Protein AF-A0A820KMF8-F1 (afdb_monomer)

Radius of gyration: 32.97 Å; Cα contacts (8 Å, |Δi|>4): 539; chains: 1; bounding box: 82×59×90 Å

Solvent-accessible surface area (backbone atoms only — not comparable to full-atom values): 25419 Å² total; per-residue (Å²): 134,85,64,78,81,75,77,73,74,92,82,59,69,64,67,55,50,49,51,51,57,51,48,36,58,77,43,44,93,42,79,65,18,54,49,48,45,52,51,51,56,62,44,45,76,38,77,89,40,32,63,61,52,51,52,50,36,50,53,41,48,53,47,58,52,44,90,45,71,59,65,92,82,68,56,74,63,102,80,65,96,71,77,86,68,77,54,82,44,76,66,66,51,59,45,37,44,56,63,46,55,68,43,35,56,80,40,54,71,52,50,59,59,50,45,59,48,54,48,60,36,55,74,74,59,53,58,64,62,65,74,67,76,74,60,68,83,87,42,71,49,58,54,51,40,53,68,63,56,58,82,77,29,61,69,55,50,44,48,52,48,34,64,44,30,68,87,39,85,51,53,68,72,56,42,54,39,52,50,53,40,35,79,74,75,46,87,62,69,73,64,49,61,47,41,53,63,53,43,53,54,69,58,52,58,73,43,40,56,66,50,56,72,48,57,70,72,57,37,51,50,50,48,45,57,41,60,53,66,73,90,86,54,98,66,91,72,72,56,48,48,52,71,34,55,50,55,46,49,57,58,66,57,51,72,91,71,38,58,65,68,52,45,50,53,51,53,48,57,54,64,67,39,56,89,74,52,36,73,69,42,46,50,55,28,49,56,59,40,68,74,36,86,79,60,44,68,64,57,61,54,47,64,55,48,65,48,100,87,57,84,73,64,69,88,33,56,43,80,44,81,41,65,30,91,53,89,48,84,62,45,77,41,57,7,46,70,39,90,48,54,78,93,47,92,88,53,79,55,62,44,68,71,39,74,44,80,44,62,75,56,80,90,54,98,62,88,76,87,76,54,73,72,55,50,59,43,47,22,40,12,25,65,28,40,77,36,74,56,80,91,76,72,52,80,78,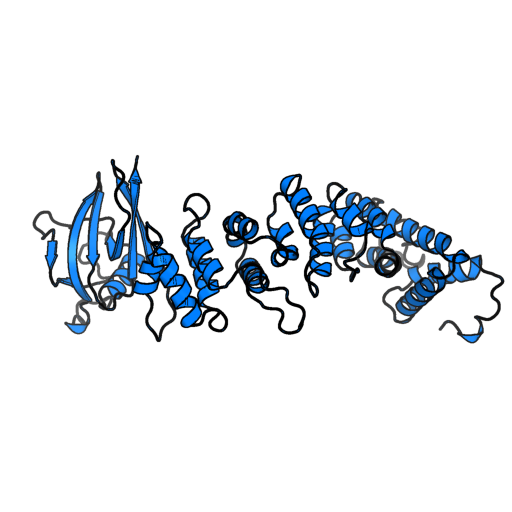38,40,7,43,27,42,39,36,36,55,45,77,51,76,95,47,37,30,27,40,40,28,61,26,92,79,16,56,17,31,22,36,41,42,48,43,62,121

Secondary structure (DSSP, 8-state):
---GGGTT-TT-HHHHHHHHHHHHHH-TTSHHHHHHHHHHHHHHTSHHHHHHHHHHHHHHHHHTTSSS--HHHH---TT--S----S--HHHHHHHSHHHHHHTTT-TTHHHHHHHHHHHS-HHHHHHHHT-----TT-HHHHHHHHTPPTT-HHHHHHHHHHHTSSSPPPHHHHHHHHHHHHHH---GGGGGGGGGGS-HHHHHHHHHHHTTS-HHHHHHHHHHHH---TT-SS----SS-HHHHHHHHHHS-TTTS-HHHHHHHHHHHHH-TTTS-HHHHHHHHHHHHTSSSPPHHHHHHHHH--TTS---GGGEEEEEEEESS----EEESEEEES---SSTTS-SEEEEEEE-EE-S-SSSSPP---HHHHHHHHHHHT--EES-STT--GGG-EEEEEEEEEEETTEEEEEEE--TT---EEEEEEEE-

pLDDT: mean 72.9, std 13.9, range [30.72, 93.62]

Structure (mmCIF, N/CA/C/O backbone):
data_AF-A0A820KMF8-F1
#
_entry.id   AF-A0A820KMF8-F1
#
loop_
_atom_site.group_PDB
_atom_site.id
_atom_site.type_symbol
_atom_site.label_atom_id
_atom_site.label_alt_id
_atom_site.label_comp_id
_atom_site.label_asym_id
_atom_site.label_entity_id
_atom_site.label_seq_id
_atom_site.pdbx_PDB_ins_code
_atom_site.Cartn_x
_atom_site.Cartn_y
_atom_site.Cartn_z
_atom_site.occupancy
_atom_site.B_iso_or_equiv
_atom_site.auth_seq_id
_atom_site.auth_comp_id
_atom_site.auth_asym_id
_atom_site.auth_atom_id
_atom_site.pdbx_PDB_model_num
ATOM 1 N N . MET A 1 1 ? 45.404 -4.366 -26.808 1.00 30.72 1 MET A N 1
ATOM 2 C CA . MET A 1 1 ? 45.746 -2.939 -26.628 1.00 30.72 1 MET A CA 1
ATOM 3 C C . MET A 1 1 ? 45.713 -2.272 -27.989 1.00 30.72 1 MET A C 1
ATOM 5 O O . MET A 1 1 ? 46.606 -2.509 -28.791 1.00 30.72 1 MET A O 1
ATOM 9 N N . LEU A 1 2 ? 44.648 -1.530 -28.285 1.00 33.38 2 LEU A N 1
ATOM 10 C CA . LEU A 1 2 ? 44.585 -0.707 -29.492 1.00 33.38 2 LEU A CA 1
ATOM 11 C C . LEU A 1 2 ? 45.449 0.538 -29.263 1.00 33.38 2 LEU A C 1
ATOM 13 O O . LEU A 1 2 ? 45.279 1.245 -28.273 1.00 33.38 2 LEU A O 1
ATOM 17 N N . ASP A 1 3 ? 46.427 0.730 -30.141 1.00 32.50 3 ASP A N 1
ATOM 18 C CA . ASP A 1 3 ? 47.464 1.753 -30.032 1.00 32.50 3 ASP A CA 1
ATOM 19 C C . ASP A 1 3 ? 46.884 3.140 -30.387 1.00 32.50 3 ASP A C 1
ATOM 21 O O . ASP A 1 3 ? 46.467 3.347 -31.534 1.00 32.50 3 ASP A O 1
ATOM 25 N N . PRO A 1 4 ? 46.836 4.103 -29.446 1.00 38.44 4 PRO A N 1
ATOM 26 C CA . PRO A 1 4 ? 46.210 5.411 -29.659 1.00 38.44 4 PRO A CA 1
ATOM 27 C C . PRO A 1 4 ? 46.895 6.253 -30.747 1.00 38.44 4 PRO A C 1
ATOM 29 O O . PRO A 1 4 ? 46.313 7.217 -31.239 1.00 38.44 4 PRO A O 1
ATOM 32 N N . ASN A 1 5 ? 48.103 5.876 -31.175 1.00 37.88 5 ASN A N 1
ATOM 33 C CA . ASN A 1 5 ? 48.856 6.588 -32.207 1.00 37.88 5 ASN A CA 1
ATOM 34 C C . ASN A 1 5 ? 48.591 6.110 -33.642 1.00 37.88 5 ASN A C 1
ATOM 36 O O . ASN A 1 5 ? 49.024 6.778 -34.578 1.00 37.88 5 ASN A O 1
ATOM 40 N N . LYS A 1 6 ? 47.841 5.017 -33.844 1.00 40.75 6 LYS A N 1
ATOM 41 C CA . LYS A 1 6 ? 47.338 4.633 -35.179 1.00 40.75 6 LYS A CA 1
ATOM 42 C C . LYS A 1 6 ? 46.056 5.381 -35.580 1.00 40.75 6 LYS A C 1
ATOM 44 O O . LYS A 1 6 ? 45.563 5.212 -36.689 1.00 40.75 6 LYS A O 1
ATOM 49 N N . ILE A 1 7 ? 45.553 6.255 -34.707 1.00 43.50 7 ILE A N 1
ATOM 50 C CA . ILE A 1 7 ? 44.339 7.066 -34.877 1.00 43.50 7 ILE A CA 1
ATOM 51 C C . ILE A 1 7 ? 44.691 8.422 -35.522 1.00 43.50 7 ILE A C 1
ATOM 53 O O . ILE A 1 7 ? 44.407 9.483 -34.967 1.00 43.50 7 ILE A O 1
ATOM 57 N N . LYS A 1 8 ? 45.404 8.418 -36.655 1.00 36.66 8 LYS A N 1
ATOM 58 C CA . LYS A 1 8 ? 45.759 9.667 -37.362 1.00 36.66 8 LYS A CA 1
ATOM 59 C C . LYS A 1 8 ? 45.411 9.704 -38.848 1.00 36.66 8 LYS A C 1
ATOM 61 O O . LYS A 1 8 ? 45.314 10.805 -39.377 1.00 36.66 8 LYS A O 1
ATOM 66 N N . ASP A 1 9 ? 45.086 8.575 -39.476 1.00 36.94 9 ASP A N 1
ATOM 67 C CA . ASP A 1 9 ? 44.682 8.549 -40.887 1.00 36.94 9 ASP A CA 1
ATOM 68 C C . ASP A 1 9 ? 43.180 8.273 -41.036 1.00 36.94 9 ASP A C 1
ATOM 70 O O . ASP A 1 9 ? 42.716 7.157 -41.266 1.00 36.94 9 ASP A O 1
ATOM 74 N N . PHE A 1 10 ? 42.409 9.347 -40.877 1.00 44.56 10 PHE A N 1
ATOM 75 C CA . PHE A 1 10 ? 40.948 9.404 -40.963 1.00 44.56 10 PHE A CA 1
ATOM 76 C C . PHE A 1 10 ? 40.436 9.497 -42.417 1.00 44.56 10 PHE A C 1
ATOM 78 O O . PHE A 1 10 ? 39.637 10.362 -42.749 1.00 44.56 10 PHE A O 1
ATOM 85 N N . THR A 1 11 ? 40.905 8.628 -43.315 1.00 35.25 11 THR A N 1
ATOM 86 C CA . THR A 1 11 ? 40.394 8.524 -44.705 1.00 35.25 11 THR A CA 1
ATOM 87 C C . THR A 1 11 ? 39.900 7.118 -45.074 1.00 35.25 11 THR A C 1
ATOM 89 O O . THR A 1 11 ? 39.395 6.907 -46.173 1.00 35.25 11 THR A O 1
ATOM 92 N N . LYS A 1 12 ? 39.962 6.161 -44.135 1.00 43.28 12 LYS A N 1
ATOM 93 C CA . LYS A 1 12 ? 39.389 4.801 -44.219 1.00 43.28 12 LYS A CA 1
ATOM 94 C C . LYS A 1 12 ? 38.253 4.635 -43.199 1.00 43.28 12 LYS A C 1
ATOM 96 O O . LYS A 1 12 ? 38.406 3.980 -42.167 1.00 43.28 12 LYS A O 1
ATOM 101 N N . TYR A 1 13 ? 37.134 5.303 -43.456 1.00 46.72 13 TYR A N 1
ATOM 102 C CA . TYR A 1 13 ? 36.051 5.446 -42.482 1.00 46.72 13 TYR A CA 1
ATOM 103 C C . TYR A 1 13 ? 35.182 4.188 -42.274 1.00 46.72 13 TYR A C 1
ATOM 105 O O . TYR A 1 13 ? 34.675 4.009 -41.170 1.00 46.72 13 TYR A O 1
ATOM 113 N N . ASP A 1 14 ? 35.083 3.278 -43.253 1.00 50.94 14 ASP A N 1
ATOM 114 C CA . ASP A 1 14 ? 34.297 2.036 -43.108 1.00 50.94 14 ASP A CA 1
ATOM 115 C C . ASP A 1 14 ? 35.045 0.939 -42.330 1.00 50.94 14 ASP A C 1
ATOM 117 O O . ASP A 1 14 ? 34.507 0.390 -41.373 1.00 50.94 14 ASP A O 1
ATOM 121 N N . ASP A 1 15 ? 36.308 0.650 -42.666 1.00 53.88 15 ASP A N 1
ATOM 122 C CA . ASP A 1 15 ? 37.053 -0.468 -42.054 1.00 53.88 15 ASP A CA 1
ATOM 123 C C . ASP A 1 15 ? 37.290 -0.278 -40.547 1.00 53.88 15 ASP A C 1
ATOM 125 O O . ASP A 1 15 ? 37.224 -1.229 -39.773 1.00 53.88 15 ASP A O 1
ATOM 129 N N . THR A 1 16 ? 37.572 0.951 -40.113 1.00 57.84 16 THR A N 1
ATOM 130 C CA . THR A 1 16 ? 37.892 1.250 -38.705 1.00 57.84 16 THR A CA 1
ATOM 131 C C . THR A 1 16 ? 36.650 1.301 -37.823 1.00 57.84 16 THR A C 1
ATOM 133 O O . THR A 1 16 ? 36.689 0.844 -36.679 1.00 57.84 16 THR A O 1
ATOM 136 N N . LEU A 1 17 ? 35.533 1.807 -38.354 1.00 62.22 17 LEU A N 1
ATOM 137 C CA . LEU A 1 17 ? 34.243 1.749 -37.680 1.00 62.22 17 LEU A CA 1
ATOM 138 C C . LEU A 1 17 ? 33.755 0.300 -37.584 1.00 62.22 17 LEU A C 1
ATOM 140 O O . LEU A 1 17 ? 33.335 -0.116 -36.509 1.00 62.22 17 LEU A O 1
ATOM 144 N N . CYS A 1 18 ? 33.872 -0.483 -38.661 1.00 60.28 18 CYS A N 1
ATOM 145 C CA . CYS A 1 18 ? 33.556 -1.910 -38.651 1.00 60.28 18 CYS A CA 1
ATOM 146 C C . CYS A 1 18 ? 34.392 -2.664 -37.613 1.00 60.28 18 CYS A C 1
ATOM 148 O O . CYS A 1 18 ? 33.814 -3.364 -36.794 1.00 60.28 18 CYS A O 1
ATOM 150 N N . GLN A 1 19 ? 35.707 -2.431 -37.544 1.00 62.62 19 GLN A N 1
ATOM 151 C CA . GLN A 1 19 ? 36.574 -3.039 -36.525 1.00 62.62 19 GLN A CA 1
ATOM 152 C C . GLN A 1 19 ? 36.188 -2.645 -35.094 1.00 62.62 19 GLN A C 1
ATOM 154 O O . GLN A 1 19 ? 36.233 -3.476 -34.191 1.00 62.62 19 GLN A O 1
ATOM 159 N N . LEU A 1 20 ? 35.798 -1.388 -34.862 1.00 66.94 20 LEU A N 1
ATOM 160 C CA . LEU A 1 20 ? 35.349 -0.933 -33.543 1.00 66.94 20 LEU A CA 1
ATOM 161 C C . LEU A 1 20 ? 34.007 -1.566 -33.150 1.00 66.94 20 LEU A C 1
ATOM 163 O O . LEU A 1 20 ? 33.816 -1.950 -31.998 1.00 66.94 20 LEU A O 1
ATOM 167 N N . LEU A 1 21 ? 33.090 -1.693 -34.107 1.00 64.44 21 LEU A N 1
ATOM 168 C CA . LEU A 1 21 ? 31.781 -2.310 -33.921 1.00 64.44 21 LEU A CA 1
ATOM 169 C C . LEU A 1 21 ? 31.861 -3.845 -33.790 1.00 64.44 21 LEU A C 1
ATOM 171 O O . LEU A 1 21 ? 31.085 -4.429 -33.040 1.00 64.44 21 LEU A O 1
ATOM 175 N N . GLU A 1 22 ? 32.815 -4.493 -34.460 1.00 64.25 22 GLU A N 1
ATOM 176 C CA . GLU A 1 22 ? 33.166 -5.910 -34.281 1.00 64.25 22 GLU A CA 1
ATOM 177 C C . GLU A 1 22 ? 33.815 -6.148 -32.912 1.00 64.25 22 GLU A C 1
ATOM 179 O O . GLU A 1 22 ? 33.444 -7.077 -32.201 1.00 64.25 22 GLU A O 1
ATOM 184 N N . TYR A 1 23 ? 34.706 -5.258 -32.468 1.00 64.88 23 TYR A N 1
ATOM 185 C CA . TYR A 1 23 ? 35.337 -5.353 -31.148 1.00 64.88 23 TYR A CA 1
ATOM 186 C C . TYR A 1 23 ? 34.331 -5.242 -29.988 1.00 64.88 23 TYR A C 1
ATOM 188 O O . TYR A 1 23 ? 34.486 -5.894 -28.954 1.00 64.88 23 TYR A O 1
ATOM 196 N N . LEU A 1 24 ? 33.263 -4.456 -30.167 1.00 63.22 24 LEU A N 1
ATOM 197 C CA . LEU A 1 24 ? 32.145 -4.384 -29.219 1.00 63.22 24 LEU A CA 1
ATOM 198 C C . LEU A 1 24 ? 31.390 -5.717 -29.073 1.00 63.22 24 LEU A C 1
ATOM 200 O O . LEU A 1 24 ? 30.795 -5.948 -28.022 1.00 63.22 24 LEU A O 1
ATOM 204 N N . GLN A 1 25 ? 31.426 -6.585 -30.090 1.00 60.78 25 GLN A N 1
ATOM 205 C CA . GLN A 1 25 ? 30.770 -7.897 -30.072 1.00 60.78 25 GLN A CA 1
ATOM 206 C C . GLN A 1 25 ? 31.599 -8.949 -29.331 1.00 60.78 25 GLN A C 1
ATOM 208 O O . GLN A 1 25 ? 31.024 -9.849 -28.733 1.00 60.78 25 GLN A O 1
ATOM 213 N N . GLU A 1 26 ? 32.931 -8.838 -29.332 1.00 59.78 26 GLU A N 1
ATOM 214 C CA . GLU A 1 26 ? 33.783 -9.845 -28.695 1.00 59.78 26 GLU A CA 1
ATOM 215 C C . GLU A 1 26 ? 33.785 -9.737 -27.160 1.00 59.78 26 GLU A C 1
ATOM 217 O O . GLU A 1 26 ? 33.755 -10.771 -26.494 1.00 59.78 26 GLU A O 1
ATOM 222 N N . LYS A 1 27 ? 33.854 -8.523 -26.569 1.00 57.81 27 LYS A N 1
ATOM 223 C CA . LYS A 1 27 ? 33.983 -8.333 -25.098 1.00 57.81 27 LYS A CA 1
ATOM 224 C C . LYS A 1 27 ? 33.429 -6.987 -24.569 1.00 57.81 27 LYS A C 1
ATOM 226 O O . LYS A 1 27 ? 34.218 -6.089 -24.261 1.00 57.81 27 LYS A O 1
ATOM 231 N N . PRO A 1 28 ? 32.109 -6.827 -24.364 1.00 54.19 28 PRO A N 1
ATOM 232 C CA . PRO A 1 28 ? 31.517 -5.578 -23.869 1.00 54.19 28 PRO A CA 1
ATOM 233 C C . PRO A 1 28 ? 31.796 -5.311 -22.381 1.00 54.19 28 PRO A C 1
ATOM 235 O O . PRO A 1 28 ? 31.970 -4.158 -21.999 1.00 54.19 28 PRO A O 1
ATOM 238 N N . ASP A 1 29 ? 31.915 -6.357 -21.554 1.00 54.22 29 ASP A N 1
ATOM 239 C CA . ASP A 1 29 ? 32.055 -6.239 -20.089 1.00 54.22 29 ASP A CA 1
ATOM 240 C C . ASP A 1 29 ? 33.494 -5.936 -19.621 1.00 54.22 29 ASP A C 1
ATOM 242 O O . ASP A 1 29 ? 33.765 -5.771 -18.429 1.00 54.22 29 ASP A O 1
ATOM 246 N N . GLN A 1 30 ? 34.454 -5.862 -20.548 1.00 60.47 30 GLN A N 1
ATOM 247 C CA . GLN A 1 30 ? 35.838 -5.512 -20.236 1.00 60.47 30 GLN A CA 1
ATOM 248 C C . GLN A 1 30 ? 36.063 -3.999 -20.314 1.00 60.47 30 GLN A C 1
ATOM 250 O O . GLN A 1 30 ? 35.374 -3.267 -21.022 1.00 60.47 30 GLN A O 1
ATOM 255 N N . ARG A 1 31 ? 37.091 -3.515 -19.605 1.00 53.19 31 ARG A N 1
ATOM 256 C CA . ARG A 1 31 ? 37.497 -2.097 -19.577 1.00 53.19 31 ARG A CA 1
ATOM 257 C C . ARG A 1 31 ? 37.640 -1.489 -20.982 1.00 53.19 31 ARG A C 1
ATOM 259 O O . ARG A 1 31 ? 37.345 -0.312 -21.173 1.00 53.19 31 ARG A O 1
ATOM 266 N N . ASP A 1 32 ? 38.046 -2.303 -21.950 1.00 57.00 32 ASP A N 1
ATOM 267 C CA . ASP A 1 32 ? 38.210 -1.912 -23.348 1.00 57.00 32 ASP A CA 1
ATOM 268 C C . ASP A 1 32 ? 36.875 -1.841 -24.120 1.00 57.00 32 ASP A C 1
ATOM 270 O O . ASP A 1 32 ? 36.726 -0.962 -24.968 1.00 57.00 32 ASP A O 1
ATOM 274 N N . GLY A 1 33 ? 35.873 -2.658 -23.773 1.00 59.41 33 GLY A N 1
ATOM 275 C CA . GLY A 1 33 ? 34.508 -2.585 -24.314 1.00 59.41 33 GLY A CA 1
ATOM 276 C C . GLY A 1 33 ? 33.789 -1.300 -23.895 1.00 59.41 33 GLY A C 1
ATOM 277 O O . GLY A 1 33 ? 33.274 -0.568 -24.737 1.00 59.41 33 GLY A O 1
ATOM 278 N N . ASN A 1 34 ? 33.884 -0.922 -22.617 1.00 64.19 34 ASN A N 1
ATOM 279 C CA . ASN A 1 34 ? 33.371 0.367 -22.130 1.00 64.19 34 ASN A CA 1
ATOM 280 C C . ASN A 1 34 ? 34.072 1.574 -22.785 1.00 64.19 34 ASN A C 1
ATOM 282 O O . ASN A 1 34 ? 33.440 2.596 -23.068 1.00 64.19 34 ASN A O 1
ATOM 286 N N . ASN A 1 35 ? 35.375 1.464 -23.071 1.00 63.12 35 ASN A N 1
ATOM 287 C CA . ASN A 1 35 ? 36.102 2.484 -23.828 1.00 63.12 35 ASN A CA 1
ATOM 288 C C . ASN A 1 35 ? 35.626 2.560 -25.286 1.00 63.12 35 ASN A C 1
ATOM 290 O O . ASN A 1 35 ? 35.471 3.666 -25.802 1.00 63.12 35 ASN A O 1
ATOM 294 N N . ALA A 1 36 ? 35.361 1.422 -25.931 1.00 65.56 36 ALA A N 1
ATOM 295 C CA . ALA A 1 36 ? 34.820 1.368 -27.286 1.00 65.56 36 ALA A CA 1
ATOM 296 C C . ALA A 1 36 ? 33.401 1.957 -27.364 1.00 65.56 36 ALA A C 1
ATOM 298 O O . ALA A 1 36 ? 33.124 2.728 -28.280 1.00 65.56 36 ALA A O 1
ATOM 299 N N . ILE A 1 37 ? 32.544 1.712 -26.364 1.00 70.19 37 ILE A N 1
ATOM 300 C CA . ILE A 1 37 ? 31.216 2.343 -26.249 1.00 70.19 37 ILE A CA 1
ATOM 301 C C . ILE A 1 37 ? 31.357 3.865 -26.132 1.00 70.19 37 ILE A C 1
ATOM 303 O O . ILE A 1 37 ? 30.673 4.613 -26.829 1.00 70.19 37 ILE A O 1
ATOM 307 N N . ARG A 1 38 ? 32.290 4.348 -25.302 1.00 68.94 38 ARG A N 1
ATOM 308 C CA . ARG A 1 38 ? 32.563 5.787 -25.169 1.00 68.94 38 ARG A CA 1
ATOM 309 C C . ARG A 1 38 ? 33.062 6.406 -26.478 1.00 68.94 38 ARG A C 1
ATOM 311 O O . ARG A 1 38 ? 32.658 7.511 -26.821 1.00 68.94 38 ARG A O 1
ATOM 318 N N . ILE A 1 39 ? 33.922 5.705 -27.217 1.00 70.31 39 ILE A N 1
ATOM 319 C CA . ILE A 1 39 ? 34.409 6.164 -28.525 1.00 70.31 39 ILE A CA 1
ATOM 320 C C . ILE A 1 39 ? 33.264 6.186 -29.546 1.00 70.31 39 ILE A C 1
ATOM 322 O O . ILE A 1 39 ? 33.120 7.179 -30.253 1.00 70.31 39 ILE A O 1
ATOM 326 N N . ALA A 1 40 ? 32.415 5.155 -29.582 1.00 72.25 40 ALA A N 1
ATOM 327 C CA . ALA A 1 40 ? 31.230 5.119 -30.438 1.00 72.25 40 ALA A CA 1
ATOM 328 C C . ALA A 1 40 ? 30.262 6.271 -30.120 1.00 72.25 40 ALA A C 1
ATOM 330 O O . ALA A 1 40 ? 29.761 6.920 -31.036 1.00 72.25 40 ALA A O 1
ATOM 331 N N . LYS A 1 41 ? 30.066 6.589 -28.834 1.00 73.19 41 LYS A N 1
ATOM 332 C CA . LYS A 1 41 ? 29.266 7.738 -28.392 1.00 73.19 41 LYS A CA 1
ATOM 333 C C . LYS A 1 41 ? 29.839 9.068 -28.892 1.00 73.19 41 LYS A C 1
ATOM 335 O O . LYS A 1 41 ? 29.097 9.868 -29.447 1.00 73.19 41 LYS A O 1
ATOM 340 N N . ASN A 1 42 ? 31.153 9.269 -28.777 1.00 73.56 42 ASN A N 1
ATOM 341 C CA . ASN A 1 42 ? 31.819 10.475 -29.284 1.00 73.56 42 ASN A CA 1
ATOM 342 C C . ASN A 1 42 ? 31.776 10.568 -30.822 1.00 73.56 42 ASN A C 1
ATOM 344 O O . ASN A 1 42 ? 31.707 11.657 -31.381 1.00 73.56 42 ASN A O 1
ATOM 348 N N . LEU A 1 43 ? 31.832 9.435 -31.531 1.00 75.19 43 LEU A N 1
ATOM 349 C CA . LEU A 1 43 ? 31.726 9.406 -32.993 1.00 75.19 43 LEU A CA 1
ATOM 350 C C . LEU A 1 43 ? 30.300 9.683 -33.478 1.00 75.19 43 LEU A C 1
ATOM 352 O O . LEU A 1 43 ? 30.139 10.279 -34.537 1.00 75.19 43 LEU A O 1
ATOM 356 N N . HIS A 1 44 ? 29.281 9.320 -32.699 1.00 75.38 44 HIS A N 1
ATOM 357 C CA . HIS A 1 44 ? 27.881 9.611 -33.010 1.00 75.38 44 HIS A CA 1
ATOM 358 C C . HIS A 1 44 ? 27.560 11.123 -33.010 1.00 75.38 44 HIS A C 1
ATOM 360 O O . HIS A 1 44 ? 26.587 11.548 -33.632 1.00 75.38 44 HIS A O 1
ATOM 366 N N . GLU A 1 45 ? 28.388 11.965 -32.380 1.00 73.44 45 GLU A N 1
ATOM 367 C CA . GLU A 1 45 ? 28.267 13.430 -32.476 1.00 73.44 45 GLU A CA 1
ATOM 368 C C . GLU A 1 45 ? 28.548 13.961 -33.893 1.00 73.44 45 GLU A C 1
ATOM 370 O O . GLU A 1 45 ? 28.131 15.066 -34.235 1.00 73.44 45 GLU A O 1
ATOM 375 N N . LYS A 1 46 ? 29.224 13.176 -34.740 1.00 76.75 46 LYS A N 1
ATOM 376 C CA . LYS A 1 46 ? 29.503 13.520 -36.137 1.00 76.75 46 LYS A CA 1
ATOM 377 C C . LYS A 1 46 ? 28.417 12.950 -37.053 1.00 76.75 46 LYS A C 1
ATOM 379 O O . LYS A 1 46 ? 28.155 11.747 -37.039 1.00 76.75 46 LYS A O 1
ATOM 384 N N . GLU A 1 47 ? 27.838 13.793 -37.910 1.00 68.88 47 GLU A N 1
ATOM 385 C CA . GLU A 1 47 ? 26.728 13.407 -38.802 1.00 68.88 47 GLU A CA 1
ATOM 386 C C . GLU A 1 47 ? 27.059 12.222 -39.725 1.00 68.88 47 GLU A C 1
ATOM 388 O O . GLU A 1 47 ? 26.200 11.376 -39.968 1.00 68.88 47 GLU A O 1
ATOM 393 N N . GLU A 1 48 ? 28.313 12.110 -40.170 1.00 72.81 48 GLU A N 1
ATOM 394 C CA . GLU A 1 48 ? 28.793 11.049 -41.069 1.00 72.81 48 GLU A CA 1
ATOM 395 C C . GLU A 1 48 ? 28.697 9.641 -40.454 1.00 72.81 48 GLU A C 1
ATOM 397 O O . GLU A 1 48 ? 28.472 8.659 -41.159 1.00 72.81 48 GLU A O 1
ATOM 402 N N . PHE A 1 49 ? 28.821 9.533 -39.130 1.00 69.38 49 PHE A N 1
ATOM 403 C CA . PHE A 1 49 ? 28.870 8.253 -38.417 1.00 69.38 49 PHE A CA 1
ATOM 404 C C . PHE A 1 49 ? 27.587 7.904 -37.672 1.00 69.38 49 PHE A C 1
ATOM 406 O O . PHE A 1 49 ? 27.407 6.761 -37.247 1.00 69.38 49 PHE A O 1
ATOM 413 N N . LYS A 1 50 ? 26.672 8.865 -37.555 1.00 71.44 50 LYS A N 1
ATOM 414 C CA . LYS A 1 50 ? 25.390 8.701 -36.877 1.00 71.44 50 LYS A CA 1
ATOM 415 C C . LYS A 1 50 ? 24.559 7.560 -37.476 1.00 71.44 50 LYS A C 1
ATOM 417 O O . LYS A 1 50 ? 24.202 6.615 -36.775 1.00 71.44 50 LYS A O 1
ATOM 422 N N . GLN A 1 51 ? 24.318 7.588 -38.792 1.00 75.19 51 GLN A N 1
ATOM 423 C CA . GLN A 1 51 ? 23.509 6.559 -39.463 1.00 75.19 51 GLN A CA 1
ATOM 424 C C . GLN A 1 51 ? 24.133 5.149 -39.414 1.00 75.19 51 GLN A C 1
ATOM 426 O O . GLN A 1 51 ? 23.400 4.199 -39.123 1.00 75.19 51 GLN A O 1
ATOM 431 N N . PRO A 1 52 ? 25.444 4.957 -39.675 1.00 72.25 52 PRO A N 1
ATOM 432 C CA . PRO A 1 52 ? 26.084 3.647 -39.546 1.00 72.25 52 PRO A CA 1
ATOM 433 C C . PRO A 1 52 ? 26.016 3.055 -38.132 1.00 72.25 52 PRO A C 1
ATOM 435 O O . PRO A 1 52 ? 25.686 1.876 -37.985 1.00 72.25 52 PRO A O 1
ATOM 438 N N . ILE A 1 53 ? 26.274 3.865 -37.097 1.00 73.75 53 ILE A N 1
ATOM 439 C CA . ILE A 1 53 ? 26.269 3.417 -35.696 1.00 73.75 53 ILE A CA 1
ATOM 440 C C . ILE A 1 53 ? 24.852 3.026 -35.262 1.00 73.75 53 ILE A C 1
ATOM 442 O O . ILE A 1 53 ? 24.658 1.938 -34.716 1.00 73.75 53 ILE A O 1
ATOM 446 N N . GLU A 1 54 ? 23.844 3.853 -35.564 1.00 76.88 54 GLU A N 1
ATOM 447 C CA . GLU A 1 54 ? 22.442 3.534 -35.268 1.00 76.88 54 GLU A CA 1
ATOM 448 C C . GLU A 1 54 ? 21.968 2.283 -36.012 1.00 76.88 54 GLU A C 1
ATOM 450 O O . GLU A 1 54 ? 21.331 1.410 -35.421 1.00 76.88 54 GLU A O 1
ATOM 455 N N . ARG A 1 55 ? 22.297 2.158 -37.307 1.00 76.38 55 ARG A N 1
ATOM 456 C CA . ARG A 1 55 ? 21.931 0.988 -38.118 1.00 76.38 55 ARG A CA 1
ATOM 457 C C . ARG A 1 55 ? 22.558 -0.285 -37.558 1.00 76.38 55 ARG A C 1
ATOM 459 O O . ARG A 1 55 ? 21.884 -1.314 -37.523 1.00 76.38 55 ARG A O 1
ATOM 466 N N . HIS A 1 56 ? 23.813 -0.223 -37.117 1.00 72.00 56 HIS A N 1
ATOM 467 C CA . HIS A 1 56 ? 24.480 -1.349 -36.479 1.00 72.00 56 HIS A CA 1
ATOM 468 C C . HIS A 1 56 ? 23.795 -1.711 -35.156 1.00 72.00 56 HIS A C 1
ATOM 470 O O . HIS A 1 56 ? 23.349 -2.843 -34.992 1.00 72.00 56 HIS A O 1
ATOM 476 N N . ALA A 1 57 ? 23.603 -0.747 -34.256 1.00 74.62 57 ALA A N 1
ATOM 477 C CA . ALA A 1 57 ? 22.975 -0.990 -32.961 1.00 74.62 57 ALA A CA 1
ATOM 478 C C . ALA A 1 57 ? 21.531 -1.532 -33.097 1.00 74.62 57 ALA A C 1
ATOM 480 O O . ALA A 1 57 ? 21.153 -2.488 -32.420 1.00 74.62 57 ALA A O 1
ATOM 481 N N . LEU A 1 58 ? 20.743 -1.005 -34.043 1.00 75.62 58 LEU A N 1
ATOM 482 C CA . LEU A 1 58 ? 19.403 -1.512 -34.364 1.00 75.62 58 LEU A CA 1
ATOM 483 C C . LEU A 1 58 ? 19.425 -2.913 -34.981 1.00 75.62 58 LEU A C 1
ATOM 485 O O . LEU A 1 58 ? 18.519 -3.702 -34.718 1.00 75.62 58 LEU A O 1
ATOM 489 N N . LYS A 1 59 ? 20.423 -3.239 -35.811 1.00 75.56 59 LYS A N 1
ATOM 490 C CA . LYS A 1 59 ? 20.580 -4.587 -36.376 1.00 75.56 59 LYS A CA 1
ATOM 491 C C . LYS A 1 59 ? 20.782 -5.610 -35.256 1.00 75.56 59 LYS A C 1
ATOM 493 O O . LYS A 1 59 ? 20.107 -6.634 -35.254 1.00 75.56 59 LYS A O 1
ATOM 498 N N . PHE A 1 60 ? 21.639 -5.300 -34.283 1.00 70.12 60 PHE A N 1
ATOM 499 C CA . PHE A 1 60 ? 21.891 -6.174 -33.135 1.00 70.12 60 PHE A CA 1
ATOM 500 C C . PHE A 1 60 ? 20.685 -6.309 -32.211 1.00 70.12 60 PHE A C 1
ATOM 502 O O . PHE A 1 60 ? 20.340 -7.426 -31.834 1.00 70.12 60 PHE A O 1
ATOM 509 N N . LEU A 1 61 ? 19.964 -5.220 -31.940 1.00 73.75 61 LEU A N 1
ATOM 510 C CA . LEU A 1 61 ? 18.702 -5.318 -31.207 1.00 73.75 61 LEU A CA 1
ATOM 511 C C . LEU A 1 61 ? 17.644 -6.150 -31.935 1.00 73.75 61 LEU A C 1
ATOM 513 O O . LEU A 1 61 ? 16.907 -6.893 -31.295 1.00 73.75 61 LEU A O 1
ATOM 517 N N . LYS A 1 62 ? 17.555 -6.057 -33.266 1.00 77.62 62 LYS A N 1
ATOM 518 C CA . LYS A 1 62 ? 16.614 -6.875 -34.041 1.00 77.62 62 LYS A CA 1
ATOM 519 C C . LYS A 1 62 ? 16.948 -8.360 -33.971 1.00 77.62 62 LYS A C 1
ATOM 521 O O . LYS A 1 62 ? 16.021 -9.163 -34.014 1.00 77.62 62 LYS A O 1
ATOM 526 N N . HIS A 1 63 ? 18.214 -8.745 -33.807 1.00 75.06 63 HIS A N 1
ATOM 527 C CA . HIS A 1 63 ? 18.551 -10.155 -33.604 1.00 75.06 63 HIS A CA 1
ATOM 528 C C . HIS A 1 63 ? 17.871 -10.729 -32.354 1.00 75.06 63 HIS A C 1
ATOM 530 O O . HIS A 1 63 ? 17.413 -11.859 -32.418 1.00 75.06 63 HIS A O 1
ATOM 536 N N . LEU A 1 64 ? 17.666 -9.938 -31.292 1.00 71.62 64 LEU A N 1
ATOM 537 C CA . LEU A 1 64 ? 16.954 -10.373 -30.077 1.00 71.62 64 LEU A CA 1
ATOM 538 C C . LEU A 1 64 ? 15.473 -10.727 -30.309 1.00 71.62 64 LEU A C 1
ATOM 540 O O . LEU A 1 64 ? 14.856 -11.353 -29.452 1.00 71.62 64 LEU A O 1
ATOM 544 N N . THR A 1 65 ? 14.890 -10.329 -31.448 1.00 72.31 65 THR A N 1
ATOM 545 C CA . THR A 1 65 ? 13.525 -10.731 -31.842 1.00 72.31 65 THR A CA 1
ATOM 546 C C . THR A 1 65 ? 13.476 -12.107 -32.511 1.00 72.31 65 THR A C 1
ATOM 548 O O . THR A 1 65 ? 12.396 -12.668 -32.684 1.00 72.31 65 THR A O 1
ATOM 551 N N . ALA A 1 66 ? 14.626 -12.664 -32.903 1.00 72.00 66 ALA A N 1
ATOM 552 C CA . ALA A 1 66 ? 14.702 -13.993 -33.491 1.0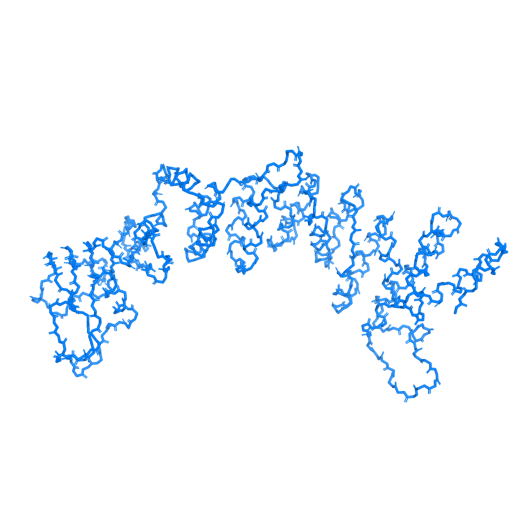0 72.00 66 ALA A CA 1
ATOM 553 C C . ALA A 1 66 ? 14.597 -15.079 -32.409 1.00 72.00 66 ALA A C 1
ATOM 555 O O . ALA A 1 66 ? 15.115 -14.933 -31.300 1.00 72.00 66 ALA A O 1
ATOM 556 N N . ALA A 1 67 ? 13.967 -16.206 -32.759 1.00 61.16 67 ALA A N 1
ATOM 557 C CA . ALA A 1 67 ? 13.811 -17.349 -31.856 1.00 61.16 67 ALA A CA 1
ATOM 558 C C . ALA A 1 67 ? 15.158 -17.929 -31.382 1.00 61.16 67 ALA A C 1
ATOM 560 O O . ALA A 1 67 ? 15.225 -18.488 -30.292 1.00 61.16 67 ALA A O 1
ATOM 561 N N . GLN A 1 68 ? 16.221 -17.758 -32.177 1.00 62.44 68 GLN A N 1
ATOM 562 C CA . GLN A 1 68 ? 17.570 -18.251 -31.905 1.00 62.44 68 GLN A CA 1
ATOM 563 C C . GLN A 1 68 ? 18.628 -17.195 -32.273 1.00 62.44 68 GLN A C 1
ATOM 565 O O . GLN A 1 68 ? 18.398 -16.406 -33.200 1.00 62.44 68 GLN A O 1
ATOM 570 N N . PRO A 1 69 ? 19.782 -17.166 -31.578 1.00 64.12 69 PRO A N 1
ATOM 571 C CA . PRO A 1 69 ? 20.878 -16.265 -31.911 1.00 64.12 69 PRO A CA 1
ATOM 572 C C . PRO A 1 69 ? 21.495 -16.633 -33.276 1.00 64.12 69 PRO A C 1
ATOM 574 O O . PRO A 1 69 ? 21.794 -17.801 -33.517 1.00 64.12 69 PRO A O 1
ATOM 577 N N . PRO A 1 70 ? 21.722 -15.666 -34.185 1.00 62.22 70 PRO A N 1
ATOM 578 C CA . PRO A 1 70 ? 22.390 -15.932 -35.457 1.00 62.22 70 PRO A CA 1
ATOM 579 C C . PRO A 1 70 ? 23.793 -16.537 -35.270 1.00 62.22 70 PRO A C 1
ATOM 581 O O . PRO A 1 70 ? 24.682 -15.892 -34.710 1.00 62.22 70 PRO A O 1
ATOM 584 N N . GLU A 1 71 ? 24.024 -17.734 -35.818 1.00 56.06 71 GLU A N 1
ATOM 585 C CA . GLU A 1 71 ? 25.302 -18.469 -35.714 1.00 56.06 71 GLU A CA 1
ATOM 586 C C . GLU A 1 71 ? 26.525 -17.650 -36.167 1.00 56.06 71 GLU A C 1
ATOM 588 O O . GLU A 1 71 ? 27.629 -17.841 -35.666 1.00 56.06 71 GLU A O 1
ATOM 593 N N . ALA A 1 72 ? 26.333 -16.698 -37.087 1.00 55.97 72 ALA A N 1
ATOM 594 C CA . ALA A 1 72 ? 27.397 -15.861 -37.642 1.00 55.97 72 ALA A CA 1
ATOM 595 C C . ALA A 1 72 ? 28.015 -14.858 -36.648 1.00 55.97 72 ALA A C 1
ATOM 597 O O . ALA A 1 72 ? 29.122 -14.386 -36.892 1.00 55.97 72 ALA A O 1
ATOM 598 N N . HIS A 1 73 ? 27.303 -14.504 -35.574 1.00 54.06 73 HIS A N 1
ATOM 599 C CA . HIS A 1 73 ? 27.712 -13.444 -34.640 1.00 54.06 73 HIS A CA 1
ATOM 600 C C . HIS A 1 73 ? 27.853 -13.918 -33.188 1.00 54.06 73 HIS A C 1
ATOM 602 O O . HIS A 1 73 ? 28.497 -13.239 -32.396 1.00 54.06 73 HIS A O 1
ATOM 608 N N . PHE A 1 74 ? 27.258 -15.064 -32.838 1.00 56.97 74 PHE A N 1
ATOM 609 C CA . PHE A 1 74 ? 27.212 -15.584 -31.464 1.00 56.97 74 PHE A CA 1
ATOM 610 C C . PHE A 1 74 ? 27.759 -17.011 -31.331 1.00 56.97 74 PHE A C 1
ATOM 612 O O . PHE A 1 74 ? 27.732 -17.573 -30.238 1.00 56.97 74 PHE A O 1
ATOM 619 N N . GLY A 1 75 ? 28.230 -17.614 -32.428 1.00 52.31 75 GLY A N 1
ATOM 620 C CA . GLY A 1 75 ? 28.916 -18.898 -32.376 1.00 52.31 75 GLY A CA 1
ATOM 621 C C . GLY A 1 75 ? 30.270 -18.736 -31.693 1.00 52.31 75 GLY A C 1
ATOM 622 O O . GLY A 1 75 ? 31.141 -18.044 -32.220 1.00 52.31 75 GLY A O 1
ATOM 623 N N . GLU A 1 76 ? 30.453 -19.371 -30.533 1.00 47.06 76 GLU A N 1
ATOM 624 C CA . GLU A 1 76 ? 31.787 -19.548 -29.961 1.00 47.06 76 GLU A CA 1
ATOM 625 C C . GLU A 1 76 ? 32.687 -20.256 -30.981 1.00 47.06 76 GLU A C 1
ATOM 627 O O . GLU A 1 76 ? 32.235 -21.101 -31.758 1.00 47.06 76 GLU A O 1
ATOM 632 N N . ASP A 1 77 ? 33.959 -19.859 -30.985 1.00 43.00 77 ASP A N 1
ATOM 633 C CA . ASP A 1 77 ? 35.042 -20.375 -31.812 1.00 43.00 77 ASP A CA 1
ATOM 634 C C . ASP A 1 77 ? 34.814 -21.801 -32.339 1.00 43.00 77 ASP A C 1
ATOM 636 O O . ASP A 1 77 ? 34.604 -22.745 -31.573 1.00 43.00 77 ASP A O 1
ATOM 640 N N . LYS A 1 78 ? 35.017 -21.985 -33.652 1.00 46.28 78 LYS A N 1
ATOM 641 C CA . LYS A 1 78 ? 35.036 -23.273 -34.387 1.00 46.28 78 LYS A CA 1
ATOM 642 C C . LYS A 1 78 ? 36.033 -24.329 -33.847 1.00 46.28 78 LYS A C 1
ATOM 644 O O . LYS A 1 78 ? 36.377 -25.271 -34.558 1.00 46.28 78 LYS A O 1
ATOM 649 N N . LYS A 1 79 ? 36.552 -24.177 -32.628 1.00 42.22 79 LYS A N 1
ATOM 650 C CA . LYS A 1 79 ? 37.525 -25.051 -31.968 1.00 42.22 79 LYS A CA 1
ATOM 651 C C . LYS A 1 79 ? 37.033 -25.687 -30.666 1.00 42.22 79 LYS A C 1
ATOM 653 O O . LYS A 1 79 ? 37.740 -26.560 -30.171 1.00 42.22 79 LYS A O 1
ATOM 658 N N . SER A 1 80 ? 35.859 -25.332 -30.141 1.00 38.53 80 SER A N 1
ATOM 659 C CA . SER A 1 80 ? 35.265 -26.054 -29.009 1.00 38.53 80 SER A CA 1
ATOM 660 C C . SER A 1 80 ? 34.015 -26.794 -29.464 1.00 38.53 80 SER A C 1
ATOM 662 O O . SER A 1 80 ? 32.930 -26.242 -29.601 1.00 38.53 80 SER A O 1
ATOM 664 N N . SER A 1 81 ? 34.185 -28.075 -29.757 1.00 39.44 81 SER A N 1
ATOM 665 C CA . SER A 1 81 ? 33.099 -29.014 -29.999 1.00 39.44 81 SER A CA 1
ATOM 666 C C . SER A 1 81 ? 32.312 -29.252 -28.708 1.00 39.44 81 SER A C 1
ATOM 668 O O . SER A 1 81 ? 32.530 -30.267 -28.057 1.00 39.44 81 SER A O 1
ATOM 670 N N . THR A 1 82 ? 31.416 -28.339 -28.328 1.00 36.25 82 THR A N 1
ATOM 671 C CA . THR A 1 82 ? 30.380 -28.621 -27.323 1.00 36.25 82 THR A CA 1
ATOM 672 C C . THR A 1 82 ? 29.261 -27.582 -27.372 1.00 36.25 82 THR A C 1
ATOM 674 O O . THR A 1 82 ? 29.476 -26.426 -27.045 1.00 36.25 82 THR A O 1
ATOM 677 N N . ILE A 1 83 ? 28.061 -28.068 -27.708 1.00 40.44 83 ILE A N 1
ATOM 678 C CA . ILE A 1 83 ? 26.740 -27.454 -27.505 1.00 40.44 83 ILE A CA 1
ATOM 679 C C . ILE A 1 83 ? 26.473 -26.208 -28.366 1.00 40.44 83 ILE A C 1
ATOM 681 O O . ILE A 1 83 ? 26.782 -25.077 -28.008 1.00 40.44 83 ILE A O 1
ATOM 685 N N . VAL A 1 84 ? 25.796 -26.438 -29.495 1.00 44.72 84 VAL A N 1
ATOM 686 C CA . VAL A 1 84 ? 24.966 -25.420 -30.149 1.00 44.72 84 VAL A CA 1
ATOM 687 C C . VAL A 1 84 ? 23.959 -24.960 -29.096 1.00 44.72 84 VAL A C 1
ATOM 689 O O . VAL A 1 84 ? 23.049 -25.708 -28.741 1.00 44.72 84 VAL A O 1
ATOM 692 N N . ASN A 1 85 ? 24.171 -23.785 -28.505 1.00 47.84 85 ASN A N 1
ATOM 693 C CA . ASN A 1 85 ? 23.206 -23.215 -27.574 1.00 47.84 85 ASN A CA 1
ATOM 694 C C . ASN A 1 85 ? 21.983 -22.775 -28.390 1.00 47.84 85 ASN A C 1
ATOM 696 O O . ASN A 1 85 ? 21.918 -21.648 -28.869 1.00 47.84 85 ASN A O 1
ATOM 700 N N . ASP A 1 86 ? 21.010 -23.681 -28.534 1.00 53.47 86 ASP A N 1
ATOM 701 C CA . ASP A 1 86 ? 19.700 -23.457 -29.173 1.00 53.47 86 ASP A CA 1
ATOM 702 C C . ASP A 1 86 ? 18.862 -22.361 -28.477 1.00 53.47 86 ASP A C 1
ATOM 704 O O . ASP A 1 86 ? 17.780 -21.999 -28.942 1.00 53.47 86 ASP A O 1
ATOM 708 N N . THR A 1 87 ? 19.354 -21.825 -27.358 1.00 60.47 87 THR A N 1
ATOM 709 C CA . THR A 1 87 ? 18.695 -20.841 -26.501 1.00 60.47 87 THR A CA 1
ATOM 710 C C . THR A 1 87 ? 19.588 -19.624 -26.273 1.00 60.47 87 THR A C 1
ATOM 712 O O . THR A 1 87 ? 20.784 -19.766 -26.010 1.00 60.47 87 THR A O 1
ATOM 715 N N . TRP A 1 88 ? 18.996 -18.426 -26.296 1.00 68.56 88 TRP A N 1
ATOM 716 C CA . TRP A 1 88 ? 19.661 -17.183 -25.896 1.00 68.56 88 TRP A CA 1
ATOM 717 C C . TRP A 1 88 ? 20.274 -17.306 -24.493 1.00 68.56 88 TRP A C 1
ATOM 719 O O . TRP A 1 88 ? 19.573 -17.609 -23.530 1.00 68.56 88 TRP A O 1
ATOM 729 N N . THR A 1 89 ? 21.574 -17.044 -24.370 1.00 68.31 89 THR A N 1
ATOM 730 C CA . THR A 1 89 ? 22.278 -17.000 -23.079 1.00 68.31 89 THR A CA 1
ATOM 731 C C . THR A 1 89 ? 22.368 -15.565 -22.560 1.00 68.31 89 THR A C 1
ATOM 733 O O . THR A 1 89 ? 22.434 -14.619 -23.346 1.00 68.31 89 THR A O 1
ATOM 736 N N . GLU A 1 90 ? 22.441 -15.383 -21.238 1.00 65.94 90 GLU A N 1
ATOM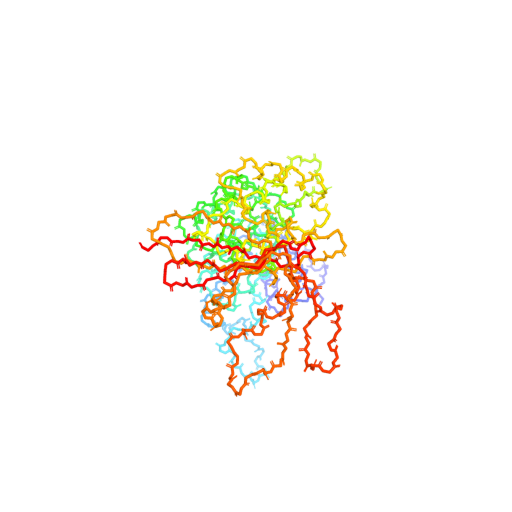 737 C CA . GLU A 1 90 ? 22.627 -14.069 -20.592 1.00 65.94 90 GLU A CA 1
ATOM 738 C C . GLU A 1 90 ? 23.820 -13.295 -21.183 1.00 65.94 90 GLU A C 1
ATOM 740 O O . GLU A 1 90 ? 23.726 -12.094 -21.436 1.00 65.94 90 GLU A O 1
ATOM 745 N N . HIS A 1 91 ? 24.911 -14.005 -21.492 1.00 66.69 91 HIS A N 1
ATOM 746 C CA . HIS A 1 91 ? 26.087 -13.438 -22.147 1.00 66.69 91 HIS A CA 1
ATOM 747 C C . HIS A 1 91 ? 25.757 -12.893 -23.546 1.00 66.69 91 HIS A C 1
ATOM 749 O O . HIS A 1 91 ? 26.006 -11.722 -23.811 1.00 66.69 91 HIS A O 1
ATOM 755 N N . SER A 1 92 ? 25.112 -13.688 -24.410 1.00 65.75 92 SER A N 1
ATOM 756 C CA . SER A 1 92 ? 24.744 -13.269 -25.777 1.00 65.75 92 SER A CA 1
ATOM 757 C C . SER A 1 92 ? 23.783 -12.070 -25.817 1.00 65.75 92 SER A C 1
ATOM 759 O O . SER A 1 92 ? 23.884 -11.209 -26.694 1.00 65.75 92 SER A O 1
ATOM 761 N N . ILE A 1 93 ? 22.891 -11.959 -24.828 1.00 67.62 93 ILE A N 1
ATOM 762 C CA . ILE A 1 93 ? 21.968 -10.827 -24.688 1.00 67.62 93 ILE A CA 1
ATOM 763 C C . ILE A 1 93 ? 22.735 -9.561 -24.277 1.00 67.62 93 ILE A C 1
ATOM 765 O O . ILE A 1 93 ? 22.535 -8.496 -24.868 1.00 67.62 93 ILE A O 1
ATOM 769 N N . ARG A 1 94 ? 23.671 -9.678 -23.324 1.00 68.44 94 ARG A N 1
ATOM 770 C CA . ARG A 1 94 ? 24.552 -8.576 -22.903 1.00 68.44 94 ARG A CA 1
ATOM 771 C C . ARG A 1 94 ? 25.510 -8.094 -23.993 1.00 68.44 94 ARG A C 1
ATOM 773 O O . ARG A 1 94 ? 25.989 -6.977 -23.881 1.00 68.44 94 ARG A O 1
ATOM 780 N N . LEU A 1 95 ? 25.745 -8.849 -25.066 1.00 67.81 95 LEU A N 1
ATOM 781 C CA . LEU A 1 95 ? 26.487 -8.351 -26.236 1.00 67.81 95 LEU A CA 1
ATOM 782 C C . LEU A 1 95 ? 25.663 -7.360 -27.080 1.00 67.81 95 LEU A C 1
ATOM 784 O O . LEU A 1 95 ? 26.205 -6.412 -27.643 1.00 67.81 95 LEU A O 1
ATOM 788 N N . CYS A 1 96 ? 24.343 -7.553 -27.165 1.00 68.25 96 CYS A N 1
ATOM 789 C CA . CYS A 1 96 ? 23.476 -6.810 -28.092 1.00 68.25 96 CYS A CA 1
ATOM 790 C C . CYS A 1 96 ? 22.980 -5.466 -27.541 1.00 68.25 96 CYS A C 1
ATOM 792 O O . CYS A 1 96 ? 22.641 -4.555 -28.296 1.00 68.25 96 CYS A O 1
ATOM 794 N N . LEU A 1 97 ? 22.877 -5.369 -26.219 1.00 71.81 97 LEU A N 1
ATOM 795 C CA . LEU A 1 97 ? 22.212 -4.285 -25.500 1.00 71.81 97 LEU A CA 1
ATOM 796 C C . LEU A 1 97 ? 23.081 -3.028 -25.219 1.00 71.81 97 LEU A C 1
ATOM 798 O O . LEU A 1 97 ? 22.568 -1.919 -25.385 1.00 71.81 97 LEU A O 1
ATOM 802 N N . PRO A 1 98 ? 24.374 -3.121 -24.838 1.00 69.75 98 PRO A N 1
ATOM 803 C CA . PRO A 1 98 ? 25.120 -2.005 -24.244 1.00 69.75 98 PRO A CA 1
ATOM 804 C C . PRO A 1 98 ? 25.299 -0.791 -25.152 1.00 69.75 98 PRO A C 1
ATOM 806 O O . PRO A 1 98 ? 25.098 0.339 -24.708 1.00 69.75 98 PRO A O 1
ATOM 809 N N . LEU A 1 99 ? 25.642 -1.004 -26.429 1.00 72.25 99 LEU A N 1
ATOM 810 C CA . LEU A 1 99 ? 25.844 0.097 -27.373 1.00 72.25 99 LEU A CA 1
ATOM 811 C C . LEU A 1 99 ? 24.549 0.892 -27.545 1.00 72.25 99 LEU A C 1
ATOM 813 O O . LEU A 1 99 ? 24.553 2.110 -27.393 1.00 72.25 99 LEU A O 1
ATOM 817 N N . TYR A 1 100 ? 23.432 0.208 -27.796 1.00 73.62 100 TYR A N 1
ATOM 818 C CA . TYR A 1 100 ? 22.153 0.876 -28.001 1.00 73.62 100 TYR A CA 1
ATOM 819 C C . TYR A 1 100 ? 21.683 1.610 -26.744 1.00 73.62 100 TYR A C 1
ATOM 821 O O . TYR A 1 100 ? 21.285 2.770 -26.811 1.00 73.62 100 TYR A O 1
ATOM 829 N N . LEU A 1 101 ? 21.789 0.965 -25.582 1.00 72.69 101 LEU A N 1
ATOM 830 C CA . LEU A 1 101 ? 21.348 1.549 -24.321 1.00 72.69 101 LEU A CA 1
ATOM 831 C C . LEU A 1 101 ? 22.237 2.722 -23.876 1.00 72.69 101 LEU A C 1
ATOM 833 O O . LEU A 1 101 ? 21.742 3.644 -23.242 1.00 72.69 101 LEU A O 1
ATOM 837 N N . SER A 1 102 ? 23.513 2.755 -24.272 1.00 69.50 102 SER A N 1
ATOM 838 C CA . SER A 1 102 ? 24.399 3.906 -24.032 1.00 69.50 102 SER A CA 1
ATOM 839 C C . SER A 1 102 ? 24.067 5.144 -24.879 1.00 69.50 102 SER A C 1
ATOM 841 O O . SER A 1 102 ? 24.430 6.265 -24.502 1.00 69.50 102 SER A O 1
ATOM 843 N N . LEU A 1 103 ? 23.379 4.950 -26.013 1.00 73.44 103 LEU A N 1
ATOM 844 C CA . LEU A 1 103 ? 22.967 6.019 -26.924 1.00 73.44 103 LEU A CA 1
ATOM 845 C C . LEU A 1 103 ? 21.638 6.657 -26.494 1.00 73.44 103 LEU A C 1
ATOM 847 O O . LEU A 1 103 ? 21.459 7.855 -26.701 1.00 73.44 103 LEU A O 1
ATOM 851 N N . ILE A 1 104 ? 20.738 5.904 -25.848 1.00 73.31 104 ILE A N 1
ATOM 852 C CA . ILE A 1 104 ? 19.406 6.386 -25.427 1.00 73.31 104 ILE A CA 1
ATOM 853 C C . ILE A 1 104 ? 19.460 7.664 -24.566 1.00 73.31 104 ILE A C 1
ATOM 855 O O . ILE A 1 104 ? 18.730 8.598 -24.901 1.00 73.31 104 ILE A O 1
ATOM 859 N N . PRO A 1 105 ? 20.319 7.781 -23.529 1.00 71.00 105 PRO A N 1
ATOM 860 C CA . PRO A 1 105 ? 20.396 8.989 -22.700 1.00 71.00 105 PRO A CA 1
ATOM 861 C C . PRO A 1 105 ? 20.780 10.260 -23.469 1.00 71.00 105 PRO A C 1
ATOM 863 O O . PRO A 1 105 ? 20.537 11.367 -23.002 1.00 71.00 105 PRO A O 1
ATOM 866 N N . SER A 1 106 ? 21.426 10.116 -24.628 1.00 71.19 106 SER A N 1
ATOM 867 C CA . SER A 1 106 ? 21.840 11.238 -25.477 1.00 71.19 106 SER A CA 1
ATOM 868 C C . SER A 1 106 ? 20.909 11.448 -26.676 1.00 71.19 106 SER A C 1
ATOM 870 O O . SER A 1 106 ? 20.885 12.541 -27.236 1.00 71.19 106 SER A O 1
ATOM 872 N N . TYR A 1 107 ? 20.122 10.434 -27.055 1.00 73.50 107 TYR A N 1
ATOM 873 C CA . TYR A 1 107 ? 19.280 10.420 -28.253 1.00 73.50 107 TYR A CA 1
ATOM 874 C C . TYR A 1 107 ? 17.931 9.741 -27.980 1.00 73.50 107 TYR A C 1
ATOM 876 O O . TYR A 1 107 ? 17.698 8.577 -28.316 1.00 73.50 107 TYR A O 1
ATOM 884 N N . HIS A 1 108 ? 17.005 10.497 -27.390 1.00 73.38 108 HIS A N 1
ATOM 885 C CA . HIS A 1 108 ? 15.740 9.972 -26.868 1.00 73.38 108 HIS A CA 1
ATOM 886 C C . HIS A 1 108 ? 14.785 9.377 -27.927 1.00 73.38 108 HIS A C 1
ATOM 888 O O . HIS A 1 108 ? 13.966 8.528 -27.587 1.00 73.38 108 HIS A O 1
ATOM 894 N N . TYR A 1 109 ? 14.902 9.719 -29.219 1.00 76.12 109 TYR A N 1
ATOM 895 C CA . TYR A 1 109 ? 14.061 9.136 -30.289 1.00 76.12 109 TYR A CA 1
ATOM 896 C C . TYR A 1 109 ? 14.263 7.634 -30.500 1.00 76.12 109 TYR A C 1
ATOM 898 O O . TYR A 1 109 ? 13.370 6.956 -31.015 1.00 76.12 109 TYR A O 1
ATOM 906 N N . LEU A 1 110 ? 15.401 7.090 -30.067 1.00 76.19 110 LEU A N 1
ATOM 907 C CA . LEU A 1 110 ? 15.676 5.658 -30.130 1.00 76.19 110 LEU A CA 1
ATOM 908 C C . LEU A 1 110 ? 14.731 4.851 -29.214 1.00 76.19 110 LEU A C 1
ATOM 910 O O . LEU A 1 110 ? 14.442 3.687 -29.488 1.00 76.19 110 LEU A O 1
ATOM 914 N N . ILE A 1 111 ? 14.138 5.471 -28.190 1.00 76.44 111 ILE A N 1
ATOM 915 C CA . ILE A 1 111 ? 13.276 4.779 -27.223 1.00 76.44 111 ILE A CA 1
ATOM 916 C C . ILE A 1 111 ? 12.026 4.142 -27.851 1.00 76.44 111 ILE A C 1
ATOM 918 O O . ILE A 1 111 ? 11.597 3.066 -27.438 1.00 76.44 111 ILE A O 1
ATOM 922 N N . LEU A 1 112 ? 11.464 4.760 -28.895 1.00 76.94 112 LEU A N 1
ATOM 923 C CA . LEU A 1 112 ? 10.281 4.247 -29.597 1.00 76.94 112 LEU A CA 1
ATOM 924 C C . LEU A 1 112 ? 10.600 2.947 -30.350 1.00 76.94 112 LEU A C 1
ATOM 926 O O . LEU A 1 112 ? 9.799 2.008 -30.387 1.00 76.94 112 LEU A O 1
ATOM 930 N N . SER A 1 113 ? 11.808 2.876 -30.915 1.00 75.38 113 SER A N 1
ATOM 931 C CA . SER A 1 113 ? 12.305 1.668 -31.573 1.00 75.38 113 SER A CA 1
ATOM 932 C C . SER A 1 113 ? 12.583 0.568 -30.547 1.00 75.38 113 SER A C 1
ATOM 934 O O . SER A 1 113 ? 12.216 -0.583 -30.787 1.00 75.38 113 SER A O 1
ATOM 936 N N . LEU A 1 114 ? 13.131 0.920 -29.375 1.00 78.94 114 LEU A N 1
ATOM 937 C CA . LEU A 1 114 ? 13.305 -0.023 -28.267 1.00 78.94 114 LEU A CA 1
ATOM 938 C C . LEU A 1 114 ? 11.969 -0.603 -27.803 1.00 78.94 114 LEU A C 1
ATOM 940 O O . LEU A 1 114 ? 11.862 -1.814 -27.665 1.00 78.94 114 LEU A O 1
ATOM 944 N N . ALA A 1 115 ? 10.948 0.230 -27.594 1.00 76.81 115 ALA A N 1
ATOM 945 C CA . ALA A 1 115 ? 9.641 -0.226 -27.128 1.00 76.81 115 ALA A CA 1
ATOM 946 C C . ALA A 1 115 ? 8.979 -1.195 -28.117 1.00 76.81 115 ALA A C 1
ATOM 948 O O . ALA A 1 115 ? 8.400 -2.201 -27.709 1.00 76.81 115 ALA A O 1
ATOM 949 N N . THR A 1 116 ? 9.123 -0.939 -29.420 1.00 78.94 116 THR A N 1
ATOM 950 C CA . THR A 1 116 ? 8.639 -1.850 -30.466 1.00 78.94 116 THR A CA 1
ATOM 951 C C . THR A 1 116 ? 9.349 -3.203 -30.386 1.00 78.94 116 THR A C 1
ATOM 953 O O . THR A 1 116 ? 8.699 -4.246 -30.383 1.00 78.94 116 THR A O 1
ATOM 956 N N . ILE A 1 117 ? 10.677 -3.201 -30.245 1.00 77.31 117 ILE A N 1
ATOM 957 C CA . ILE A 1 117 ? 11.475 -4.428 -30.114 1.00 77.31 117 ILE A CA 1
ATOM 958 C C . ILE A 1 117 ? 11.142 -5.155 -28.804 1.00 77.31 117 ILE A C 1
ATOM 960 O O . ILE A 1 117 ? 10.931 -6.361 -28.819 1.00 77.31 117 ILE A O 1
ATOM 964 N N . TYR A 1 118 ? 10.976 -4.433 -27.696 1.00 77.88 118 TYR A N 1
ATOM 965 C CA . TYR A 1 118 ? 10.611 -4.987 -26.392 1.00 77.88 118 TYR A CA 1
ATOM 966 C C . TYR A 1 118 ? 9.314 -5.805 -26.445 1.00 77.88 118 TYR A C 1
ATOM 968 O O . TYR A 1 118 ? 9.232 -6.862 -25.822 1.00 77.88 118 TYR A O 1
ATOM 976 N N . THR A 1 119 ? 8.310 -5.376 -27.221 1.00 79.94 119 THR A N 1
ATOM 977 C CA . THR A 1 119 ? 7.072 -6.164 -27.379 1.00 79.94 119 THR A CA 1
ATOM 978 C C . THR A 1 119 ? 7.273 -7.501 -28.089 1.00 79.94 119 THR A C 1
ATOM 980 O O . THR A 1 119 ? 6.542 -8.445 -27.801 1.00 79.94 119 THR A O 1
ATOM 983 N N . ALA A 1 120 ? 8.270 -7.597 -28.971 1.00 77.88 120 ALA A N 1
ATOM 984 C CA . ALA A 1 120 ? 8.544 -8.771 -29.798 1.00 77.88 120 ALA A CA 1
ATOM 985 C C . ALA A 1 120 ? 9.533 -9.767 -29.160 1.00 77.88 120 ALA A C 1
ATOM 987 O O . ALA A 1 120 ? 9.809 -10.814 -29.736 1.00 77.88 120 ALA A O 1
ATOM 988 N N . VAL A 1 121 ? 10.090 -9.435 -27.997 1.00 76.06 121 VAL A N 1
ATOM 989 C CA . VAL A 1 121 ? 11.199 -10.148 -27.354 1.00 76.06 121 VAL A CA 1
ATOM 990 C C . VAL A 1 121 ? 10.706 -11.083 -26.230 1.00 76.06 121 VAL A C 1
ATOM 992 O O . VAL A 1 121 ? 9.695 -10.813 -25.577 1.00 76.06 121 VAL A O 1
ATOM 995 N N . ASN A 1 122 ? 11.432 -12.183 -25.981 1.00 72.19 122 ASN A N 1
ATOM 996 C CA . ASN A 1 122 ? 11.111 -13.188 -24.952 1.00 72.19 122 ASN A CA 1
ATOM 997 C C . ASN A 1 122 ? 11.247 -12.654 -23.508 1.00 72.19 122 ASN A C 1
ATOM 999 O O . ASN A 1 122 ? 11.974 -11.695 -23.248 1.00 72.19 122 ASN A O 1
ATOM 1003 N N . GLY A 1 123 ? 10.567 -13.296 -22.548 1.00 66.94 123 GLY A N 1
ATOM 1004 C CA . GLY A 1 123 ? 10.486 -12.856 -21.144 1.00 66.94 123 GLY A CA 1
ATOM 1005 C C . GLY A 1 123 ? 11.833 -12.677 -20.429 1.00 66.94 123 GLY A C 1
ATOM 1006 O O . GLY A 1 123 ? 12.011 -11.687 -19.721 1.00 66.94 123 GLY A O 1
ATOM 1007 N N . ASP A 1 124 ? 12.799 -13.564 -20.667 1.00 65.44 124 ASP A N 1
ATOM 1008 C CA . ASP A 1 124 ? 14.123 -13.501 -20.025 1.00 65.44 124 ASP A CA 1
ATOM 1009 C C . ASP A 1 124 ? 14.956 -12.315 -20.535 1.00 65.44 124 ASP A C 1
ATOM 1011 O O . ASP A 1 124 ? 15.619 -11.614 -19.773 1.00 65.44 124 ASP A O 1
ATOM 1015 N N . ILE A 1 125 ? 14.843 -12.015 -21.831 1.00 68.94 125 ILE A N 1
ATOM 1016 C CA . ILE A 1 125 ? 15.510 -10.871 -22.460 1.00 68.94 125 ILE A CA 1
ATOM 1017 C C . ILE A 1 125 ? 14.862 -9.556 -21.986 1.00 68.94 125 ILE A C 1
ATOM 1019 O O . ILE A 1 125 ? 15.557 -8.559 -21.778 1.00 68.94 125 ILE A O 1
ATOM 1023 N N . LYS A 1 126 ? 13.540 -9.544 -21.745 1.00 70.19 126 LYS A N 1
ATOM 1024 C CA . LYS A 1 126 ? 12.837 -8.376 -21.188 1.00 70.19 126 LYS A CA 1
ATOM 1025 C C . LYS A 1 126 ? 13.404 -7.950 -19.833 1.00 70.19 126 LYS A C 1
ATOM 1027 O O . LYS A 1 126 ? 13.496 -6.748 -19.604 1.00 70.19 126 LYS A O 1
ATOM 1032 N N . GLN A 1 127 ? 13.796 -8.887 -18.966 1.00 63.84 127 GLN A N 1
ATOM 1033 C CA . GLN A 1 127 ? 14.380 -8.567 -17.653 1.00 63.84 127 GLN A CA 1
ATOM 1034 C C . GLN A 1 127 ? 15.727 -7.845 -17.779 1.00 63.84 127 GLN A C 1
ATOM 1036 O O . GLN A 1 127 ? 15.963 -6.863 -17.082 1.00 63.84 127 GLN A O 1
ATOM 1041 N N . LEU A 1 128 ? 16.568 -8.255 -18.731 1.00 61.09 128 LEU A N 1
ATOM 1042 C CA . LEU A 1 128 ? 17.880 -7.639 -18.962 1.00 61.09 128 LEU A CA 1
ATOM 1043 C C . LEU A 1 128 ? 17.782 -6.248 -19.612 1.00 61.09 128 LEU A C 1
ATOM 1045 O O . LEU A 1 128 ? 18.613 -5.383 -19.350 1.00 61.09 128 LEU A O 1
ATOM 1049 N N . ILE A 1 129 ? 16.748 -5.994 -20.423 1.00 67.19 129 ILE A N 1
ATOM 1050 C CA . ILE A 1 129 ? 16.491 -4.656 -20.992 1.00 67.19 129 ILE A CA 1
ATOM 1051 C C . ILE A 1 129 ? 16.047 -3.662 -19.903 1.00 67.19 129 ILE A C 1
ATOM 1053 O O . ILE A 1 129 ? 16.379 -2.481 -19.977 1.00 67.19 129 ILE A O 1
ATOM 1057 N N . ILE A 1 130 ? 15.319 -4.132 -18.883 1.00 62.56 130 ILE A N 1
ATOM 1058 C CA . ILE A 1 130 ? 14.806 -3.309 -17.770 1.00 62.56 130 ILE A CA 1
ATOM 1059 C C . ILE A 1 130 ? 15.942 -2.768 -16.874 1.00 62.56 130 ILE A C 1
ATOM 1061 O O . ILE A 1 130 ? 15.750 -1.755 -16.198 1.00 62.56 130 ILE A O 1
ATOM 1065 N N . GLU A 1 131 ? 17.124 -3.393 -16.862 1.00 57.97 131 GLU A N 1
ATOM 1066 C CA . GLU A 1 131 ? 18.231 -3.009 -15.970 1.00 57.97 131 GLU A CA 1
ATOM 1067 C C . GLU A 1 131 ? 18.967 -1.710 -16.362 1.00 57.97 131 GLU A C 1
ATOM 1069 O O . GLU A 1 131 ? 19.754 -1.207 -15.556 1.00 57.97 131 GLU A O 1
ATOM 1074 N N . VAL A 1 132 ? 18.725 -1.119 -17.543 1.00 49.34 132 VAL A N 1
ATOM 1075 C CA . VAL A 1 132 ? 19.575 -0.024 -18.061 1.00 49.34 132 VAL A CA 1
ATOM 1076 C C . VAL A 1 132 ? 18.920 1.367 -18.034 1.00 49.34 132 VAL A C 1
ATOM 1078 O O . VAL A 1 132 ? 17.709 1.530 -18.150 1.00 49.34 132 VAL A O 1
ATOM 1081 N N . ARG A 1 133 ? 19.787 2.364 -17.808 1.00 59.06 133 ARG A N 1
ATOM 1082 C CA . ARG A 1 133 ? 19.652 3.534 -16.925 1.00 59.06 133 ARG A CA 1
ATOM 1083 C C . ARG A 1 133 ? 19.392 4.891 -17.598 1.00 59.06 133 ARG A C 1
ATOM 1085 O O . ARG A 1 133 ? 19.708 5.093 -18.764 1.00 59.06 133 ARG A O 1
ATOM 1092 N N . GLU A 1 134 ? 18.958 5.814 -16.724 1.00 52.31 134 GLU A N 1
ATOM 1093 C CA . GLU A 1 134 ? 19.134 7.282 -16.705 1.00 52.31 134 GLU A CA 1
ATOM 1094 C C . GLU A 1 134 ? 18.771 8.026 -17.995 1.00 52.31 134 GLU A C 1
ATOM 1096 O O . GLU A 1 134 ? 19.596 8.261 -18.872 1.00 52.31 134 GLU A O 1
ATOM 1101 N N . MET A 1 135 ? 17.517 8.466 -18.066 1.00 60.94 135 MET A N 1
ATOM 1102 C CA . MET A 1 135 ? 17.035 9.382 -19.098 1.00 60.94 135 MET A CA 1
ATOM 1103 C C . MET A 1 135 ? 16.681 10.736 -18.483 1.00 60.94 135 MET A C 1
ATOM 1105 O O . MET A 1 135 ? 16.358 10.828 -17.301 1.00 60.94 135 MET A O 1
ATOM 1109 N N . GLY A 1 136 ? 16.732 11.798 -19.286 1.00 56.94 136 GLY A N 1
ATOM 1110 C CA . GLY A 1 136 ? 16.253 13.114 -18.869 1.00 56.94 136 GLY A CA 1
ATOM 1111 C C . GLY A 1 136 ? 14.726 13.209 -18.965 1.00 56.94 136 GLY A C 1
ATOM 1112 O O . GLY A 1 136 ? 14.146 12.890 -20.004 1.00 56.94 136 GLY A O 1
ATOM 1113 N N . MET A 1 137 ? 14.075 13.701 -17.905 1.00 58.75 137 MET A N 1
ATOM 1114 C CA . MET A 1 137 ? 12.611 13.862 -17.812 1.00 58.75 137 MET A CA 1
ATOM 1115 C C . MET A 1 137 ? 12.020 14.836 -18.853 1.00 58.75 137 MET A C 1
ATOM 1117 O O . MET A 1 137 ? 10.841 14.750 -19.176 1.00 58.75 137 MET A O 1
ATOM 1121 N N . GLY A 1 138 ? 12.830 15.738 -19.415 1.00 56.41 138 GLY A N 1
ATOM 1122 C CA . GLY A 1 138 ? 12.393 16.767 -20.369 1.00 56.41 138 GLY A CA 1
ATOM 1123 C C . GLY A 1 138 ? 12.324 16.330 -21.836 1.00 56.41 138 GLY A C 1
ATOM 1124 O O . GLY A 1 138 ? 12.369 17.188 -22.714 1.00 56.41 138 GLY A O 1
ATOM 1125 N N . SER A 1 139 ? 12.290 15.028 -22.132 1.00 70.75 139 SER A N 1
ATOM 1126 C CA . SER A 1 139 ? 12.303 14.557 -23.519 1.00 70.75 139 SER A CA 1
ATOM 1127 C C . SER A 1 139 ? 10.891 14.336 -24.085 1.00 70.75 139 SER A C 1
ATOM 1129 O O . SER A 1 139 ? 10.119 13.535 -23.545 1.00 70.75 139 SER A O 1
ATOM 1131 N N . PRO A 1 140 ? 10.527 15.006 -25.195 1.00 74.25 140 PRO A N 1
ATOM 1132 C CA . PRO A 1 140 ? 9.201 14.865 -25.799 1.00 74.25 140 PRO A CA 1
ATOM 1133 C C . PRO A 1 140 ? 8.947 13.453 -26.355 1.00 74.25 140 PRO A C 1
ATOM 1135 O O . PRO A 1 140 ? 7.802 13.046 -26.539 1.00 74.25 140 PRO A O 1
ATOM 1138 N N . GLU A 1 141 ? 9.994 12.672 -26.615 1.00 75.56 141 GLU A N 1
ATOM 1139 C CA . GLU A 1 141 ? 9.898 11.293 -27.093 1.00 75.56 141 GLU A CA 1
ATOM 1140 C C . GLU A 1 141 ? 9.430 10.317 -26.009 1.00 75.56 141 GLU A C 1
ATOM 1142 O O . GLU A 1 141 ? 8.706 9.372 -26.326 1.00 75.56 141 GLU A O 1
ATOM 1147 N N . ILE A 1 142 ? 9.766 10.565 -24.737 1.00 77.00 142 ILE A N 1
ATOM 1148 C CA . ILE A 1 142 ? 9.245 9.775 -23.613 1.00 77.00 142 ILE A CA 1
ATOM 1149 C C . ILE A 1 142 ? 7.746 10.033 -23.447 1.00 77.00 142 ILE A C 1
ATOM 1151 O O . ILE A 1 142 ? 6.979 9.084 -23.297 1.00 77.00 142 ILE A O 1
ATOM 1155 N N . LEU A 1 143 ? 7.302 11.289 -23.568 1.00 78.50 143 LEU A N 1
ATOM 1156 C CA . LEU A 1 143 ? 5.873 11.625 -23.531 1.00 78.50 143 LEU A CA 1
ATOM 1157 C C . LEU A 1 143 ? 5.102 10.951 -24.676 1.00 78.50 143 LEU A C 1
ATOM 1159 O O . LEU A 1 143 ? 4.054 10.348 -24.442 1.00 78.50 143 LEU A O 1
ATOM 1163 N N . LYS A 1 144 ? 5.657 10.959 -25.897 1.00 80.81 144 LYS A N 1
ATOM 1164 C CA . LYS A 1 144 ? 5.081 10.238 -27.048 1.00 80.81 144 LYS A CA 1
ATOM 1165 C C . LYS A 1 144 ? 5.008 8.729 -26.824 1.00 80.81 144 LYS A C 1
ATOM 1167 O O . LYS A 1 144 ? 4.062 8.099 -27.296 1.00 80.81 144 LYS A O 1
ATOM 1172 N N . LEU A 1 145 ? 5.993 8.147 -26.137 1.00 80.88 145 LEU A N 1
ATOM 1173 C CA . LEU A 1 145 ? 6.001 6.724 -25.803 1.00 80.88 145 LEU A CA 1
ATOM 1174 C C . LEU A 1 145 ? 4.906 6.371 -24.788 1.00 80.88 145 LEU A C 1
ATOM 1176 O O . LEU A 1 145 ? 4.249 5.346 -24.951 1.00 80.88 145 LEU A O 1
ATOM 1180 N N . VAL A 1 146 ? 4.700 7.205 -23.764 1.00 81.94 146 VAL A N 1
ATOM 1181 C CA . VAL A 1 146 ? 3.620 7.012 -22.780 1.00 81.94 146 VAL A CA 1
ATOM 1182 C C . VAL A 1 146 ? 2.253 7.143 -23.453 1.00 81.94 146 VAL A C 1
ATOM 1184 O O . VAL A 1 146 ? 1.384 6.299 -23.244 1.00 81.94 146 VAL A O 1
ATOM 1187 N N . GLU A 1 147 ? 2.080 8.141 -24.323 1.00 83.06 147 GLU A N 1
ATOM 1188 C CA . GLU A 1 147 ? 0.837 8.350 -25.070 1.00 83.06 147 GLU A CA 1
ATOM 1189 C C . GLU A 1 147 ? 0.522 7.191 -26.030 1.00 83.06 147 GLU A C 1
ATOM 1191 O O . GLU A 1 147 ? -0.600 6.686 -26.056 1.00 83.06 147 GLU A O 1
ATOM 1196 N N . ASN A 1 148 ? 1.522 6.723 -26.782 1.00 82.56 148 ASN A N 1
ATOM 1197 C CA . ASN A 1 148 ? 1.381 5.651 -27.769 1.00 82.56 148 ASN A CA 1
ATOM 1198 C C . ASN A 1 148 ? 2.034 4.345 -27.302 1.00 82.56 148 ASN A C 1
ATOM 1200 O O . ASN A 1 148 ? 2.762 3.699 -28.057 1.00 82.56 148 ASN A O 1
ATOM 1204 N N . CYS A 1 149 ? 1.773 3.945 -26.055 1.00 79.56 149 CYS A N 1
ATOM 1205 C CA . CYS A 1 149 ? 2.358 2.739 -25.470 1.00 79.56 149 CYS A CA 1
ATOM 1206 C C . CYS A 1 149 ? 2.024 1.487 -26.307 1.00 79.56 149 CYS A C 1
ATOM 1208 O O . CYS A 1 149 ? 0.849 1.131 -26.437 1.00 79.56 149 CYS A O 1
ATOM 1210 N N . PRO A 1 150 ? 3.008 0.731 -26.821 1.00 79.69 150 PRO A N 1
ATOM 1211 C CA . PRO A 1 150 ? 2.753 -0.575 -27.431 1.00 79.69 150 PRO A CA 1
ATOM 1212 C C . PRO A 1 150 ? 2.141 -1.568 -26.425 1.00 79.69 150 PRO A C 1
ATOM 1214 O O . PRO A 1 150 ? 2.376 -1.463 -25.222 1.00 79.69 150 PRO A O 1
ATOM 1217 N N . LYS A 1 151 ? 1.324 -2.531 -26.876 1.00 77.62 151 LYS A N 1
ATOM 1218 C CA . LYS A 1 151 ? 0.783 -3.591 -25.994 1.00 77.62 151 LYS A CA 1
ATOM 1219 C C . LYS A 1 151 ? 1.907 -4.526 -25.547 1.00 77.62 151 LYS A C 1
ATOM 1221 O O . LYS A 1 151 ? 2.587 -5.092 -26.395 1.00 77.62 151 LYS A O 1
ATOM 1226 N N . GLY A 1 152 ? 2.089 -4.699 -24.240 1.00 76.56 152 GLY A N 1
ATOM 1227 C CA . GLY A 1 152 ? 3.157 -5.517 -23.655 1.00 76.56 152 GLY A CA 1
ATOM 1228 C C . GLY A 1 152 ? 4.438 -4.749 -23.301 1.00 76.56 152 GLY A C 1
ATOM 1229 O O . GLY A 1 152 ? 5.410 -5.386 -22.894 1.00 76.56 152 GLY A O 1
ATOM 1230 N N . ALA A 1 153 ? 4.460 -3.420 -23.468 1.00 81.00 153 ALA A N 1
ATOM 1231 C CA . ALA A 1 153 ? 5.568 -2.536 -23.081 1.00 81.00 153 ALA A CA 1
ATOM 1232 C C . ALA A 1 153 ? 5.323 -1.793 -21.749 1.00 81.00 153 ALA A C 1
ATOM 1234 O O . ALA A 1 153 ? 6.139 -0.972 -21.334 1.00 81.00 153 ALA A O 1
ATOM 1235 N N . GLU A 1 154 ? 4.221 -2.083 -21.055 1.00 81.62 154 GLU A N 1
ATOM 1236 C CA . GLU A 1 154 ? 3.797 -1.387 -19.836 1.00 81.62 154 GLU A CA 1
ATOM 1237 C C . GLU A 1 154 ? 4.833 -1.520 -18.701 1.00 81.62 154 GLU A C 1
ATOM 1239 O O . GLU A 1 154 ? 5.111 -0.556 -17.987 1.00 81.62 154 GLU A O 1
ATOM 1244 N N . THR A 1 155 ? 5.477 -2.684 -18.569 1.00 80.62 155 THR A N 1
ATOM 1245 C CA . THR A 1 155 ? 6.546 -2.944 -17.585 1.00 80.62 155 THR A CA 1
ATOM 1246 C C . THR A 1 155 ? 7.794 -2.100 -17.838 1.00 80.62 155 THR A C 1
ATOM 1248 O O . THR A 1 155 ? 8.399 -1.595 -16.893 1.00 80.62 155 THR A O 1
ATOM 1251 N N . LEU A 1 156 ? 8.150 -1.900 -19.112 1.00 79.94 156 LEU A N 1
ATOM 1252 C CA . LEU A 1 156 ? 9.251 -1.029 -19.515 1.00 79.94 156 LEU A CA 1
ATOM 1253 C C . LEU A 1 156 ? 8.929 0.425 -19.156 1.00 79.94 156 LEU A C 1
ATOM 1255 O O . LEU A 1 156 ? 9.741 1.087 -18.519 1.00 79.94 156 LEU A O 1
ATOM 1259 N N . ILE A 1 157 ? 7.723 0.897 -19.485 1.00 82.00 157 ILE A N 1
ATOM 1260 C CA . ILE A 1 157 ? 7.280 2.256 -19.146 1.00 82.00 157 ILE A CA 1
ATOM 1261 C C . ILE A 1 157 ? 7.255 2.468 -17.631 1.00 82.00 157 ILE A C 1
ATOM 1263 O O . ILE A 1 157 ? 7.759 3.479 -17.156 1.00 82.00 157 ILE A O 1
ATOM 1267 N N . THR A 1 158 ? 6.752 1.499 -16.863 1.00 79.94 158 THR A N 1
ATOM 1268 C CA . THR A 1 158 ? 6.738 1.569 -15.392 1.00 79.94 158 THR A CA 1
ATOM 1269 C C . THR A 1 158 ? 8.143 1.794 -14.839 1.00 79.94 158 THR A C 1
ATOM 1271 O O . THR A 1 158 ? 8.348 2.662 -13.991 1.00 79.94 158 THR A O 1
ATOM 1274 N N . ARG A 1 159 ? 9.131 1.041 -15.346 1.00 77.94 159 ARG A N 1
ATOM 1275 C CA . ARG A 1 159 ? 10.528 1.185 -14.926 1.00 77.94 159 ARG A CA 1
ATOM 1276 C C . ARG A 1 159 ? 11.112 2.524 -15.350 1.00 77.94 159 ARG A C 1
ATOM 1278 O O . ARG A 1 159 ? 11.758 3.170 -14.535 1.00 77.94 159 ARG A O 1
ATOM 1285 N N . ILE A 1 160 ? 10.864 2.939 -16.591 1.00 78.44 160 ILE A N 1
ATOM 1286 C CA . ILE A 1 160 ? 11.314 4.229 -17.118 1.00 78.44 160 ILE A CA 1
ATOM 1287 C C . ILE A 1 160 ? 10.805 5.358 -16.226 1.00 78.44 160 ILE A C 1
ATOM 1289 O O . ILE A 1 160 ? 11.605 6.151 -15.745 1.00 78.44 160 ILE A O 1
ATOM 1293 N N . ILE A 1 161 ? 9.500 5.397 -15.949 1.00 80.50 161 ILE A N 1
ATOM 1294 C CA . ILE A 1 161 ? 8.902 6.425 -15.095 1.00 80.50 161 ILE A CA 1
ATOM 1295 C C . ILE A 1 161 ? 9.519 6.357 -13.695 1.00 80.50 161 ILE A C 1
ATOM 1297 O O . ILE A 1 161 ? 9.934 7.388 -13.185 1.00 80.50 161 ILE A O 1
ATOM 1301 N N . HIS A 1 162 ? 9.664 5.165 -13.107 1.00 80.38 162 HIS A N 1
ATOM 1302 C CA . HIS A 1 162 ? 10.314 5.003 -11.804 1.00 80.38 162 HIS A CA 1
ATOM 1303 C C . HIS A 1 162 ? 11.737 5.573 -11.770 1.00 80.38 162 HIS A C 1
ATOM 1305 O O . HIS A 1 162 ? 12.088 6.259 -10.818 1.00 80.38 162 HIS A O 1
ATOM 1311 N N . THR A 1 163 ? 12.561 5.301 -12.784 1.00 77.50 163 THR A N 1
ATOM 1312 C CA . THR A 1 163 ? 13.932 5.827 -12.871 1.00 77.50 163 THR A CA 1
ATOM 1313 C C . THR A 1 163 ? 13.948 7.341 -13.086 1.00 77.50 163 THR A C 1
ATOM 1315 O O . THR A 1 163 ? 14.784 8.028 -12.507 1.00 77.50 163 THR A O 1
ATOM 1318 N N . LEU A 1 164 ? 13.016 7.880 -13.877 1.00 74.94 164 LEU A N 1
ATOM 1319 C CA . LEU A 1 164 ? 12.881 9.325 -14.079 1.00 74.94 164 LEU A CA 1
ATOM 1320 C C . LEU A 1 164 ? 12.460 10.046 -12.796 1.00 74.94 164 LEU A C 1
ATOM 1322 O O . LEU A 1 164 ? 12.913 11.158 -12.542 1.00 74.94 164 LEU A O 1
ATOM 1326 N N . THR A 1 165 ? 11.593 9.434 -11.991 1.00 76.19 165 THR A N 1
ATOM 1327 C CA . THR A 1 165 ? 11.021 10.064 -10.794 1.00 76.19 165 THR A CA 1
ATOM 1328 C C . THR A 1 165 ? 11.7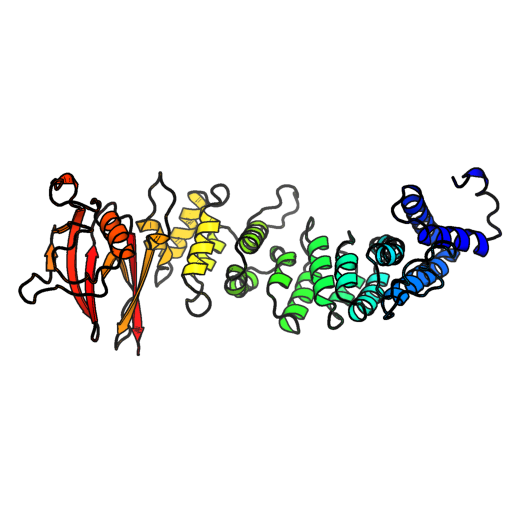14 9.669 -9.492 1.00 76.19 165 THR A C 1
ATOM 1330 O O . THR A 1 165 ? 11.219 9.965 -8.405 1.00 76.19 165 THR A O 1
ATOM 1333 N N . GLU A 1 166 ? 12.864 8.996 -9.575 1.00 75.12 166 GLU A N 1
ATOM 1334 C CA . GLU A 1 166 ? 13.616 8.548 -8.400 1.00 75.12 166 GLU A CA 1
ATOM 1335 C C . GLU A 1 166 ? 14.276 9.716 -7.657 1.00 75.12 166 GLU A C 1
ATOM 1337 O O . GLU A 1 166 ? 14.264 9.749 -6.430 1.00 75.12 166 GLU A O 1
ATOM 1342 N N . GLN A 1 167 ? 14.825 10.686 -8.396 1.00 67.44 167 GLN A N 1
ATOM 1343 C CA . GLN A 1 167 ? 15.576 11.824 -7.839 1.00 67.44 167 GLN A CA 1
ATOM 1344 C C . GLN A 1 167 ? 14.943 13.187 -8.148 1.00 67.44 167 GLN A C 1
ATOM 1346 O O . GLN A 1 167 ? 15.330 14.201 -7.572 1.00 67.44 167 GLN A O 1
ATOM 1351 N N . THR A 1 168 ? 13.974 13.227 -9.060 1.00 69.56 168 THR A N 1
ATOM 1352 C CA . THR A 1 168 ? 13.318 14.459 -9.509 1.00 69.56 168 THR A CA 1
ATOM 1353 C C . THR A 1 168 ? 11.805 14.290 -9.483 1.00 69.56 168 THR A C 1
ATOM 1355 O O . THR A 1 168 ? 11.318 13.227 -9.870 1.00 69.56 168 THR A O 1
ATOM 1358 N N . PRO A 1 169 ? 11.038 15.303 -9.042 1.00 72.12 169 PRO A N 1
ATOM 1359 C CA . PRO A 1 169 ? 9.583 15.224 -9.060 1.00 72.12 169 PRO A CA 1
ATOM 1360 C C . PRO A 1 169 ? 9.065 15.125 -10.507 1.00 72.12 169 PRO A C 1
ATOM 1362 O O . PRO A 1 169 ? 9.664 15.729 -11.399 1.00 72.12 169 PRO A O 1
ATOM 1365 N N . PRO A 1 170 ? 7.975 14.377 -10.758 1.00 80.94 170 PRO A N 1
ATOM 1366 C CA . PRO A 1 170 ? 7.396 14.229 -12.091 1.00 80.94 170 PRO A CA 1
ATOM 1367 C C . PRO A 1 170 ? 6.857 15.564 -12.624 1.00 80.94 170 PRO A C 1
ATOM 1369 O O . PRO A 1 170 ? 6.272 16.351 -11.880 1.00 80.94 170 PRO A O 1
ATOM 1372 N N . SER A 1 171 ? 7.004 15.801 -13.930 1.00 82.56 171 SER A N 1
ATOM 1373 C CA . SER A 1 171 ? 6.377 16.944 -14.603 1.00 82.56 171 SER A CA 1
ATOM 1374 C C . SER A 1 171 ? 4.854 16.752 -14.726 1.00 82.56 171 SER A C 1
ATOM 1376 O O . SER A 1 171 ? 4.398 15.620 -14.903 1.00 82.56 171 SER A O 1
ATOM 1378 N N . PRO A 1 172 ? 4.045 17.828 -14.685 1.00 82.69 172 PRO A N 1
ATOM 1379 C CA . PRO A 1 172 ? 2.583 17.723 -14.760 1.00 82.69 172 PRO A CA 1
ATOM 1380 C C . PRO A 1 172 ? 2.100 17.082 -16.071 1.00 82.69 172 PRO A C 1
ATOM 1382 O O . PRO A 1 172 ? 1.179 16.271 -16.055 1.00 82.69 172 PRO A O 1
ATOM 1385 N N . GLU A 1 173 ? 2.776 17.358 -17.191 1.00 84.06 173 GLU A N 1
ATOM 1386 C CA . GLU A 1 173 ? 2.483 16.724 -18.486 1.00 84.06 173 GLU A CA 1
ATOM 1387 C C 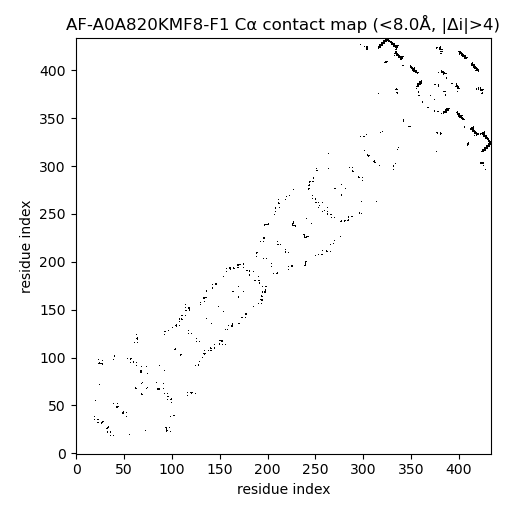. GLU A 1 173 ? 2.693 15.203 -18.449 1.00 84.06 173 GLU A C 1
ATOM 1389 O O . GLU A 1 173 ? 1.925 14.444 -19.041 1.00 84.06 173 GLU A O 1
ATOM 1394 N N . LEU A 1 174 ? 3.726 14.735 -17.737 1.00 85.25 174 LEU A N 1
ATOM 1395 C CA . LEU A 1 174 ? 3.973 13.307 -17.560 1.00 85.25 174 LEU A CA 1
ATOM 1396 C C . LEU A 1 174 ? 2.886 12.677 -16.687 1.00 85.25 174 LEU A C 1
ATOM 1398 O O . LEU A 1 174 ? 2.397 11.601 -17.022 1.00 85.25 174 LEU A O 1
ATOM 1402 N N . VAL A 1 175 ? 2.494 13.344 -15.597 1.00 86.94 175 VAL A N 1
ATOM 1403 C CA . VAL A 1 175 ? 1.434 12.868 -14.696 1.00 86.94 175 VAL A CA 1
ATOM 1404 C C . VAL A 1 175 ? 0.127 12.662 -15.464 1.00 86.94 175 VAL A C 1
ATOM 1406 O O . VAL A 1 175 ? -0.435 11.570 -15.402 1.00 86.94 175 VAL A O 1
ATOM 1409 N N . GLU A 1 176 ? -0.303 13.650 -16.253 1.00 86.44 176 GLU A N 1
ATOM 1410 C CA . GLU A 1 176 ? -1.530 13.571 -17.056 1.00 86.44 176 GLU A CA 1
ATOM 1411 C C . GLU A 1 176 ? -1.496 12.378 -18.026 1.00 86.44 176 GLU A C 1
ATOM 1413 O O . GLU A 1 176 ? -2.412 11.555 -18.047 1.00 86.44 176 GLU A O 1
ATOM 1418 N N . LYS A 1 177 ? -0.404 12.207 -18.787 1.00 86.31 177 LYS A N 1
ATOM 1419 C CA . LYS A 1 177 ? -0.271 11.092 -19.746 1.00 86.31 177 LYS A CA 1
ATOM 1420 C C . LYS A 1 177 ? -0.223 9.722 -19.067 1.00 86.31 177 LYS A C 1
ATOM 1422 O O . LYS A 1 177 ? -0.768 8.752 -19.599 1.00 86.31 177 LYS A O 1
ATOM 1427 N N . VAL A 1 178 ? 0.409 9.626 -17.897 1.00 87.50 178 VAL A N 1
ATOM 1428 C CA . VAL A 1 178 ? 0.480 8.389 -17.102 1.00 87.50 178 VAL A CA 1
ATOM 1429 C C . VAL A 1 178 ? -0.894 8.017 -16.548 1.00 87.50 178 VAL A C 1
ATOM 1431 O O . VAL A 1 178 ? -1.288 6.851 -16.633 1.00 87.50 178 VAL A O 1
ATOM 1434 N N . GLN A 1 179 ? -1.653 8.990 -16.043 1.00 88.25 179 GLN A N 1
ATOM 1435 C CA . GLN A 1 179 ? -3.031 8.771 -15.607 1.00 88.25 179 GLN A CA 1
ATOM 1436 C C . GLN A 1 179 ? -3.933 8.332 -16.760 1.00 88.25 179 GLN A C 1
ATOM 1438 O O . GLN A 1 179 ? -4.716 7.392 -16.608 1.00 88.25 179 GLN A O 1
ATOM 1443 N N . ASP A 1 180 ? -3.815 8.977 -17.917 1.00 88.00 180 ASP A N 1
ATOM 1444 C CA . ASP A 1 180 ? -4.571 8.629 -19.116 1.00 88.00 180 ASP A CA 1
ATOM 1445 C C . ASP A 1 180 ? -4.335 7.170 -19.523 1.00 88.00 180 ASP A C 1
ATOM 1447 O O . ASP A 1 180 ? -5.273 6.435 -19.849 1.00 88.00 180 ASP A O 1
ATOM 1451 N N . LEU A 1 181 ? -3.077 6.726 -19.473 1.00 86.94 181 LEU A N 1
ATOM 1452 C CA . LEU A 1 181 ? -2.705 5.351 -19.786 1.00 86.94 181 LEU A CA 1
ATOM 1453 C C . LEU A 1 181 ? -3.237 4.357 -18.741 1.00 86.94 181 LEU A C 1
ATOM 1455 O O . LEU A 1 181 ? -3.713 3.279 -19.114 1.00 86.94 181 LEU A O 1
ATOM 1459 N N . TYR A 1 182 ? -3.206 4.725 -17.457 1.00 88.25 182 TYR A N 1
ATOM 1460 C CA . TYR A 1 182 ? -3.777 3.925 -16.372 1.00 88.25 182 TYR A CA 1
ATOM 1461 C C . TYR A 1 182 ? -5.277 3.696 -16.586 1.00 88.25 182 TYR A C 1
ATOM 1463 O O . TYR A 1 182 ? -5.709 2.557 -16.744 1.00 88.25 182 TYR A O 1
ATOM 1471 N N . HIS A 1 183 ? -6.066 4.760 -16.737 1.00 85.75 183 HIS A N 1
ATOM 1472 C CA . HIS A 1 183 ? -7.515 4.635 -16.915 1.00 85.75 183 HIS A CA 1
ATOM 1473 C C . HIS A 1 183 ? -7.917 3.900 -18.203 1.00 85.75 183 HIS A C 1
ATOM 1475 O O . HIS A 1 183 ? -8.938 3.213 -18.222 1.00 85.75 183 HIS A O 1
ATOM 1481 N N . LYS A 1 184 ? -7.129 4.019 -19.283 1.00 85.88 184 LYS A N 1
ATOM 1482 C CA . LYS A 1 184 ? -7.445 3.387 -20.576 1.00 85.88 184 LYS A CA 1
ATOM 1483 C C . LYS A 1 184 ? -7.038 1.914 -20.653 1.00 85.88 184 LYS A C 1
ATOM 1485 O O . LYS A 1 184 ? -7.697 1.155 -21.364 1.00 85.88 184 LYS A O 1
ATOM 1490 N N . ARG A 1 185 ? -5.919 1.511 -20.034 1.00 81.94 185 ARG A N 1
ATOM 1491 C CA . ARG A 1 185 ? -5.275 0.213 -20.333 1.00 81.94 185 ARG A CA 1
ATOM 1492 C C . ARG A 1 185 ? -4.660 -0.535 -19.155 1.00 81.94 185 ARG A C 1
ATOM 1494 O O . ARG A 1 185 ? -4.569 -1.757 -19.251 1.00 81.94 185 ARG A O 1
ATOM 1501 N N . VAL A 1 186 ? -4.208 0.136 -18.095 1.00 81.88 186 VAL A N 1
ATOM 1502 C CA . VAL A 1 186 ? -3.450 -0.511 -17.007 1.00 81.88 186 VAL A CA 1
ATOM 1503 C C . VAL A 1 186 ? -4.297 -0.579 -15.742 1.00 81.88 186 VAL A C 1
ATOM 1505 O O . VAL A 1 186 ? -4.686 0.440 -15.197 1.00 81.88 186 VAL A O 1
ATOM 1508 N N . SER A 1 187 ? -4.554 -1.782 -15.229 1.00 79.38 187 SER A N 1
ATOM 1509 C CA . SER A 1 187 ? -5.344 -1.967 -14.002 1.00 79.38 187 SER A CA 1
ATOM 1510 C C . SER A 1 187 ? -4.511 -2.032 -12.716 1.00 79.38 187 SER A C 1
ATOM 1512 O O . SER A 1 187 ? -5.078 -1.980 -11.626 1.00 79.38 187 SER A O 1
ATOM 1514 N N . ASP A 1 188 ? -3.187 -2.193 -12.816 1.00 84.75 188 ASP A N 1
ATOM 1515 C CA . ASP A 1 188 ? -2.301 -2.293 -11.651 1.00 84.75 188 ASP A CA 1
ATOM 1516 C C . ASP A 1 188 ? -1.970 -0.902 -11.091 1.00 84.75 188 ASP A C 1
ATOM 1518 O O . ASP A 1 188 ? -1.333 -0.081 -11.752 1.00 84.75 188 ASP A O 1
ATOM 1522 N N . VAL A 1 189 ? -2.376 -0.652 -9.843 1.00 85.12 189 VAL A N 1
ATOM 1523 C CA . VAL A 1 189 ? -2.152 0.619 -9.139 1.00 85.12 189 VAL A CA 1
ATOM 1524 C C . VAL A 1 189 ? -0.664 0.911 -8.894 1.00 85.12 189 VAL A C 1
ATOM 1526 O O . VAL A 1 189 ? -0.285 2.069 -8.725 1.00 85.12 189 VAL A O 1
ATOM 1529 N N . ARG A 1 190 ? 0.213 -0.107 -8.944 1.00 85.94 190 ARG A N 1
ATOM 1530 C CA . ARG A 1 190 ? 1.672 0.071 -8.821 1.00 85.94 190 ARG A CA 1
ATOM 1531 C C . ARG A 1 190 ? 2.245 0.974 -9.907 1.00 85.94 190 ARG A C 1
ATOM 1533 O O . ARG A 1 190 ? 3.265 1.618 -9.682 1.00 85.94 190 ARG A O 1
ATOM 1540 N N . PHE A 1 191 ? 1.560 1.062 -11.045 1.00 86.94 191 PHE A N 1
ATOM 1541 C CA . PHE A 1 191 ? 1.913 1.955 -12.141 1.00 86.94 191 PHE A CA 1
ATOM 1542 C C . PHE A 1 191 ? 1.928 3.436 -11.730 1.00 86.94 191 PHE A C 1
ATOM 1544 O O . PHE A 1 191 ? 2.707 4.214 -12.273 1.00 86.94 191 PHE A O 1
ATOM 1551 N N . LEU A 1 192 ? 1.107 3.821 -10.745 1.00 87.06 192 LEU A N 1
ATOM 1552 C CA . LEU A 1 192 ? 1.001 5.201 -10.267 1.00 87.06 192 LEU A CA 1
ATOM 1553 C C . LEU A 1 192 ? 2.030 5.553 -9.183 1.00 87.06 192 LEU A C 1
ATOM 1555 O O . LEU A 1 192 ? 2.266 6.736 -8.951 1.00 87.06 192 LEU A O 1
ATOM 1559 N N . ILE A 1 193 ? 2.674 4.563 -8.545 1.00 87.31 193 ILE A N 1
ATOM 1560 C CA . ILE A 1 193 ? 3.629 4.781 -7.437 1.00 87.31 193 ILE A CA 1
ATOM 1561 C C . ILE A 1 193 ? 4.746 5.776 -7.808 1.00 87.31 193 ILE A C 1
ATOM 1563 O O . ILE A 1 193 ? 5.010 6.690 -7.023 1.00 87.31 193 ILE A O 1
ATOM 1567 N N . PRO A 1 194 ? 5.374 5.674 -8.996 1.00 86.06 194 PRO A N 1
ATOM 1568 C CA . PRO A 1 194 ? 6.401 6.618 -9.421 1.00 86.06 194 PRO A CA 1
ATOM 1569 C C . PRO A 1 194 ? 5.942 8.077 -9.524 1.00 86.06 194 PRO A C 1
ATOM 1571 O O . PRO A 1 194 ? 6.768 8.969 -9.352 1.00 86.06 194 PRO A O 1
ATOM 1574 N N . VAL A 1 195 ? 4.663 8.331 -9.820 1.00 86.38 195 VAL A N 1
ATOM 1575 C CA . VAL A 1 195 ? 4.131 9.683 -10.074 1.00 86.38 195 VAL A CA 1
ATOM 1576 C C . VAL A 1 195 ? 3.325 10.254 -8.907 1.00 86.38 195 VAL A C 1
ATOM 1578 O O . VAL A 1 195 ? 2.800 11.355 -9.026 1.00 86.38 195 VAL A O 1
ATOM 1581 N N . LEU A 1 196 ? 3.257 9.552 -7.767 1.00 85.88 196 LEU A N 1
ATOM 1582 C CA . LEU A 1 196 ? 2.440 9.943 -6.607 1.00 85.88 196 LEU A CA 1
ATOM 1583 C C . LEU A 1 196 ? 2.680 11.378 -6.130 1.00 85.88 196 LEU A C 1
ATOM 1585 O O . LEU A 1 196 ? 1.740 12.042 -5.710 1.00 85.88 196 LEU A O 1
ATOM 1589 N N . THR A 1 197 ? 3.920 11.862 -6.200 1.00 83.44 197 THR A N 1
ATOM 1590 C CA . THR A 1 197 ? 4.292 13.214 -5.760 1.00 83.44 197 THR A CA 1
ATOM 1591 C C . THR A 1 197 ? 3.742 14.324 -6.655 1.00 83.44 197 THR A C 1
ATOM 1593 O O . THR A 1 197 ? 3.696 15.468 -6.219 1.00 83.44 197 THR A O 1
ATOM 1596 N N . GLY A 1 198 ? 3.328 14.002 -7.885 1.00 80.50 198 GLY A N 1
ATOM 1597 C CA . GLY A 1 198 ? 2.720 14.946 -8.824 1.00 80.50 198 GLY A CA 1
ATOM 1598 C C . GLY A 1 198 ? 1.201 14.828 -8.952 1.00 80.50 198 GLY A C 1
ATOM 1599 O O . GLY A 1 198 ? 0.621 15.584 -9.723 1.00 80.50 198 GLY A O 1
ATOM 1600 N N . LEU A 1 199 ? 0.564 13.890 -8.242 1.00 84.62 199 LEU A N 1
ATOM 1601 C CA . LEU A 1 199 ? -0.891 13.715 -8.260 1.00 84.62 199 LEU A CA 1
ATOM 1602 C C . LEU A 1 199 ? -1.597 14.749 -7.380 1.00 84.62 199 LEU A C 1
ATOM 1604 O O . LEU A 1 199 ? -1.066 15.201 -6.363 1.00 84.62 199 LEU A O 1
ATOM 1608 N N . GLU A 1 200 ? -2.842 15.062 -7.727 1.00 85.06 200 GLU A N 1
ATOM 1609 C CA . GLU A 1 200 ? -3.698 15.873 -6.873 1.00 85.06 200 GLU A CA 1
ATOM 1610 C C . GLU A 1 200 ? -4.159 15.085 -5.638 1.00 85.06 200 GLU A C 1
ATOM 1612 O O . GLU A 1 200 ? -4.384 13.871 -5.669 1.00 85.06 200 GLU A O 1
ATOM 1617 N N . LYS A 1 201 ? -4.418 15.803 -4.538 1.00 85.62 201 LYS A N 1
ATOM 1618 C CA . LYS A 1 201 ? -4.916 15.225 -3.278 1.00 85.62 201 LYS A CA 1
ATOM 1619 C C . LYS A 1 201 ? -6.132 14.309 -3.477 1.00 85.62 201 LYS A C 1
ATOM 1621 O O . LYS A 1 201 ? -6.212 13.248 -2.862 1.00 85.62 201 LYS A O 1
ATOM 1626 N N . ARG A 1 202 ? -7.083 14.703 -4.331 1.00 86.19 202 ARG A N 1
ATOM 1627 C CA . ARG A 1 202 ? -8.307 13.923 -4.602 1.00 86.19 202 ARG A CA 1
ATOM 1628 C C . ARG A 1 202 ? -7.994 12.570 -5.236 1.00 86.19 202 ARG A C 1
ATOM 1630 O O . ARG A 1 202 ? -8.606 11.569 -4.885 1.00 86.19 202 ARG A O 1
ATOM 1637 N N . GLU A 1 203 ? -7.028 12.541 -6.142 1.00 85.62 203 GLU A N 1
ATOM 1638 C CA . GLU A 1 203 ? -6.628 11.338 -6.871 1.00 85.62 203 GLU A CA 1
ATOM 1639 C C . GLU A 1 203 ? -5.908 10.359 -5.950 1.00 85.62 203 GLU A C 1
ATOM 1641 O O . GLU A 1 203 ? -6.174 9.158 -5.990 1.00 85.62 203 GLU A O 1
ATOM 1646 N N . ILE A 1 204 ? -5.056 10.884 -5.064 1.00 88.56 204 ILE A N 1
ATOM 1647 C CA . ILE A 1 204 ? -4.379 10.096 -4.031 1.00 88.56 204 ILE A CA 1
ATOM 1648 C C . ILE A 1 204 ? -5.408 9.456 -3.097 1.00 88.56 204 ILE A C 1
ATOM 1650 O O . ILE A 1 204 ? -5.332 8.253 -2.862 1.00 88.56 204 ILE A O 1
ATOM 1654 N N . ILE A 1 205 ? -6.389 10.225 -2.609 1.00 87.81 205 ILE A N 1
ATOM 1655 C CA . ILE A 1 205 ? -7.446 9.715 -1.719 1.00 87.81 205 ILE A CA 1
ATOM 1656 C C . ILE A 1 205 ? -8.268 8.625 -2.421 1.00 87.81 205 ILE A C 1
ATOM 1658 O O . ILE A 1 205 ? -8.451 7.550 -1.856 1.00 87.81 205 ILE A O 1
ATOM 1662 N N . ASN A 1 206 ? -8.678 8.844 -3.674 1.00 86.75 206 ASN A N 1
ATOM 1663 C CA . ASN A 1 206 ? -9.434 7.854 -4.451 1.00 86.75 206 ASN A CA 1
ATOM 1664 C C . ASN A 1 206 ? -8.616 6.582 -4.764 1.00 86.75 206 ASN A C 1
ATOM 1666 O O . ASN A 1 206 ? -9.171 5.492 -4.911 1.00 86.75 206 ASN A O 1
ATOM 1670 N N . GLY A 1 207 ? -7.291 6.701 -4.896 1.00 87.00 207 GLY A N 1
ATOM 1671 C CA . GLY A 1 207 ? -6.379 5.577 -5.130 1.00 87.00 207 GLY A CA 1
ATOM 1672 C C . GLY A 1 207 ? -5.949 4.835 -3.859 1.00 87.00 207 GLY A C 1
ATOM 1673 O O . GLY A 1 207 ? -5.534 3.673 -3.938 1.00 87.00 207 GLY A O 1
ATOM 1674 N N . LEU A 1 208 ? -6.069 5.471 -2.689 1.00 89.94 208 LEU A N 1
ATOM 1675 C CA . LEU A 1 208 ? -5.568 4.978 -1.405 1.00 89.94 208 LEU A CA 1
ATOM 1676 C C . LEU A 1 208 ? -6.081 3.572 -1.036 1.00 89.94 208 LEU A C 1
ATOM 1678 O O . LEU A 1 208 ? -5.241 2.740 -0.679 1.00 89.94 208 LEU A O 1
ATOM 1682 N N . PRO A 1 209 ? -7.377 3.225 -1.203 1.00 90.50 209 PRO A N 1
ATOM 1683 C CA . PRO A 1 209 ? -7.882 1.886 -0.886 1.00 90.50 209 PRO A CA 1
ATOM 1684 C C . PRO A 1 209 ? -7.203 0.773 -1.693 1.00 90.50 209 PRO A C 1
ATOM 1686 O O . PRO A 1 209 ? -7.017 -0.338 -1.197 1.00 90.50 209 PRO A O 1
ATOM 1689 N N . LYS A 1 210 ? -6.804 1.058 -2.940 1.00 89.44 210 LYS A N 1
ATOM 1690 C CA . LYS A 1 210 ? -6.083 0.105 -3.798 1.00 89.44 210 LYS A CA 1
ATOM 1691 C C . LYS A 1 210 ? -4.603 0.020 -3.426 1.00 89.44 210 LYS A C 1
ATOM 1693 O O . LYS A 1 210 ? -4.033 -1.067 -3.482 1.00 89.44 210 LYS A O 1
ATOM 1698 N N . LEU A 1 211 ? -3.996 1.136 -3.017 1.00 89.50 211 LEU A N 1
ATOM 1699 C CA . LEU A 1 211 ? -2.591 1.200 -2.602 1.00 89.50 211 LEU A CA 1
ATOM 1700 C C . LEU A 1 211 ? -2.334 0.430 -1.300 1.00 89.50 211 LEU A C 1
ATOM 1702 O O . LEU A 1 211 ? -1.358 -0.312 -1.218 1.00 89.50 211 LEU A O 1
ATOM 1706 N N . ILE A 1 212 ? -3.220 0.539 -0.305 1.00 90.06 212 ILE A N 1
ATOM 1707 C CA . ILE A 1 212 ? -3.037 -0.139 0.992 1.00 90.06 212 ILE A CA 1
ATOM 1708 C C . ILE A 1 212 ? -3.233 -1.660 0.929 1.00 90.06 212 ILE A C 1
ATOM 1710 O O . ILE A 1 212 ? -2.774 -2.368 1.818 1.00 90.06 212 ILE A O 1
ATOM 1714 N N . LYS A 1 213 ? -3.872 -2.180 -0.130 1.00 89.75 213 LYS A N 1
ATOM 1715 C CA . LYS A 1 213 ? -4.013 -3.628 -0.385 1.00 89.75 213 LYS A CA 1
ATOM 1716 C C . LYS A 1 213 ? -2.724 -4.283 -0.895 1.00 89.75 213 LYS A C 1
ATOM 1718 O O . LYS A 1 213 ? -2.672 -5.503 -1.043 1.00 89.75 213 LYS A O 1
ATOM 1723 N N . LEU A 1 214 ? -1.700 -3.491 -1.212 1.00 89.56 214 LEU A N 1
ATOM 1724 C CA . LEU A 1 214 ? -0.406 -3.993 -1.661 1.00 89.56 214 LEU A CA 1
ATOM 1725 C C . LEU A 1 214 ? 0.393 -4.598 -0.493 1.00 89.56 214 LEU A C 1
ATOM 1727 O O . LEU A 1 214 ? -0.011 -4.564 0.667 1.00 89.56 214 LEU A O 1
ATOM 1731 N N . SER A 1 215 ? 1.554 -5.181 -0.796 1.00 88.88 215 SER A N 1
ATOM 1732 C CA . SER A 1 215 ? 2.424 -5.745 0.235 1.00 88.88 215 SER A CA 1
ATOM 1733 C C . SER A 1 215 ? 2.986 -4.649 1.151 1.00 88.88 215 SER A C 1
ATOM 1735 O O . SER A 1 215 ? 3.293 -3.544 0.707 1.00 88.88 215 SER A O 1
ATOM 1737 N N . GLN A 1 216 ? 3.187 -4.976 2.430 1.00 85.75 216 GLN A N 1
ATOM 1738 C CA . GLN A 1 216 ? 3.718 -4.060 3.447 1.00 85.75 216 GLN A CA 1
ATOM 1739 C C . GLN A 1 216 ? 4.955 -3.235 3.015 1.00 85.75 216 GLN A C 1
ATOM 1741 O O . GLN A 1 216 ? 4.956 -2.032 3.277 1.00 85.75 216 GLN A O 1
ATOM 1746 N N . PRO A 1 217 ? 5.998 -3.795 2.355 1.00 87.69 217 PRO A N 1
ATOM 1747 C CA . PRO A 1 217 ? 7.136 -2.990 1.899 1.00 87.69 217 PRO A CA 1
ATOM 1748 C C . PRO A 1 217 ? 6.744 -1.940 0.853 1.00 87.69 217 PRO A C 1
ATOM 1750 O O . PRO A 1 217 ? 7.241 -0.820 0.905 1.00 87.69 217 PRO A O 1
ATOM 1753 N N . VAL A 1 218 ? 5.814 -2.267 -0.047 1.00 88.56 218 VAL A N 1
ATOM 1754 C CA . VAL A 1 218 ? 5.329 -1.333 -1.072 1.00 88.56 218 VAL A CA 1
ATOM 1755 C C . VAL A 1 218 ? 4.490 -0.229 -0.431 1.00 88.56 218 VAL A C 1
ATOM 1757 O O . VAL A 1 218 ? 4.654 0.935 -0.773 1.00 88.56 218 VAL A O 1
ATOM 1760 N N . VAL A 1 219 ? 3.647 -0.560 0.553 1.00 89.38 219 VAL A N 1
ATOM 1761 C CA . VAL A 1 219 ? 2.869 0.438 1.310 1.00 89.38 219 VAL A CA 1
ATOM 1762 C C . VAL A 1 219 ? 3.789 1.414 2.050 1.00 89.38 219 VAL A C 1
ATOM 1764 O O . VAL A 1 219 ? 3.556 2.620 2.016 1.00 89.38 219 VAL A O 1
ATOM 1767 N N . LYS A 1 220 ? 4.875 0.920 2.661 1.00 85.69 220 LYS A N 1
ATOM 1768 C CA . LYS A 1 220 ? 5.895 1.784 3.277 1.00 85.69 220 LYS A CA 1
ATOM 1769 C C . LYS A 1 220 ? 6.557 2.709 2.259 1.00 85.69 220 LYS A C 1
ATOM 1771 O O . LYS A 1 220 ? 6.731 3.885 2.551 1.00 85.69 220 LYS A O 1
ATOM 1776 N N . GLU A 1 221 ? 6.903 2.210 1.072 1.00 85.69 221 GLU A N 1
ATOM 1777 C CA . GLU A 1 221 ? 7.454 3.055 0.005 1.00 85.69 221 GLU A CA 1
ATOM 1778 C C . GLU A 1 221 ? 6.459 4.140 -0.432 1.00 85.69 221 GLU A C 1
ATOM 1780 O O . GLU A 1 221 ? 6.838 5.302 -0.556 1.00 85.69 221 GLU A O 1
ATOM 1785 N N . VAL A 1 222 ? 5.183 3.785 -0.606 1.00 88.25 222 VAL A N 1
ATOM 1786 C CA . VAL A 1 222 ? 4.105 4.728 -0.941 1.00 88.25 222 VAL A CA 1
ATOM 1787 C C . VAL A 1 222 ? 3.996 5.822 0.118 1.00 88.25 222 VAL A C 1
ATOM 1789 O O . VAL A 1 222 ? 4.014 7.002 -0.224 1.00 88.25 222 VAL A O 1
ATOM 1792 N N . PHE A 1 223 ? 3.937 5.457 1.400 1.00 88.31 223 PHE A N 1
ATOM 1793 C CA . PHE A 1 223 ? 3.879 6.431 2.491 1.00 88.31 223 PHE A CA 1
ATOM 1794 C C . PHE A 1 223 ? 5.134 7.290 2.555 1.00 88.31 223 PHE A C 1
ATOM 1796 O O . PHE A 1 223 ? 5.020 8.499 2.695 1.00 88.31 223 PHE A O 1
ATOM 1803 N N . ASN A 1 224 ? 6.315 6.715 2.352 1.00 84.62 224 ASN A N 1
ATOM 1804 C CA . ASN A 1 224 ? 7.553 7.479 2.284 1.00 84.62 224 ASN A CA 1
ATOM 1805 C C . ASN A 1 224 ? 7.532 8.486 1.129 1.00 84.62 224 ASN A C 1
ATOM 1807 O O . ASN A 1 224 ? 7.848 9.647 1.341 1.00 84.62 224 ASN A O 1
ATOM 1811 N N . ARG A 1 225 ? 7.086 8.110 -0.072 1.00 82.94 225 ARG A N 1
ATOM 1812 C CA . ARG A 1 225 ? 6.973 9.058 -1.197 1.00 82.94 225 ARG A CA 1
ATOM 1813 C C . ARG A 1 225 ? 5.923 10.145 -0.960 1.00 82.94 225 ARG A C 1
ATOM 1815 O O . ARG A 1 225 ? 6.115 11.271 -1.405 1.00 82.94 225 ARG A O 1
ATOM 1822 N N . LEU A 1 226 ? 4.828 9.824 -0.270 1.00 83.62 226 LEU A N 1
ATOM 1823 C CA . LEU A 1 226 ? 3.780 10.790 0.066 1.00 83.62 226 LEU A CA 1
ATOM 1824 C C . LEU A 1 226 ? 4.181 11.714 1.223 1.00 83.62 226 LEU A C 1
ATOM 1826 O O . LEU A 1 226 ? 3.779 12.869 1.227 1.00 83.62 226 LEU A O 1
ATOM 1830 N N . LEU A 1 227 ? 4.954 11.239 2.201 1.00 77.44 227 LEU A N 1
ATOM 1831 C CA . LEU A 1 227 ? 5.241 11.958 3.448 1.00 77.44 227 LEU A CA 1
ATOM 1832 C C . LEU A 1 227 ? 6.633 12.604 3.476 1.00 77.44 227 LEU A C 1
ATOM 1834 O O . LEU A 1 227 ? 6.829 13.595 4.183 1.00 77.44 227 LEU A O 1
ATOM 1838 N N . ILE A 1 228 ? 7.610 12.071 2.732 1.00 69.31 228 ILE A N 1
ATOM 1839 C CA . ILE A 1 228 ? 8.966 12.621 2.700 1.00 69.31 228 ILE A CA 1
ATOM 1840 C C . ILE A 1 228 ? 8.958 13.933 1.918 1.00 69.31 228 ILE A C 1
ATOM 1842 O O . ILE A 1 228 ? 8.763 13.997 0.707 1.00 69.31 228 ILE A O 1
ATOM 1846 N N . ARG A 1 229 ? 9.249 15.001 2.654 1.00 57.41 229 ARG A N 1
ATOM 1847 C CA . ARG A 1 229 ? 9.671 16.293 2.130 1.00 57.41 229 ARG A CA 1
ATOM 1848 C C . ARG A 1 229 ? 11.107 16.126 1.643 1.00 57.41 229 ARG A C 1
ATOM 1850 O O . ARG A 1 229 ? 11.993 15.912 2.466 1.00 57.41 229 ARG A O 1
ATOM 1857 N N . ASN A 1 230 ? 11.349 16.201 0.335 1.00 46.75 230 ASN A N 1
ATOM 1858 C CA . ASN A 1 230 ? 12.713 16.234 -0.199 1.00 46.75 230 ASN A CA 1
ATOM 1859 C C . ASN A 1 230 ? 13.435 17.455 0.394 1.00 46.75 230 ASN A C 1
ATOM 1861 O O . ASN A 1 230 ? 13.249 18.586 -0.046 1.00 46.75 230 ASN A O 1
ATOM 1865 N N . ALA A 1 231 ? 14.216 17.236 1.451 1.00 41.25 231 ALA A N 1
ATOM 1866 C CA . ALA A 1 231 ? 14.859 18.278 2.248 1.00 41.25 231 ALA A CA 1
ATOM 1867 C C . ALA A 1 231 ? 16.078 18.923 1.555 1.00 41.25 231 ALA A C 1
ATOM 1869 O O . ALA A 1 231 ? 16.830 19.651 2.194 1.00 41.25 231 ALA A O 1
ATOM 1870 N N . SER A 1 232 ? 16.294 18.663 0.265 1.00 41.81 232 SER A N 1
ATOM 1871 C CA . SER A 1 232 ? 17.462 19.122 -0.495 1.00 41.81 232 SER A CA 1
ATOM 1872 C C . SER A 1 232 ? 17.130 20.080 -1.642 1.00 41.81 232 SER A C 1
ATOM 1874 O O . SER A 1 232 ? 18.010 20.401 -2.437 1.00 41.81 232 SER A O 1
ATOM 1876 N N . SER A 1 233 ? 15.892 20.568 -1.749 1.00 41.09 233 SER A N 1
ATOM 1877 C CA . SER A 1 233 ? 15.510 21.505 -2.809 1.00 41.09 233 SER A CA 1
ATOM 1878 C C . SER A 1 233 ? 14.793 22.713 -2.216 1.00 41.09 233 SER A C 1
ATOM 1880 O O . SER A 1 233 ? 13.645 22.626 -1.796 1.00 41.09 233 SER A O 1
ATOM 1882 N N . GLU A 1 234 ? 15.462 23.866 -2.223 1.00 42.19 234 GLU A N 1
ATOM 1883 C CA . GLU A 1 234 ? 14.886 25.183 -1.898 1.00 42.19 234 GLU A CA 1
ATOM 1884 C C . GLU A 1 234 ? 13.784 25.623 -2.888 1.00 42.19 234 GLU A C 1
ATOM 1886 O O . GLU A 1 234 ? 13.209 26.702 -2.764 1.00 42.19 234 GLU A O 1
ATOM 1891 N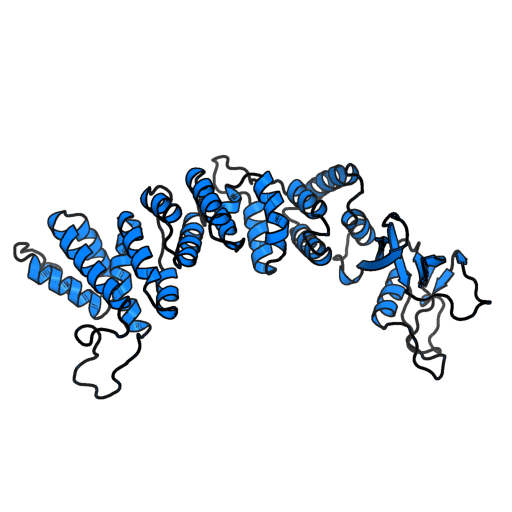 N . THR A 1 235 ? 13.445 24.782 -3.866 1.00 42.75 235 THR A N 1
ATOM 1892 C CA . THR A 1 235 ? 12.309 24.958 -4.767 1.00 42.75 235 THR A CA 1
ATOM 1893 C C . THR A 1 235 ? 11.094 24.214 -4.228 1.00 42.75 235 THR A C 1
ATOM 1895 O O . THR A 1 235 ? 11.010 22.987 -4.278 1.00 42.75 235 THR A O 1
ATOM 1898 N N . SER A 1 236 ? 10.155 24.998 -3.714 1.00 46.09 236 SER A N 1
ATOM 1899 C CA . SER A 1 236 ? 8.828 24.639 -3.225 1.00 46.09 236 SER A CA 1
ATOM 1900 C C . SER A 1 236 ? 8.066 23.651 -4.119 1.00 46.09 236 SER A C 1
ATOM 1902 O O . SER A 1 236 ? 7.255 24.052 -4.947 1.00 46.09 236 SER A O 1
ATOM 1904 N N . HIS A 1 237 ? 8.232 22.355 -3.877 1.00 51.62 237 HIS A N 1
ATOM 1905 C CA . HIS A 1 237 ? 7.208 21.364 -4.192 1.00 51.62 237 HIS A CA 1
ATOM 1906 C C . HIS A 1 237 ? 6.854 20.660 -2.886 1.00 51.62 237 HIS A C 1
ATOM 1908 O O . HIS A 1 237 ? 7.567 19.785 -2.400 1.00 51.62 237 HIS A O 1
ATOM 1914 N N . ALA A 1 238 ? 5.799 21.171 -2.247 1.00 58.19 238 ALA A N 1
ATOM 1915 C CA . ALA A 1 238 ? 5.238 20.590 -1.040 1.00 58.19 238 ALA A CA 1
ATOM 1916 C C . ALA A 1 238 ? 4.752 19.166 -1.336 1.00 58.19 238 ALA A C 1
ATOM 1918 O O . ALA A 1 238 ? 4.301 18.884 -2.446 1.00 58.19 238 ALA A O 1
ATOM 1919 N N . SER A 1 239 ? 4.839 18.282 -0.342 1.00 69.12 239 SER A N 1
ATOM 1920 C CA . SER A 1 239 ? 4.179 16.980 -0.418 1.00 69.12 239 SER A CA 1
ATOM 1921 C C . SER A 1 239 ? 2.693 17.174 -0.786 1.00 69.12 239 SER A C 1
ATOM 1923 O O . SER A 1 239 ? 2.071 18.127 -0.302 1.00 69.12 239 SER A O 1
ATOM 1925 N N . PRO A 1 240 ? 2.123 16.296 -1.632 1.00 73.56 240 PRO A N 1
ATOM 1926 C CA . PRO A 1 240 ? 0.753 16.444 -2.115 1.00 73.56 240 PRO A CA 1
ATOM 1927 C C . PRO A 1 240 ? -0.305 16.234 -1.017 1.00 73.56 240 PRO A C 1
ATOM 1929 O O . PRO A 1 240 ? -1.467 16.589 -1.216 1.00 73.56 240 PRO A O 1
ATOM 1932 N N . ILE A 1 241 ? 0.072 15.660 0.133 1.00 83.50 241 ILE A N 1
ATOM 1933 C CA . ILE A 1 241 ? -0.831 15.416 1.260 1.00 83.50 241 ILE A CA 1
ATOM 1934 C C . ILE A 1 241 ? -0.105 15.581 2.596 1.00 83.50 24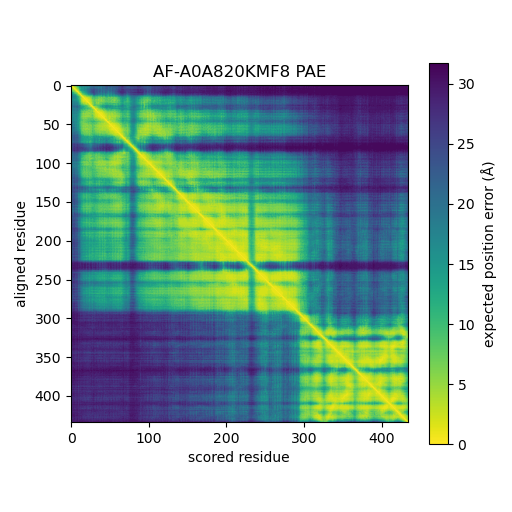1 ILE A C 1
ATOM 1936 O O . ILE A 1 241 ? 1.002 15.084 2.794 1.00 83.50 241 ILE A O 1
ATOM 1940 N N . LEU A 1 242 ? -0.735 16.260 3.554 1.00 84.62 242 LEU A N 1
ATOM 1941 C CA . LEU A 1 242 ? -0.156 16.389 4.891 1.00 84.62 242 LEU A CA 1
ATOM 1942 C C . LEU A 1 242 ? -0.230 15.056 5.659 1.00 84.62 242 LEU A C 1
ATOM 1944 O O . LEU A 1 242 ? -1.170 14.283 5.460 1.00 84.62 242 LEU A O 1
ATOM 1948 N N . PRO A 1 243 ? 0.689 14.790 6.607 1.00 85.06 243 PRO A N 1
ATOM 1949 C CA . PRO A 1 243 ? 0.635 13.568 7.408 1.00 85.06 243 PRO A CA 1
ATOM 1950 C C . PRO A 1 243 ? -0.693 13.380 8.157 1.00 85.06 243 PRO A C 1
ATOM 1952 O O . PRO A 1 243 ? -1.235 12.273 8.180 1.00 85.06 243 PRO A O 1
ATOM 1955 N N . SER A 1 244 ? -1.249 14.460 8.720 1.00 83.38 244 SER A N 1
ATOM 1956 C CA . SER A 1 244 ? -2.562 14.448 9.378 1.00 83.38 244 SER A CA 1
ATOM 1957 C C . SER A 1 244 ? -3.689 14.116 8.399 1.00 83.38 244 SER A C 1
ATOM 1959 O O . SER A 1 244 ? -4.548 13.295 8.707 1.00 83.38 244 SER A O 1
ATOM 1961 N N . GLU A 1 245 ? -3.654 14.689 7.196 1.00 86.44 245 GLU A N 1
ATOM 1962 C CA . GLU A 1 245 ? -4.634 14.428 6.140 1.00 86.44 245 GLU A CA 1
ATOM 1963 C C . GLU A 1 245 ? -4.578 12.987 5.636 1.00 86.44 245 GLU A C 1
ATOM 1965 O O . GLU A 1 245 ? -5.626 12.410 5.361 1.00 86.44 245 GLU A O 1
ATOM 1970 N N . LEU A 1 246 ? -3.387 12.385 5.546 1.00 88.56 246 LEU A N 1
ATOM 1971 C CA . LEU A 1 246 ? -3.246 10.976 5.183 1.00 88.56 246 LEU A CA 1
ATOM 1972 C C . LEU A 1 246 ? -3.881 10.066 6.240 1.00 88.56 246 LEU A C 1
ATOM 1974 O O . LEU A 1 246 ? -4.602 9.136 5.887 1.00 88.56 246 LEU A O 1
ATOM 1978 N N . LEU A 1 247 ? -3.656 10.346 7.531 1.00 84.88 247 LEU A N 1
ATOM 1979 C CA . LEU A 1 247 ? -4.322 9.605 8.606 1.00 84.88 247 LEU A CA 1
ATOM 1980 C C . LEU A 1 247 ? -5.838 9.743 8.505 1.00 84.88 247 LEU A C 1
ATOM 1982 O O . LEU A 1 247 ? -6.538 8.739 8.589 1.00 84.88 247 LEU A O 1
ATOM 1986 N N . ILE A 1 248 ? -6.345 10.954 8.282 1.00 84.50 248 ILE A N 1
ATOM 1987 C CA . ILE A 1 248 ? -7.784 11.180 8.130 1.00 84.50 248 ILE A CA 1
ATOM 1988 C C . ILE A 1 248 ? -8.329 10.411 6.927 1.00 84.50 248 ILE A C 1
ATOM 1990 O O . ILE A 1 248 ? -9.328 9.709 7.058 1.00 84.50 248 ILE A O 1
ATOM 1994 N N . ALA A 1 249 ? -7.639 10.470 5.787 1.00 86.94 249 ALA A N 1
ATOM 1995 C CA . ALA A 1 249 ? -8.030 9.762 4.576 1.00 86.94 249 ALA A CA 1
ATOM 1996 C C . ALA A 1 249 ? -8.109 8.248 4.804 1.00 86.94 249 ALA A C 1
ATOM 1998 O O . ALA A 1 249 ? -9.085 7.640 4.384 1.00 86.94 249 ALA A O 1
ATOM 1999 N N . LEU A 1 250 ? -7.150 7.647 5.525 1.00 87.38 250 LEU A N 1
ATOM 2000 C CA . LEU A 1 250 ? -7.197 6.223 5.892 1.00 87.38 250 LEU A CA 1
ATOM 2001 C C . LEU A 1 250 ? -8.445 5.876 6.714 1.00 87.38 250 LEU A C 1
ATOM 2003 O O . LEU A 1 250 ? -9.044 4.824 6.508 1.00 87.38 250 LEU A O 1
ATOM 2007 N N . HIS A 1 251 ? -8.848 6.758 7.628 1.00 80.19 251 HIS A N 1
ATOM 2008 C CA . HIS A 1 251 ? -10.010 6.557 8.496 1.00 80.19 251 HIS A CA 1
ATOM 2009 C C . HIS A 1 251 ? -11.350 6.818 7.794 1.00 80.19 251 HIS A C 1
ATOM 2011 O O . HIS A 1 251 ? -12.382 6.355 8.274 1.00 80.19 251 HIS A O 1
ATOM 2017 N N . GLN A 1 252 ? -11.338 7.538 6.671 1.00 83.44 252 GLN A N 1
ATOM 2018 C CA . GLN A 1 252 ? -12.511 7.810 5.838 1.00 83.44 252 GLN A CA 1
ATOM 2019 C C . GLN A 1 252 ? -12.762 6.734 4.769 1.00 83.44 252 GLN A C 1
ATOM 2021 O O . GLN A 1 252 ? -13.793 6.787 4.100 1.00 83.44 252 GLN A O 1
ATOM 2026 N N . ILE A 1 253 ? -11.855 5.762 4.599 1.00 83.81 253 ILE A N 1
ATOM 2027 C CA . ILE A 1 253 ? -12.050 4.657 3.650 1.00 83.81 253 ILE A CA 1
ATOM 2028 C C . ILE A 1 253 ? -13.276 3.843 4.071 1.00 83.81 253 ILE A C 1
ATOM 2030 O O . ILE A 1 253 ? -13.386 3.401 5.219 1.00 83.81 253 ILE A O 1
ATOM 2034 N N . SER A 1 254 ? -14.190 3.625 3.127 1.00 75.62 254 SER A N 1
ATOM 2035 C CA . SER A 1 254 ? -15.401 2.855 3.380 1.00 75.62 254 SER A CA 1
ATOM 2036 C C . SER A 1 254 ? -15.076 1.366 3.601 1.00 75.62 254 SER A C 1
ATOM 2038 O O . SER A 1 254 ? -14.154 0.820 2.983 1.00 75.62 254 SER A O 1
ATOM 2040 N N . PRO A 1 255 ? -15.839 0.663 4.458 1.00 71.44 255 PRO A N 1
ATOM 2041 C CA . PRO A 1 255 ? -15.636 -0.767 4.697 1.00 71.44 255 PRO A CA 1
ATOM 2042 C C . PRO A 1 255 ? -15.915 -1.638 3.458 1.00 71.44 255 PRO A C 1
ATOM 2044 O O . PRO A 1 255 ? -15.459 -2.777 3.407 1.00 71.44 255 PRO A O 1
ATOM 2047 N N . GLU A 1 256 ? -16.630 -1.118 2.455 1.00 75.38 256 GLU A N 1
ATOM 2048 C CA . GLU A 1 256 ? -16.861 -1.797 1.171 1.00 75.38 256 GLU A CA 1
ATOM 2049 C C . GLU A 1 256 ? -15.613 -1.780 0.277 1.00 75.38 256 GLU A C 1
ATOM 2051 O O . GLU A 1 256 ? -15.338 -2.731 -0.458 1.00 75.38 256 GLU A O 1
ATOM 2056 N N . GLU A 1 257 ? -14.823 -0.708 0.348 1.00 77.75 257 GLU A N 1
ATOM 2057 C CA . GLU A 1 257 ? -13.627 -0.548 -0.472 1.00 77.75 257 GLU A CA 1
ATOM 2058 C C . GLU A 1 257 ? -12.433 -1.321 0.082 1.00 77.75 257 GLU A C 1
ATOM 2060 O O . GLU A 1 257 ? -11.612 -1.821 -0.698 1.00 77.75 257 GLU A O 1
ATOM 2065 N N . CYS A 1 258 ? -12.303 -1.431 1.407 1.00 80.81 258 CYS A N 1
ATOM 2066 C CA . CYS A 1 258 ? -11.168 -2.094 2.039 1.00 80.81 258 CYS A CA 1
ATOM 2067 C C . CYS A 1 258 ? -11.512 -2.721 3.396 1.00 80.81 258 CYS A C 1
ATOM 2069 O O . CYS A 1 258 ? -12.220 -2.137 4.212 1.00 80.81 258 CYS A O 1
ATOM 2071 N N . GLU A 1 259 ? -10.942 -3.900 3.667 1.00 79.50 259 GLU A N 1
ATOM 2072 C CA . GLU A 1 259 ? -11.100 -4.571 4.956 1.00 79.50 259 GLU A CA 1
ATOM 2073 C C . GLU A 1 259 ? -10.492 -3.735 6.087 1.00 79.50 259 GLU A C 1
ATOM 2075 O O . GLU A 1 259 ? -9.355 -3.260 5.988 1.00 79.50 259 GLU A O 1
ATOM 2080 N N . LEU A 1 260 ? -11.199 -3.644 7.218 1.00 74.38 260 LEU A N 1
ATOM 2081 C CA . LEU A 1 260 ? -10.751 -2.857 8.369 1.00 74.38 260 LEU A CA 1
ATOM 2082 C C . LEU A 1 260 ? -9.356 -3.273 8.857 1.00 74.38 260 LEU A C 1
ATOM 2084 O O . LEU A 1 260 ? -8.581 -2.418 9.262 1.00 74.38 260 LEU A O 1
ATOM 2088 N N . LYS A 1 261 ? -8.994 -4.561 8.764 1.00 74.50 261 LYS A N 1
ATOM 2089 C CA . LYS A 1 261 ? -7.650 -5.052 9.122 1.00 74.50 261 LYS A CA 1
ATOM 2090 C C . LYS A 1 261 ? -6.547 -4.412 8.280 1.00 74.50 261 LYS A C 1
ATOM 2092 O O . LYS A 1 261 ? -5.485 -4.090 8.805 1.00 74.50 261 LYS A O 1
ATOM 2097 N N . THR A 1 262 ? -6.789 -4.214 6.989 1.00 82.38 262 THR A N 1
ATOM 2098 C CA . THR A 1 262 ? -5.831 -3.562 6.089 1.00 82.38 262 THR A CA 1
ATOM 2099 C C . THR A 1 262 ? -5.694 -2.086 6.439 1.00 82.38 262 THR A C 1
ATOM 2101 O O . THR A 1 262 ? -4.576 -1.581 6.508 1.00 82.38 262 THR A O 1
ATOM 2104 N N . ILE A 1 263 ? -6.812 -1.423 6.750 1.00 82.38 263 ILE A N 1
ATOM 2105 C CA . ILE A 1 263 ? -6.814 -0.033 7.223 1.00 82.38 263 ILE A CA 1
ATOM 2106 C C . ILE A 1 263 ? -6.061 0.077 8.558 1.00 82.38 263 ILE A C 1
ATOM 2108 O O . ILE A 1 263 ? -5.191 0.929 8.694 1.00 82.38 263 ILE A O 1
ATOM 2112 N N . MET A 1 264 ? -6.309 -0.824 9.514 1.00 73.81 264 MET A N 1
ATOM 2113 C CA . MET A 1 264 ? -5.589 -0.889 10.792 1.00 73.81 264 MET A CA 1
ATOM 2114 C C . MET A 1 264 ? -4.083 -1.036 10.583 1.00 73.81 264 MET A C 1
ATOM 2116 O O . MET A 1 264 ? -3.310 -0.263 11.140 1.00 73.81 264 MET A O 1
ATOM 2120 N N . ASN A 1 265 ? -3.666 -1.984 9.742 1.00 81.25 265 ASN A N 1
ATOM 2121 C CA . ASN A 1 265 ? -2.254 -2.206 9.444 1.00 81.25 265 ASN A CA 1
ATOM 2122 C C . ASN A 1 265 ? -1.605 -0.966 8.813 1.00 81.25 265 ASN A C 1
ATOM 2124 O O . ASN A 1 265 ? -0.500 -0.592 9.204 1.00 81.25 265 ASN A O 1
ATOM 2128 N N . ALA A 1 266 ? -2.288 -0.311 7.869 1.00 84.75 266 ALA A N 1
ATOM 2129 C CA . ALA A 1 266 ? -1.832 0.928 7.244 1.00 84.75 266 ALA A CA 1
ATOM 2130 C C . ALA A 1 266 ? -1.706 2.075 8.262 1.00 84.75 266 ALA A C 1
ATOM 2132 O O . ALA A 1 266 ? -0.665 2.726 8.331 1.00 84.75 266 ALA A O 1
ATOM 2133 N N . THR A 1 267 ? -2.713 2.271 9.113 1.00 83.94 267 THR A N 1
ATOM 2134 C CA . THR A 1 267 ? -2.683 3.268 10.190 1.00 83.94 267 THR A CA 1
ATOM 2135 C C . THR A 1 267 ? -1.539 3.002 11.167 1.00 83.94 267 THR A C 1
ATOM 2137 O O . THR A 1 267 ? -0.824 3.924 11.547 1.00 83.94 267 THR A O 1
ATOM 2140 N N . THR A 1 268 ? -1.292 1.747 11.540 1.00 78.38 268 THR A N 1
ATOM 2141 C CA . THR A 1 268 ? -0.172 1.392 12.422 1.00 78.38 268 THR A CA 1
ATOM 2142 C C . THR A 1 268 ? 1.184 1.610 11.765 1.00 78.38 268 THR A C 1
ATOM 2144 O O . THR A 1 268 ? 2.114 2.046 12.439 1.00 78.38 268 THR A O 1
ATOM 2147 N N . LEU A 1 269 ? 1.316 1.364 10.457 1.00 82.88 269 LEU A N 1
ATOM 2148 C CA . LEU A 1 269 ? 2.525 1.730 9.717 1.00 82.88 269 LEU A CA 1
ATOM 2149 C C . LEU A 1 269 ? 2.803 3.232 9.812 1.00 82.88 269 LEU A C 1
ATOM 2151 O O . LEU A 1 269 ? 3.936 3.597 10.103 1.00 82.88 269 LEU A O 1
ATOM 2155 N N . CYS A 1 270 ? 1.782 4.076 9.638 1.00 83.25 270 CYS A N 1
ATOM 2156 C CA . CYS A 1 270 ? 1.904 5.519 9.837 1.00 83.25 270 CYS A CA 1
ATOM 2157 C C . CYS A 1 270 ? 2.336 5.849 11.275 1.00 83.25 270 CYS A C 1
ATOM 2159 O O . CYS A 1 270 ? 3.351 6.503 11.476 1.00 83.25 270 CYS A O 1
ATOM 2161 N N . LEU A 1 271 ? 1.625 5.345 12.287 1.00 80.06 271 LEU A N 1
ATOM 2162 C CA . LEU A 1 271 ? 1.899 5.661 13.698 1.00 80.06 271 LEU A CA 1
ATOM 2163 C C . LEU A 1 271 ? 3.268 5.169 14.201 1.00 80.06 271 LEU A C 1
ATOM 2165 O O . LEU A 1 271 ? 3.807 5.722 15.160 1.00 80.06 271 LEU A O 1
ATOM 2169 N N . ASN A 1 272 ? 3.851 4.153 13.561 1.00 80.75 272 ASN A N 1
ATOM 2170 C CA . ASN A 1 272 ? 5.204 3.694 13.874 1.00 80.75 272 ASN A CA 1
ATOM 2171 C C . ASN A 1 272 ? 6.292 4.690 13.428 1.00 80.75 272 ASN A C 1
ATOM 2173 O O . ASN A 1 272 ? 7.383 4.685 14.002 1.00 80.75 272 ASN A O 1
ATOM 2177 N N . GLU A 1 273 ? 6.006 5.577 12.470 1.00 79.81 273 GLU A N 1
ATOM 2178 C CA . GLU A 1 273 ? 6.919 6.632 12.013 1.00 79.81 273 GLU A CA 1
ATOM 2179 C C . GLU A 1 273 ? 6.881 7.847 12.959 1.00 79.81 273 GLU A C 1
ATOM 2181 O O . GLU A 1 273 ? 6.398 8.933 12.621 1.00 79.81 273 GLU A O 1
ATOM 2186 N N . ARG A 1 274 ? 7.425 7.671 14.173 1.00 75.25 274 ARG A N 1
ATOM 2187 C CA . ARG A 1 274 ? 7.417 8.677 15.261 1.00 75.25 274 ARG A CA 1
ATOM 2188 C C . ARG A 1 274 ? 8.039 10.028 14.884 1.00 75.25 274 ARG A C 1
ATOM 2190 O O . ARG A 1 274 ? 7.739 11.033 15.519 1.00 75.25 274 ARG A O 1
ATOM 2197 N N . ALA A 1 275 ? 8.912 10.055 13.875 1.00 78.44 275 ALA A N 1
ATOM 2198 C CA . ALA A 1 275 ? 9.532 11.284 13.379 1.00 78.44 275 ALA A CA 1
ATOM 2199 C C . ALA A 1 275 ? 8.561 12.158 12.564 1.00 78.44 275 ALA A C 1
ATOM 2201 O O . ALA A 1 275 ? 8.712 13.376 12.537 1.00 78.44 275 ALA A O 1
ATOM 2202 N N . ILE A 1 276 ? 7.577 11.541 11.903 1.00 80.56 276 ILE A N 1
ATOM 2203 C CA . ILE A 1 276 ? 6.590 12.223 11.056 1.00 80.56 276 ILE A CA 1
ATOM 2204 C C . ILE A 1 276 ? 5.313 12.502 11.859 1.00 80.56 276 ILE A C 1
ATOM 2206 O O . ILE A 1 276 ? 4.747 13.591 11.779 1.00 80.56 276 ILE A O 1
ATOM 2210 N N . TYR A 1 277 ? 4.876 11.532 12.662 1.00 79.94 277 TYR A N 1
ATOM 2211 C CA . TYR A 1 277 ? 3.647 11.605 13.450 1.00 79.94 277 TYR A CA 1
ATOM 2212 C C . TYR A 1 277 ? 3.927 12.029 14.892 1.00 79.94 277 TYR A C 1
ATOM 2214 O O . TYR A 1 277 ? 3.855 11.233 15.827 1.00 79.94 277 TYR A O 1
ATOM 2222 N N . THR A 1 278 ? 4.261 13.308 15.063 1.00 78.06 278 THR A N 1
ATOM 2223 C CA . THR A 1 278 ? 4.458 13.930 16.380 1.00 78.06 278 THR A CA 1
ATOM 2224 C C . THR A 1 278 ? 3.125 14.214 17.082 1.00 78.06 278 THR A C 1
ATOM 2226 O O . THR A 1 278 ? 2.057 14.170 16.466 1.00 78.06 278 THR A O 1
ATOM 2229 N N . HIS A 1 279 ? 3.180 14.559 18.374 1.00 63.53 279 HIS A N 1
ATOM 2230 C CA . HIS A 1 279 ? 1.993 14.923 19.157 1.00 63.53 279 HIS A CA 1
ATOM 2231 C C . HIS A 1 279 ? 1.142 16.018 18.496 1.00 63.53 279 HIS A C 1
ATOM 2233 O O . HIS A 1 279 ? -0.080 15.897 18.486 1.00 63.53 279 HIS A O 1
ATOM 2239 N N . ASP A 1 280 ? 1.765 17.028 17.885 1.00 69.56 280 ASP A N 1
ATOM 2240 C CA . ASP A 1 280 ? 1.050 18.130 17.229 1.00 69.56 280 ASP A CA 1
ATOM 2241 C C . ASP A 1 280 ? 0.284 17.660 15.983 1.00 69.56 280 ASP A C 1
ATOM 2243 O O . ASP A 1 280 ? -0.880 18.007 15.783 1.00 69.56 280 ASP A O 1
ATOM 2247 N N . VAL A 1 281 ? 0.911 16.816 15.157 1.00 74.81 281 VAL A N 1
ATOM 2248 C CA . VAL A 1 281 ? 0.290 16.255 13.945 1.00 74.81 281 VAL A CA 1
ATOM 2249 C C . VAL A 1 281 ? -0.874 15.337 14.312 1.00 74.81 281 VAL A C 1
ATOM 2251 O O . VAL A 1 281 ? -1.936 15.396 13.689 1.00 74.81 281 VAL A O 1
ATOM 2254 N N . LEU A 1 282 ? -0.685 14.504 15.339 1.00 71.31 282 LEU A N 1
ATOM 2255 C CA . LEU A 1 282 ? -1.726 13.619 15.851 1.00 71.31 282 LEU A CA 1
ATOM 2256 C C . LEU A 1 282 ? -2.892 14.410 16.448 1.00 71.31 282 LEU A C 1
ATOM 2258 O O . LEU A 1 282 ? -4.037 14.058 16.189 1.00 71.31 282 LEU A O 1
ATOM 2262 N N . ALA A 1 283 ? -2.627 15.494 17.180 1.00 66.06 283 ALA A N 1
ATOM 2263 C CA . ALA A 1 283 ? -3.673 16.351 17.733 1.00 66.06 283 ALA A CA 1
ATOM 2264 C C . ALA A 1 283 ? -4.552 16.963 16.631 1.00 66.06 283 ALA A C 1
ATOM 2266 O O . ALA A 1 283 ? -5.776 16.921 16.736 1.00 66.06 283 ALA A O 1
ATOM 2267 N N . VAL A 1 284 ? -3.948 17.454 15.540 1.00 73.06 284 VAL A N 1
ATOM 2268 C CA . VAL A 1 284 ? -4.694 17.972 14.378 1.00 73.06 284 VAL A CA 1
ATOM 2269 C C . VAL A 1 284 ? -5.537 16.877 13.725 1.00 73.06 284 VAL A C 1
ATOM 2271 O O . VAL A 1 284 ? -6.708 17.106 13.426 1.00 73.06 284 VAL A O 1
ATOM 2274 N N . ALA A 1 285 ? -4.965 15.685 13.524 1.00 75.25 285 ALA A N 1
ATOM 2275 C CA . ALA A 1 285 ? -5.686 14.562 12.931 1.00 75.25 285 ALA A CA 1
ATOM 2276 C C . ALA A 1 285 ? -6.876 14.129 13.802 1.00 75.25 285 ALA A C 1
ATOM 2278 O O . ALA A 1 285 ? -7.979 13.969 13.291 1.00 75.25 285 ALA A O 1
ATOM 2279 N N . ILE A 1 286 ? -6.673 13.993 15.115 1.00 67.44 286 ILE A N 1
ATOM 2280 C CA . ILE A 1 286 ? -7.721 13.606 16.067 1.00 67.44 286 ILE A CA 1
ATOM 2281 C C . ILE A 1 286 ? -8.818 14.667 16.120 1.00 67.44 286 ILE A C 1
ATOM 2283 O O . ILE A 1 286 ? -9.985 14.307 16.032 1.00 67.44 286 ILE A O 1
ATOM 2287 N N . GLN A 1 287 ? -8.471 15.954 16.210 1.00 71.44 287 GLN A N 1
ATOM 2288 C CA . GLN A 1 287 ? -9.465 17.028 16.251 1.00 71.44 287 GLN A CA 1
ATOM 2289 C C . GLN A 1 287 ? -10.389 16.976 15.029 1.00 71.44 287 GLN A C 1
ATOM 2291 O O . GLN A 1 287 ? -11.605 17.020 15.173 1.00 71.44 287 GLN A O 1
ATOM 2296 N N . GLN A 1 288 ? -9.818 16.798 13.836 1.00 74.25 288 GLN A N 1
ATOM 2297 C CA . GLN A 1 288 ? -10.598 16.690 12.602 1.00 74.25 288 GLN A CA 1
ATOM 2298 C C . GLN A 1 288 ? -11.387 15.377 12.508 1.00 74.25 288 GLN A C 1
ATOM 2300 O O . GLN A 1 288 ? -12.457 15.363 11.911 1.00 74.25 288 GLN A O 1
ATOM 2305 N N . LEU A 1 289 ? -10.893 14.282 13.094 1.00 70.19 289 LEU A N 1
ATOM 2306 C CA . LEU A 1 289 ? -11.606 13.000 13.144 1.00 70.19 289 LEU A CA 1
ATOM 2307 C C . LEU A 1 289 ? -12.783 13.004 14.120 1.00 70.19 289 LEU A C 1
ATOM 2309 O O . LEU A 1 289 ? -13.787 12.356 13.845 1.00 70.19 289 LEU A O 1
ATOM 2313 N N . VAL A 1 290 ? -12.669 13.728 15.233 1.00 63.00 290 VAL A N 1
ATOM 2314 C CA . VAL A 1 290 ? -13.750 13.898 16.217 1.00 63.00 290 VAL A CA 1
ATOM 2315 C C . VAL A 1 290 ? -14.915 14.693 15.626 1.00 63.00 290 VAL A C 1
ATOM 2317 O O . VAL A 1 290 ? -16.068 14.421 15.950 1.00 63.00 290 VAL A O 1
ATOM 2320 N N . ASP A 1 291 ? -14.627 15.625 14.716 1.00 67.50 291 ASP A N 1
ATOM 2321 C CA . ASP A 1 291 ? -15.646 16.413 14.018 1.00 67.50 291 ASP A CA 1
ATOM 2322 C C . ASP A 1 291 ? -16.356 15.622 12.890 1.00 67.50 291 ASP A C 1
ATOM 2324 O O . ASP A 1 291 ? -17.350 16.091 12.330 1.00 67.50 291 ASP A O 1
ATOM 2328 N N . ILE A 1 292 ? -15.878 14.415 12.548 1.00 66.12 292 ILE A N 1
ATOM 2329 C CA . ILE A 1 292 ? -16.496 13.531 11.547 1.00 66.12 292 ILE A CA 1
ATOM 2330 C C . ILE A 1 292 ? -17.563 12.659 12.221 1.00 66.12 292 ILE A C 1
ATOM 2332 O O . ILE A 1 292 ? -17.285 11.951 13.184 1.00 66.12 292 ILE A O 1
ATOM 2336 N N . ASN A 1 293 ? -18.787 12.677 11.683 1.00 52.97 293 ASN A N 1
ATOM 2337 C CA . ASN A 1 293 ? -19.907 11.864 12.163 1.00 52.97 293 ASN A CA 1
ATOM 2338 C C . ASN A 1 293 ? -20.346 10.846 11.087 1.00 52.97 293 ASN A C 1
ATOM 2340 O O . ASN A 1 293 ? -20.757 11.283 10.006 1.00 52.97 293 ASN A O 1
ATOM 2344 N N . PRO A 1 294 ? -20.310 9.524 11.357 1.00 56.59 294 PRO A N 1
ATOM 2345 C CA . PRO A 1 294 ? -19.893 8.878 12.610 1.00 56.59 294 PRO A CA 1
ATOM 2346 C C . PRO A 1 294 ? -18.375 8.924 12.838 1.00 56.59 294 PRO A C 1
ATOM 2348 O O . PRO A 1 294 ? -17.601 8.848 11.883 1.00 56.59 294 PRO A O 1
ATOM 2351 N N . ILE A 1 295 ? -17.961 9.007 14.111 1.00 57.03 295 ILE A N 1
ATOM 2352 C CA . ILE A 1 295 ? -16.542 8.986 14.500 1.00 57.03 295 ILE A CA 1
ATOM 2353 C C . ILE A 1 295 ? -15.911 7.692 13.963 1.00 57.03 295 ILE A C 1
ATOM 2355 O O . ILE A 1 295 ? -16.436 6.601 14.219 1.00 57.03 295 ILE A O 1
ATOM 2359 N N . PRO A 1 296 ? -14.783 7.762 13.232 1.00 60.97 296 PRO A N 1
ATOM 2360 C CA . PRO A 1 296 ? -14.128 6.565 12.730 1.00 60.97 296 PRO A CA 1
ATOM 2361 C C . PRO A 1 296 ? -13.689 5.645 13.875 1.00 60.97 296 PRO A C 1
ATOM 2363 O O . PRO A 1 296 ? -12.847 6.005 14.695 1.00 60.97 296 PRO A O 1
ATOM 2366 N N . ILE A 1 297 ? -14.225 4.422 13.896 1.00 56.53 297 ILE A N 1
ATOM 2367 C CA . ILE A 1 297 ? -14.077 3.421 14.975 1.00 56.53 297 ILE A CA 1
ATOM 2368 C C . ILE A 1 297 ? -12.622 3.154 15.405 1.00 56.53 297 ILE A C 1
ATOM 2370 O O . ILE A 1 297 ? -12.348 2.756 16.537 1.00 56.53 297 ILE A O 1
ATOM 2374 N N . LEU A 1 298 ? -11.674 3.365 14.497 1.00 56.56 298 LEU A N 1
ATOM 2375 C CA . LEU A 1 298 ? -10.248 3.196 14.751 1.00 56.56 298 LEU A CA 1
ATOM 2376 C C . LEU A 1 298 ? -9.706 4.205 15.770 1.00 56.56 298 LEU A C 1
ATOM 2378 O O . LEU A 1 298 ? -8.813 3.845 16.528 1.00 56.56 298 LEU A O 1
ATOM 2382 N N . VAL A 1 299 ? -10.258 5.419 15.841 1.00 58.09 299 VAL A N 1
ATOM 2383 C CA . VAL A 1 299 ? -9.822 6.442 16.805 1.00 58.09 299 VAL A CA 1
ATOM 2384 C C . VAL A 1 299 ? -10.128 5.988 18.225 1.00 58.09 299 VAL A C 1
ATOM 2386 O O . VAL A 1 299 ? -9.230 5.975 19.062 1.00 58.09 299 VAL A O 1
ATOM 2389 N N . ASP A 1 300 ? -11.345 5.510 18.483 1.00 56.38 300 ASP A N 1
ATOM 2390 C CA . ASP A 1 300 ? -11.721 5.017 19.808 1.00 56.38 300 ASP A CA 1
ATOM 2391 C C . ASP A 1 300 ? -10.984 3.723 20.180 1.00 56.38 300 ASP A C 1
ATOM 2393 O O . ASP A 1 300 ? -10.597 3.548 21.337 1.00 56.38 300 ASP A O 1
ATOM 2397 N N . ALA A 1 301 ? -10.733 2.831 19.212 1.00 53.09 301 ALA A N 1
ATOM 2398 C CA . ALA A 1 301 ? -9.971 1.602 19.440 1.00 53.09 301 ALA A CA 1
ATOM 2399 C C . ALA A 1 301 ? -8.487 1.887 19.733 1.00 53.09 301 ALA A C 1
ATOM 2401 O O . ALA A 1 301 ? -7.902 1.264 20.617 1.00 53.09 301 ALA A O 1
ATOM 2402 N N . ILE A 1 302 ? -7.884 2.855 19.037 1.00 58.06 302 ILE A N 1
ATOM 2403 C CA . ILE A 1 302 ? -6.505 3.291 19.281 1.00 58.06 302 ILE A CA 1
ATOM 2404 C C . ILE A 1 302 ? -6.419 4.034 20.617 1.00 58.06 302 ILE A C 1
ATOM 2406 O O . ILE A 1 302 ? -5.531 3.730 21.403 1.00 58.06 302 ILE A O 1
ATOM 2410 N N . LEU A 1 303 ? -7.354 4.937 20.933 1.00 58.56 303 LEU A N 1
ATOM 2411 C CA . LEU A 1 303 ? -7.409 5.623 22.232 1.00 58.56 303 LEU A CA 1
ATOM 2412 C C . LEU A 1 303 ? -7.669 4.665 23.404 1.00 58.56 303 LEU A C 1
ATOM 2414 O O . LEU A 1 303 ? -7.241 4.947 24.519 1.00 58.56 303 LEU A O 1
ATOM 2418 N N . ALA A 1 304 ? -8.376 3.553 23.182 1.00 54.16 304 ALA A N 1
ATOM 2419 C CA . ALA A 1 304 ? -8.571 2.522 24.200 1.00 54.16 304 ALA A CA 1
ATOM 2420 C C . ALA A 1 304 ? -7.298 1.704 24.468 1.00 54.16 304 ALA A C 1
ATOM 2422 O O . ALA A 1 304 ? -7.091 1.285 25.601 1.00 54.16 304 ALA A O 1
ATOM 2423 N N . LEU A 1 305 ? -6.452 1.492 23.453 1.00 55.97 305 LEU A N 1
ATOM 2424 C CA . LEU A 1 305 ? -5.230 0.687 23.567 1.00 55.97 305 LEU A CA 1
ATOM 2425 C C . LEU A 1 305 ? -3.959 1.502 23.849 1.00 55.97 305 LEU A C 1
ATOM 2427 O O . LEU A 1 305 ? -2.950 0.921 24.243 1.00 55.97 305 LEU A O 1
ATOM 2431 N N . ASN A 1 306 ? -3.988 2.819 23.643 1.00 56.59 306 ASN A N 1
ATOM 2432 C CA . ASN A 1 306 ? -2.809 3.671 23.747 1.00 56.59 306 ASN A CA 1
ATOM 2433 C C . ASN A 1 306 ? -2.399 3.888 25.213 1.00 56.59 306 ASN A C 1
ATOM 2435 O O . ASN A 1 306 ? -3.007 4.684 25.931 1.00 56.59 306 ASN A O 1
ATOM 2439 N N . GLN A 1 307 ? -1.338 3.198 25.636 1.00 58.50 307 GLN A N 1
ATOM 2440 C CA . GLN A 1 307 ? -0.592 3.502 26.857 1.00 58.50 307 GLN A CA 1
ATOM 2441 C C . GLN A 1 307 ? 0.733 4.184 26.480 1.00 58.50 307 GLN A C 1
ATOM 2443 O O . GLN A 1 307 ? 1.383 3.746 25.531 1.00 58.50 307 GLN A O 1
ATOM 2448 N N . PRO A 1 308 ? 1.176 5.216 27.224 1.00 52.22 308 PRO A N 1
ATOM 2449 C CA . PRO A 1 308 ? 2.344 6.026 26.857 1.00 52.22 308 PRO A CA 1
ATOM 2450 C C . PRO A 1 308 ? 3.649 5.224 26.697 1.00 52.22 308 PRO A C 1
ATOM 2452 O O . PRO A 1 308 ? 4.523 5.641 25.938 1.00 52.22 308 PRO A O 1
ATOM 2455 N N . ASP A 1 309 ? 3.760 4.057 27.342 1.00 55.03 309 ASP A N 1
ATOM 2456 C CA . ASP A 1 309 ? 5.016 3.307 27.465 1.00 55.03 309 ASP A CA 1
ATOM 2457 C C . ASP A 1 309 ? 5.033 1.937 26.754 1.00 55.03 309 ASP A C 1
ATOM 2459 O O . ASP A 1 309 ? 6.030 1.216 26.848 1.00 55.03 309 ASP A O 1
ATOM 2463 N N . GLN A 1 310 ? 3.973 1.541 26.032 1.00 56.81 310 GLN A N 1
ATOM 2464 C CA . GLN A 1 310 ? 3.913 0.234 25.354 1.00 56.81 310 GLN A CA 1
ATOM 2465 C C . GLN A 1 310 ? 3.461 0.325 23.888 1.00 56.81 310 GLN A C 1
ATOM 2467 O O . GLN A 1 310 ? 2.615 1.148 23.548 1.00 56.81 310 GLN A O 1
ATOM 2472 N N . PRO A 1 311 ? 4.016 -0.516 22.990 1.00 55.09 311 PRO A N 1
ATOM 2473 C CA . PRO A 1 311 ? 3.542 -0.602 21.615 1.00 55.09 311 PRO A CA 1
ATOM 2474 C C . PRO A 1 311 ? 2.121 -1.182 21.572 1.00 55.09 311 PRO A C 1
ATOM 2476 O O . PRO A 1 311 ? 1.831 -2.178 22.232 1.00 55.09 311 PRO A O 1
ATOM 2479 N N . ASN A 1 312 ? 1.252 -0.579 20.761 1.00 60.03 312 ASN A N 1
ATOM 2480 C CA . ASN A 1 312 ? -0.129 -1.030 20.592 1.00 60.03 312 ASN A CA 1
ATOM 2481 C C . ASN A 1 312 ? -0.169 -2.421 19.936 1.00 60.03 312 ASN A C 1
ATOM 2483 O O . ASN A 1 312 ? 0.236 -2.571 18.780 1.00 60.03 312 ASN A O 1
ATOM 2487 N N . ASP A 1 313 ? -0.700 -3.425 20.638 1.00 63.34 313 ASP A N 1
ATOM 2488 C CA . ASP A 1 313 ? -0.953 -4.749 20.064 1.00 63.34 313 ASP A CA 1
ATOM 2489 C C . ASP A 1 313 ? -2.344 -4.801 19.415 1.00 63.34 313 ASP A C 1
ATOM 2491 O O . ASP A 1 313 ? -3.380 -4.886 20.077 1.00 63.34 313 ASP A O 1
ATOM 2495 N N . LEU A 1 314 ? -2.376 -4.764 18.083 1.00 62.25 314 LEU A N 1
ATOM 2496 C CA . LEU A 1 314 ? -3.615 -4.811 17.300 1.00 62.25 314 LEU A CA 1
ATOM 2497 C C . LEU A 1 314 ? -4.331 -6.162 17.384 1.00 62.25 314 LEU A C 1
ATOM 2499 O O . LEU A 1 314 ? -5.529 -6.229 17.100 1.00 62.25 314 LEU A O 1
ATOM 2503 N N . ASN A 1 315 ? -3.649 -7.237 17.804 1.00 65.38 315 ASN A N 1
ATOM 2504 C CA . ASN A 1 315 ? -4.309 -8.521 18.050 1.00 65.38 315 ASN A CA 1
ATOM 2505 C C . ASN A 1 315 ? -5.321 -8.434 19.194 1.00 65.38 315 ASN A C 1
ATOM 2507 O O . ASN A 1 315 ? -6.123 -9.353 19.370 1.00 65.38 315 ASN A O 1
ATOM 2511 N N . MET A 1 316 ? -5.327 -7.333 19.940 1.00 69.31 316 MET A N 1
ATOM 2512 C CA . MET A 1 316 ? -6.230 -7.095 21.050 1.00 69.31 316 MET A CA 1
ATOM 2513 C C . MET A 1 316 ? -7.542 -6.409 20.661 1.00 69.31 316 MET A C 1
ATOM 2515 O O . MET A 1 316 ? -8.449 -6.344 21.496 1.00 69.31 316 MET A O 1
ATOM 2519 N N . VAL A 1 317 ? -7.674 -5.965 19.402 1.00 71.25 317 VAL A N 1
ATOM 2520 C CA . VAL A 1 317 ? -8.946 -5.492 18.839 1.00 71.25 317 VAL A CA 1
ATOM 2521 C C . VAL A 1 317 ? -9.680 -6.653 18.168 1.00 71.25 317 VAL A C 1
ATOM 2523 O O . VAL A 1 317 ? -9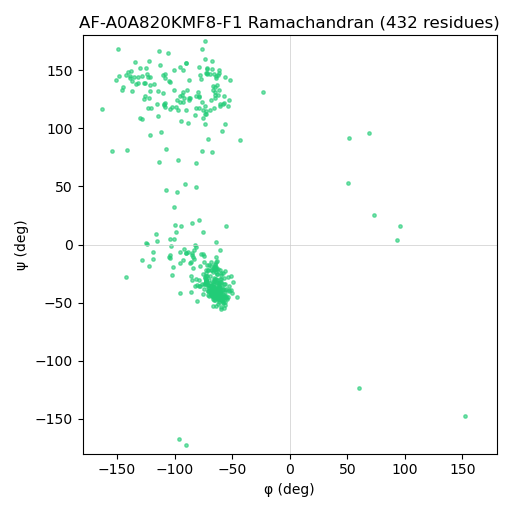.136 -7.365 17.316 1.00 71.25 317 VAL A O 1
ATOM 2526 N N . GLU A 1 318 ? -10.930 -6.876 18.554 1.00 74.06 318 GLU A N 1
ATOM 2527 C CA . GLU A 1 318 ? -11.839 -7.825 17.912 1.00 74.06 318 GLU A CA 1
ATOM 2528 C C . GLU A 1 318 ? -12.932 -7.096 17.141 1.00 74.06 318 GLU A C 1
ATOM 2530 O O . GLU A 1 318 ? -13.427 -6.066 17.585 1.00 74.06 318 GLU A O 1
ATOM 2535 N N . ILE A 1 319 ? -13.317 -7.644 15.990 1.00 74.00 319 ILE A N 1
ATOM 2536 C CA . ILE A 1 319 ? -14.532 -7.236 15.289 1.00 74.00 319 ILE A CA 1
ATOM 2537 C C . ILE A 1 319 ? -15.515 -8.376 15.458 1.00 74.00 319 ILE A C 1
ATOM 2539 O O . ILE A 1 319 ? -15.229 -9.511 15.076 1.00 74.00 319 ILE A O 1
ATOM 2543 N N . MET A 1 320 ? -16.654 -8.052 16.041 1.00 74.94 320 MET A N 1
ATOM 2544 C CA . MET A 1 320 ? -17.736 -8.974 16.276 1.00 74.94 320 MET A CA 1
ATOM 2545 C C . MET A 1 320 ? -18.922 -8.546 15.434 1.00 74.94 320 MET A C 1
ATOM 2547 O O . MET A 1 320 ? -19.521 -7.497 15.665 1.00 74.94 320 MET A O 1
ATOM 2551 N N . GLU A 1 321 ? -19.228 -9.355 14.431 1.00 75.94 321 GLU A N 1
ATOM 2552 C CA . GLU A 1 321 ? -20.348 -9.117 13.534 1.00 75.94 321 GLU A CA 1
ATOM 2553 C C . GLU A 1 321 ? -21.602 -9.749 14.126 1.00 75.94 321 GLU A C 1
ATOM 2555 O O . GLU A 1 321 ? -21.625 -10.939 14.454 1.00 75.94 321 GLU A O 1
ATOM 2560 N N . ILE A 1 322 ? -22.640 -8.937 14.289 1.00 73.81 322 ILE A N 1
ATOM 2561 C CA . ILE A 1 322 ? -23.918 -9.369 14.837 1.00 73.81 322 ILE A CA 1
ATOM 2562 C C . ILE A 1 322 ? -25.005 -9.078 13.810 1.00 73.81 322 ILE A C 1
ATOM 2564 O O . ILE A 1 322 ? -25.156 -7.956 13.331 1.00 73.81 322 ILE A O 1
ATOM 2568 N N . GLN A 1 323 ? -25.770 -10.111 13.471 1.00 70.00 323 GLN A N 1
ATOM 2569 C CA . GLN A 1 323 ? -26.892 -9.994 12.548 1.00 70.00 323 GLN A CA 1
ATOM 2570 C C . GLN A 1 323 ? -28.092 -9.394 13.279 1.00 70.00 323 GLN A C 1
ATOM 2572 O O . GLN A 1 323 ? -28.504 -9.896 14.328 1.00 70.00 323 GLN A O 1
ATOM 2577 N N . HIS A 1 324 ? -28.668 -8.332 12.720 1.00 67.06 324 HIS A N 1
ATOM 2578 C CA . HIS A 1 324 ? -29.831 -7.663 13.288 1.00 67.06 324 HIS A CA 1
ATOM 2579 C C . HIS A 1 324 ? -30.882 -7.368 12.207 1.00 67.06 324 HIS A C 1
ATOM 2581 O O . HIS A 1 324 ? -30.584 -7.337 11.020 1.00 67.06 324 HIS A O 1
ATOM 2587 N N . ARG A 1 325 ? -32.153 -7.205 12.600 1.00 54.56 325 ARG A N 1
ATOM 2588 C CA . ARG A 1 325 ? -33.266 -6.961 11.652 1.00 54.56 325 ARG A CA 1
ATOM 2589 C C . ARG A 1 325 ? -33.453 -5.486 11.290 1.00 54.56 325 ARG A C 1
ATOM 2591 O O . ARG A 1 325 ? -34.172 -5.172 10.351 1.00 54.56 325 ARG A O 1
ATOM 2598 N N . THR A 1 326 ? -32.843 -4.594 12.056 1.00 55.75 326 THR A N 1
ATOM 2599 C CA . THR A 1 326 ? -32.846 -3.141 11.850 1.00 55.75 326 THR A CA 1
ATOM 2600 C C . THR A 1 326 ? -31.420 -2.629 11.910 1.00 55.75 326 THR A C 1
ATOM 2602 O O . THR A 1 326 ? -30.600 -3.225 12.613 1.00 55.75 326 THR A O 1
ATOM 2605 N N . GLU A 1 327 ? -31.146 -1.531 11.204 1.00 53.53 327 GLU A N 1
ATOM 2606 C CA . GLU A 1 327 ? -29.895 -0.780 11.331 1.00 53.53 327 GLU A CA 1
ATOM 2607 C C . GLU A 1 327 ? -29.728 -0.444 12.810 1.00 53.53 327 GLU A C 1
ATOM 2609 O O . GLU A 1 327 ? -30.617 0.145 13.429 1.00 53.53 327 GLU A O 1
ATOM 2614 N N . GLY A 1 328 ? -28.647 -0.931 13.400 1.00 58.38 328 GLY A N 1
ATOM 2615 C CA . GLY A 1 328 ? -28.292 -0.616 14.768 1.00 58.38 328 GLY A CA 1
ATOM 2616 C C . GLY A 1 328 ? -26.894 -0.032 14.793 1.00 58.38 328 GLY A C 1
ATOM 2617 O O . GLY A 1 328 ? -26.044 -0.374 13.965 1.00 58.38 328 GLY A O 1
ATOM 2618 N N . ASP A 1 329 ? -26.677 0.890 15.723 1.00 59.47 329 ASP A N 1
ATOM 2619 C CA . ASP A 1 329 ? -25.422 1.617 15.808 1.00 59.47 329 ASP A CA 1
ATOM 2620 C C . ASP A 1 329 ? -24.283 0.649 16.147 1.00 59.47 329 ASP A C 1
ATOM 2622 O O . ASP A 1 329 ? -24.330 -0.103 17.127 1.00 59.47 329 ASP A O 1
ATOM 2626 N N . SER A 1 330 ? -23.237 0.656 15.318 1.00 67.81 330 SER A N 1
ATOM 2627 C CA . SER A 1 330 ? -21.993 -0.037 15.649 1.00 67.81 330 SER A CA 1
ATOM 2628 C C . SER A 1 330 ? -21.368 0.637 16.866 1.00 67.81 330 SER A C 1
ATOM 2630 O O . SER A 1 330 ? -21.213 1.856 16.882 1.00 67.81 330 SER A O 1
ATOM 2632 N N . CYS A 1 331 ? -20.976 -0.140 17.873 1.00 71.12 331 CYS A N 1
ATOM 2633 C CA . CYS A 1 331 ? -20.405 0.395 19.105 1.00 71.12 331 CYS A CA 1
ATOM 2634 C C . CYS A 1 331 ? -19.038 -0.220 19.407 1.00 71.12 331 CYS A C 1
ATOM 2636 O O . CYS A 1 331 ? -18.735 -1.354 19.020 1.00 71.12 331 CYS A O 1
ATOM 2638 N N . LEU A 1 332 ? -18.194 0.541 20.104 1.00 74.25 332 LEU A N 1
ATOM 2639 C CA . LEU A 1 332 ? -16.943 0.033 20.647 1.00 74.25 332 LEU A CA 1
ATOM 2640 C C . LEU A 1 332 ? -17.129 -0.330 22.119 1.00 74.25 332 LEU A C 1
ATOM 2642 O O . LEU A 1 332 ? -17.494 0.504 22.944 1.00 74.25 332 LEU A O 1
ATOM 2646 N N . VAL A 1 333 ? -16.805 -1.573 22.448 1.00 78.25 333 VAL A N 1
ATOM 2647 C CA . VAL A 1 333 ? -16.767 -2.087 23.813 1.00 78.25 333 VAL A CA 1
ATOM 2648 C C . VAL A 1 333 ? -15.318 -2.059 24.291 1.00 78.25 333 VAL A C 1
ATOM 2650 O O . VAL A 1 333 ? -14.459 -2.734 23.719 1.00 78.25 333 VAL A O 1
ATOM 2653 N N . ARG A 1 334 ? -15.036 -1.291 25.352 1.00 76.81 334 ARG A N 1
ATOM 2654 C CA . ARG A 1 334 ? -13.747 -1.331 26.070 1.00 76.81 334 ARG A CA 1
ATOM 2655 C C . ARG A 1 334 ? -13.694 -2.581 26.949 1.00 76.81 334 ARG A C 1
ATOM 2657 O O . ARG A 1 334 ? -14.011 -2.540 28.139 1.00 76.81 334 ARG A O 1
ATOM 2664 N N . GLY A 1 335 ? -13.379 -3.692 26.299 1.00 84.94 335 GLY A N 1
ATOM 2665 C CA . GLY A 1 335 ? -13.351 -5.030 26.861 1.00 84.94 335 GLY A CA 1
ATOM 2666 C C . GLY A 1 335 ? -13.628 -6.082 25.788 1.00 84.94 335 GLY A C 1
ATOM 2667 O O . GLY A 1 335 ? -13.283 -5.905 24.615 1.00 84.94 335 GLY A O 1
ATOM 2668 N N . ILE A 1 336 ? -14.264 -7.182 26.187 1.00 87.25 336 ILE A N 1
ATOM 2669 C CA . ILE A 1 336 ? -14.524 -8.332 25.315 1.00 87.25 336 ILE A CA 1
ATOM 2670 C C . ILE A 1 336 ? -16.019 -8.630 25.200 1.00 87.25 336 ILE A C 1
ATOM 2672 O O . ILE A 1 336 ? -16.771 -8.493 26.167 1.00 87.25 336 ILE A O 1
ATOM 2676 N N . VAL A 1 337 ? -16.445 -9.059 24.012 1.00 88.38 337 VAL A N 1
ATOM 2677 C CA . VAL A 1 337 ? -17.789 -9.603 23.784 1.00 88.38 337 VAL A CA 1
ATOM 2678 C C . VAL A 1 337 ? -17.671 -11.077 23.408 1.00 88.38 337 VAL A C 1
ATOM 2680 O O . VAL A 1 337 ? -16.862 -11.461 22.567 1.00 88.38 337 VAL A O 1
ATOM 2683 N N . HIS A 1 338 ? -18.465 -11.922 24.054 1.00 87.94 338 HIS A N 1
ATOM 2684 C CA . HIS A 1 338 ? -18.522 -13.355 23.785 1.00 87.94 338 HIS A CA 1
ATOM 2685 C C . HIS A 1 338 ? -19.777 -13.727 23.002 1.00 87.94 338 HIS A C 1
ATOM 2687 O O . HIS A 1 338 ? -20.860 -13.233 23.298 1.00 87.94 338 HIS A O 1
ATOM 2693 N N . ASP A 1 339 ? -19.639 -14.651 22.050 1.00 86.00 339 ASP A N 1
ATOM 2694 C CA . ASP A 1 339 ? -20.699 -15.225 21.203 1.00 86.00 339 ASP A CA 1
ATOM 2695 C C . ASP A 1 339 ? -21.536 -16.306 21.919 1.00 86.00 339 ASP A C 1
ATOM 2697 O O . ASP A 1 339 ? -22.179 -17.148 21.292 1.00 86.00 339 ASP A O 1
ATOM 2701 N N . TYR A 1 340 ? -21.519 -16.296 23.251 1.00 84.12 340 TYR A N 1
ATOM 2702 C CA . TYR A 1 340 ? -22.278 -17.198 24.102 1.00 84.12 340 TYR A CA 1
ATOM 2703 C C . TYR A 1 340 ? -22.837 -16.464 25.318 1.00 84.12 340 TYR A C 1
ATOM 2705 O O . TYR A 1 340 ? -22.242 -15.520 25.842 1.00 84.12 340 TYR A O 1
ATOM 2713 N N . GLY A 1 341 ? -23.996 -16.936 25.771 1.00 83.38 341 GLY A N 1
ATOM 2714 C CA . GLY A 1 341 ? -24.654 -16.480 26.989 1.00 83.38 341 GLY A CA 1
ATOM 2715 C C . GLY A 1 341 ? -24.241 -17.266 28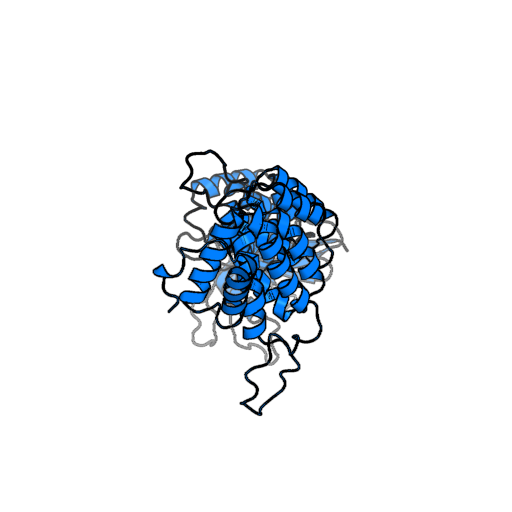.233 1.00 83.38 341 GLY A C 1
ATOM 2716 O O . GLY A 1 341 ? -23.368 -18.140 28.196 1.00 83.38 341 GLY A O 1
ATOM 2717 N N . VAL A 1 342 ? -24.928 -16.989 29.336 1.00 85.19 342 VAL A N 1
ATOM 2718 C CA . VAL A 1 342 ? -24.727 -17.689 30.609 1.00 85.19 342 VAL A CA 1
ATOM 2719 C C . VAL A 1 342 ? -25.058 -19.179 30.491 1.00 85.19 342 VAL A C 1
ATOM 2721 O O . VAL A 1 342 ? -25.970 -19.588 29.768 1.00 85.19 342 VAL A O 1
ATOM 2724 N N . ARG A 1 343 ? -24.316 -20.018 31.227 1.00 84.62 343 ARG A N 1
ATOM 2725 C CA . ARG A 1 343 ? -24.429 -21.483 31.122 1.00 84.62 343 ARG A CA 1
ATOM 2726 C C . ARG A 1 343 ? -25.729 -22.027 31.712 1.00 84.62 343 ARG A C 1
ATOM 2728 O O . ARG A 1 343 ? -26.277 -22.986 31.176 1.00 84.62 343 ARG A O 1
ATOM 2735 N N . HIS A 1 344 ? -26.209 -21.438 32.806 1.00 85.38 344 HIS A N 1
ATOM 2736 C CA . HIS A 1 344 ? -27.404 -21.895 33.511 1.00 85.38 344 HIS A CA 1
ATOM 2737 C C . HIS A 1 344 ? -28.465 -20.783 33.576 1.00 85.38 344 HIS A C 1
ATOM 2739 O O . HIS A 1 344 ? -28.110 -19.649 33.895 1.00 85.38 344 HIS A O 1
ATOM 2745 N N . PRO A 1 345 ? -29.763 -21.070 33.349 1.00 86.25 345 PRO A N 1
ATOM 2746 C CA . PRO A 1 345 ? -30.822 -20.054 33.372 1.00 86.25 345 PRO A CA 1
ATOM 2747 C C . PRO A 1 345 ? -30.934 -19.269 34.685 1.00 86.25 345 PRO A C 1
ATOM 2749 O O . PRO A 1 345 ? -31.359 -18.118 34.669 1.00 86.25 345 PRO A O 1
ATOM 2752 N N . SER A 1 346 ? -30.552 -19.884 35.809 1.00 90.75 346 SER A N 1
ATOM 2753 C CA . SER A 1 346 ? -30.555 -19.235 37.130 1.00 90.75 346 SER A CA 1
ATOM 2754 C C . SER A 1 346 ? -29.309 -18.391 37.420 1.00 90.75 346 SER A C 1
ATOM 2756 O O . SER A 1 346 ? -29.245 -17.776 38.481 1.00 90.75 346 SER A O 1
ATOM 2758 N N . MET A 1 347 ? -28.302 -18.380 36.539 1.00 89.44 347 MET A N 1
ATOM 2759 C CA . MET A 1 347 ? -27.167 -17.464 36.682 1.00 89.44 347 MET A CA 1
ATOM 2760 C C . MET A 1 347 ? -27.604 -16.037 36.358 1.00 89.44 347 MET A C 1
ATOM 2762 O O . MET A 1 347 ? -28.462 -15.814 35.502 1.00 89.44 347 MET A O 1
ATOM 2766 N N . SER A 1 348 ? -27.002 -15.062 37.043 1.00 89.62 348 SER A N 1
ATOM 2767 C CA . SER A 1 348 ? -27.309 -13.659 36.782 1.00 89.62 348 SER A CA 1
ATOM 2768 C C . SER A 1 348 ? -26.944 -13.289 35.348 1.00 89.62 348 SER A C 1
ATOM 2770 O O . SER A 1 348 ? -25.839 -13.572 34.892 1.00 89.62 348 SER A O 1
ATOM 2772 N N . LYS A 1 349 ? -27.865 -12.615 34.658 1.00 92.12 349 LYS A N 1
ATOM 2773 C CA . LYS A 1 349 ? -27.645 -12.076 33.309 1.00 92.12 349 LYS A CA 1
ATOM 2774 C C . LYS A 1 349 ? -26.965 -10.713 33.319 1.00 92.12 349 LYS A C 1
ATOM 2776 O O . LYS A 1 349 ? -26.589 -10.235 32.261 1.00 92.12 349 LYS A O 1
ATOM 2781 N N . ALA A 1 350 ? -26.848 -10.077 34.481 1.00 93.62 350 ALA A N 1
ATOM 2782 C CA . ALA A 1 350 ? -26.159 -8.808 34.644 1.00 93.62 350 ALA A CA 1
ATOM 2783 C C . ALA A 1 350 ? -25.474 -8.761 36.013 1.00 93.62 350 ALA A C 1
ATOM 2785 O O . ALA A 1 350 ? -26.074 -9.101 37.035 1.00 93.62 350 ALA A O 1
ATOM 2786 N N . LEU A 1 351 ? -24.213 -8.355 36.040 1.00 93.38 351 LEU A N 1
ATOM 2787 C CA . LEU A 1 351 ? -23.397 -8.207 37.235 1.00 93.38 351 LEU A CA 1
ATOM 2788 C C . LEU A 1 351 ? -22.677 -6.864 37.160 1.00 93.38 351 LEU A C 1
ATOM 2790 O O . LEU A 1 351 ? -22.171 -6.490 36.105 1.00 93.38 351 LEU A O 1
ATOM 2794 N N . LYS A 1 352 ? -22.625 -6.165 38.294 1.00 93.56 352 LYS A N 1
ATOM 2795 C CA . LYS A 1 352 ? -21.835 -4.944 38.463 1.00 93.56 352 LYS A CA 1
ATOM 2796 C C . LYS A 1 352 ? -20.662 -5.207 39.391 1.00 93.56 352 LYS A C 1
ATOM 2798 O O . LYS A 1 352 ? -20.831 -5.960 40.350 1.00 93.56 352 LYS A O 1
ATOM 2803 N N . ASN A 1 353 ? -19.530 -4.551 39.146 1.00 92.88 353 ASN A N 1
ATOM 2804 C CA . ASN A 1 353 ? -18.293 -4.694 39.920 1.00 92.88 353 ASN A CA 1
ATOM 2805 C C . ASN A 1 353 ? -17.905 -6.172 40.084 1.00 92.88 353 ASN A C 1
ATOM 2807 O O . ASN A 1 353 ? -17.775 -6.684 41.199 1.00 92.88 353 ASN A O 1
ATOM 2811 N N . ALA A 1 354 ? -17.822 -6.881 38.960 1.00 92.81 354 ALA A N 1
ATOM 2812 C CA . ALA A 1 354 ? -17.613 -8.318 38.936 1.00 92.81 354 ALA A CA 1
ATOM 2813 C C . ALA A 1 354 ? -16.119 -8.662 38.961 1.00 92.81 354 ALA A C 1
ATOM 2815 O O . ALA A 1 354 ? -15.305 -8.024 38.293 1.00 92.81 354 ALA A O 1
ATOM 2816 N N . TYR A 1 355 ? -15.785 -9.725 39.692 1.00 92.62 355 TYR A N 1
ATOM 2817 C CA . TYR A 1 355 ? -14.472 -10.355 39.629 1.00 92.62 355 TYR A CA 1
ATOM 2818 C C . TYR A 1 355 ? -14.510 -11.534 38.662 1.00 92.62 355 TYR A C 1
ATOM 2820 O O . TYR A 1 355 ? -15.372 -12.410 38.775 1.00 92.62 355 TYR A O 1
ATOM 2828 N N . ILE A 1 356 ? -13.579 -11.554 37.714 1.00 91.44 356 ILE A N 1
ATOM 2829 C CA . ILE A 1 356 ? -13.516 -12.541 36.639 1.00 91.44 356 ILE A CA 1
ATOM 2830 C C . ILE A 1 356 ? -12.333 -13.468 36.878 1.00 91.44 356 ILE A C 1
ATOM 2832 O O . ILE A 1 356 ? -11.184 -13.034 36.911 1.00 91.44 356 ILE A O 1
ATOM 2836 N N . LEU A 1 357 ? -12.618 -14.763 37.006 1.00 90.50 357 LEU A N 1
ATOM 2837 C CA . LEU A 1 357 ? -11.598 -15.801 37.011 1.00 90.50 357 LEU A CA 1
ATOM 2838 C C . LEU A 1 357 ? -11.469 -16.400 35.613 1.00 90.50 357 LEU A C 1
ATOM 2840 O O . LEU A 1 357 ? -12.386 -17.061 35.124 1.00 90.50 357 LEU A O 1
ATOM 2844 N N . THR A 1 358 ? -10.306 -16.225 34.997 1.00 88.81 358 THR A N 1
ATOM 2845 C CA . THR A 1 358 ? -9.938 -16.942 33.776 1.00 88.81 358 THR A CA 1
ATOM 2846 C C . THR A 1 358 ? -9.125 -18.175 34.133 1.00 88.81 358 THR A C 1
ATOM 2848 O O . THR A 1 358 ? -8.088 -18.065 34.781 1.00 88.81 358 THR A O 1
ATOM 2851 N N . CYS A 1 359 ? -9.579 -19.359 33.724 1.00 85.12 359 CYS A N 1
ATOM 2852 C CA . CYS A 1 359 ? -8.856 -20.601 33.972 1.00 85.12 359 CYS A CA 1
ATOM 2853 C C . CYS A 1 359 ? -8.842 -21.518 32.746 1.00 85.12 359 CYS A C 1
ATOM 2855 O O . CYS A 1 359 ? -9.840 -21.670 32.043 1.00 85.12 359 CYS A O 1
ATOM 2857 N N . ASN A 1 360 ? -7.697 -22.159 32.527 1.00 84.25 360 ASN A N 1
ATOM 2858 C CA . ASN A 1 360 ? -7.485 -23.210 31.539 1.00 84.25 360 ASN A CA 1
ATOM 2859 C C . ASN A 1 360 ? -7.585 -24.591 32.201 1.00 84.25 360 ASN A C 1
ATOM 2861 O O . ASN A 1 360 ? -6.739 -25.465 32.027 1.00 84.25 360 ASN A O 1
ATOM 2865 N N . ILE A 1 361 ? -8.608 -24.757 33.035 1.00 79.62 361 ILE A N 1
ATOM 2866 C CA . ILE A 1 361 ? -8.878 -25.987 33.774 1.00 79.62 361 ILE A CA 1
ATOM 2867 C C . ILE A 1 361 ? -10.268 -26.456 33.381 1.00 79.62 361 ILE A C 1
ATOM 2869 O O . ILE A 1 361 ? -11.227 -25.682 33.391 1.00 79.62 361 ILE A O 1
ATOM 2873 N N . SER A 1 362 ? -10.389 -27.738 33.049 1.00 79.00 362 SER A N 1
ATOM 2874 C CA . SER A 1 362 ? -11.700 -28.327 32.803 1.00 79.00 362 SER A CA 1
ATOM 2875 C C . SER A 1 362 ? -12.414 -28.542 34.134 1.00 79.00 362 SER A C 1
ATOM 2877 O O . SER A 1 362 ? -12.031 -29.407 34.916 1.00 79.00 362 SER A O 1
ATOM 2879 N N . MET A 1 363 ? -13.452 -27.747 34.393 1.00 77.31 363 MET A N 1
ATOM 2880 C CA . MET A 1 363 ? -14.358 -27.949 35.535 1.00 77.31 363 MET A CA 1
ATOM 2881 C C . MET A 1 363 ? -15.482 -28.949 35.220 1.00 77.31 363 MET A C 1
ATOM 2883 O O . MET A 1 363 ? -16.247 -29.332 36.100 1.00 77.31 363 MET A O 1
ATOM 2887 N N . GLU A 1 364 ? -15.583 -29.370 33.960 1.00 74.25 364 GLU A N 1
ATOM 2888 C CA . GLU A 1 364 ? -16.529 -30.366 33.465 1.00 74.25 364 GLU A CA 1
ATOM 2889 C C . GLU A 1 364 ? -15.752 -31.516 32.807 1.00 74.25 364 GLU A C 1
ATOM 2891 O O . GLU A 1 364 ? -14.605 -31.354 32.386 1.00 74.25 364 GLU A O 1
ATOM 2896 N N . TYR A 1 365 ? -16.380 -32.688 32.705 1.00 64.19 365 TYR A N 1
ATOM 2897 C CA . TYR A 1 365 ? -15.805 -33.834 31.991 1.00 64.19 365 TYR A CA 1
ATOM 2898 C C . TYR A 1 365 ? -15.825 -33.637 30.460 1.00 64.19 365 TYR A C 1
ATOM 2900 O O . TYR A 1 365 ? -15.038 -34.243 29.738 1.00 64.19 365 TYR A O 1
ATOM 2908 N N . GLU A 1 366 ? -16.706 -32.766 29.956 1.00 58.72 366 GLU A N 1
ATOM 2909 C CA . GLU A 1 366 ? -16.805 -32.413 28.538 1.00 58.72 366 GLU A CA 1
ATOM 2910 C C . GLU A 1 366 ? -15.922 -31.215 28.157 1.00 58.72 366 GLU A C 1
ATOM 2912 O O . GLU A 1 366 ? -15.589 -30.357 28.974 1.00 58.72 366 GLU A O 1
ATOM 2917 N N . LYS A 1 367 ? -15.566 -31.141 26.869 1.00 57.03 367 LYS A N 1
ATOM 2918 C CA . LYS A 1 367 ? -14.722 -30.080 26.308 1.00 57.03 367 LYS A CA 1
ATOM 2919 C C . LYS A 1 367 ? -15.427 -28.719 26.393 1.00 57.03 367 LYS A C 1
ATOM 2921 O O . LYS A 1 367 ? -16.556 -28.560 25.929 1.00 57.03 367 LYS A O 1
ATOM 2926 N N . THR A 1 368 ? -14.742 -27.720 26.945 1.00 58.53 368 THR A N 1
ATOM 2927 C CA . THR A 1 368 ? -15.266 -26.357 27.109 1.00 58.53 368 THR A CA 1
ATOM 2928 C C . THR A 1 368 ? -15.466 -25.639 25.767 1.00 58.53 368 THR A C 1
ATOM 2930 O O . THR A 1 368 ? -14.777 -25.897 24.780 1.00 58.53 368 THR A O 1
ATOM 2933 N N . ARG A 1 369 ? -16.434 -24.709 25.728 1.00 60.38 369 ARG A N 1
ATOM 2934 C CA . ARG A 1 369 ? -16.758 -23.890 24.539 1.00 60.38 369 ARG A CA 1
ATOM 2935 C C . ARG A 1 369 ? -15.895 -22.629 24.393 1.00 60.38 369 ARG A C 1
ATOM 2937 O O . ARG A 1 369 ? -15.969 -21.965 23.363 1.00 60.38 369 ARG A O 1
ATOM 2944 N N . ALA A 1 370 ? -15.095 -22.284 25.402 1.00 62.81 370 ALA A N 1
ATOM 2945 C CA . ALA A 1 370 ? -14.268 -21.084 25.374 1.00 62.81 370 ALA A CA 1
ATOM 2946 C C . ALA A 1 370 ? -13.077 -21.277 24.420 1.00 62.81 370 ALA A C 1
ATOM 2948 O O . ALA A 1 370 ? -12.244 -22.163 24.608 1.00 62.81 370 ALA A O 1
ATOM 2949 N N . LYS A 1 371 ? -12.996 -20.443 23.377 1.00 68.25 371 LYS A N 1
ATOM 2950 C CA . LYS A 1 371 ? -11.856 -20.416 22.448 1.00 68.25 371 LYS A CA 1
ATOM 2951 C C . LYS A 1 371 ? -10.605 -19.962 23.215 1.00 68.25 371 LYS A C 1
ATOM 2953 O O . LYS A 1 371 ? -10.669 -18.964 23.925 1.00 68.25 371 LYS A O 1
ATOM 2958 N N . HIS A 1 372 ? -9.461 -20.626 23.027 1.00 69.56 372 HIS A N 1
ATOM 2959 C CA . HIS A 1 372 ? -8.199 -20.269 23.706 1.00 69.56 372 HIS A CA 1
ATOM 2960 C C . HIS A 1 372 ? -7.826 -18.785 23.519 1.00 69.56 372 HIS A C 1
ATOM 2962 O O . HIS A 1 372 ? -7.457 -18.105 24.467 1.00 69.56 372 HIS A O 1
ATOM 2968 N N . ARG A 1 373 ? -8.038 -18.243 22.311 1.00 70.69 373 ARG A N 1
ATOM 2969 C CA . ARG A 1 373 ? -7.838 -16.816 22.000 1.00 70.69 373 ARG A CA 1
ATOM 2970 C C . ARG A 1 373 ? -8.700 -15.878 22.855 1.00 70.69 373 ARG A C 1
ATOM 2972 O O . ARG A 1 373 ? -8.260 -14.793 23.219 1.00 70.69 373 ARG A O 1
ATOM 2979 N N . ASN A 1 374 ? -9.927 -16.289 23.171 1.00 78.44 374 ASN A N 1
ATOM 2980 C CA . ASN A 1 374 ? -10.836 -15.495 23.994 1.00 78.44 374 ASN A CA 1
ATOM 2981 C C . ASN A 1 374 ? -10.381 -15.480 25.455 1.00 78.44 374 ASN A C 1
ATOM 2983 O O . ASN A 1 374 ? -10.662 -14.514 26.150 1.00 78.44 374 ASN A O 1
ATOM 2987 N N . MET A 1 375 ? -9.672 -16.519 25.908 1.00 81.00 375 MET A N 1
ATOM 2988 C CA . MET A 1 375 ? -9.133 -16.588 27.264 1.00 81.00 375 MET A CA 1
ATOM 2989 C C . MET A 1 375 ? -8.043 -15.536 27.475 1.00 81.00 375 MET A C 1
ATOM 2991 O O . MET A 1 375 ? -8.182 -14.716 28.373 1.00 81.00 375 MET A O 1
ATOM 2995 N N . GLU A 1 376 ? -7.027 -15.496 26.606 1.00 80.94 376 GLU A N 1
ATOM 2996 C CA . GLU A 1 376 ? -5.945 -14.497 26.678 1.00 80.94 376 GLU A CA 1
ATOM 2997 C C . GLU A 1 376 ? -6.493 -13.066 26.635 1.00 80.94 376 GLU A C 1
ATOM 2999 O O . GLU A 1 376 ? -6.120 -12.214 27.443 1.00 80.94 376 GLU A O 1
ATOM 3004 N N . ARG A 1 377 ? -7.444 -12.813 25.729 1.00 82.62 377 ARG A N 1
ATOM 3005 C CA . ARG A 1 377 ? -8.092 -11.505 25.611 1.00 82.62 377 ARG A CA 1
ATOM 3006 C C . ARG A 1 377 ? -8.928 -11.152 26.832 1.00 82.62 377 ARG A C 1
ATOM 3008 O O . ARG A 1 377 ? -8.842 -10.020 27.282 1.00 82.62 377 ARG A O 1
ATOM 3015 N N . LEU A 1 378 ? -9.702 -12.086 27.386 1.00 87.44 378 LEU A N 1
ATOM 3016 C CA . LEU A 1 378 ? -10.504 -11.851 28.590 1.00 87.44 378 LEU A CA 1
ATOM 3017 C C . LEU A 1 378 ? -9.611 -11.515 29.792 1.00 87.44 378 LEU A C 1
ATOM 3019 O O . LEU A 1 378 ? -9.905 -10.574 30.526 1.00 87.44 378 LEU A O 1
ATOM 3023 N N . THR A 1 379 ? -8.496 -12.228 29.955 1.00 87.25 379 THR A N 1
ATOM 3024 C CA . THR A 1 379 ? -7.501 -11.960 31.000 1.00 87.25 379 THR A CA 1
ATOM 3025 C C . THR A 1 379 ? -6.947 -10.536 30.878 1.00 87.25 379 THR A C 1
ATOM 3027 O O . THR A 1 379 ? -6.968 -9.779 31.847 1.00 87.25 379 THR A O 1
ATOM 3030 N N . LEU A 1 380 ? -6.554 -10.129 29.667 1.00 83.69 380 LEU A N 1
ATOM 3031 C CA . LEU A 1 380 ? -6.033 -8.787 29.378 1.00 83.69 380 LEU A CA 1
ATOM 3032 C C . LEU A 1 380 ? -7.113 -7.688 29.405 1.00 83.69 380 LEU A C 1
ATOM 3034 O O . LEU A 1 380 ? -6.815 -6.533 29.709 1.00 83.69 380 LEU A O 1
ATOM 3038 N N . ALA A 1 381 ? -8.368 -8.037 29.121 1.00 84.69 381 ALA A N 1
ATOM 3039 C CA . ALA A 1 381 ? -9.502 -7.124 29.181 1.00 84.69 381 ALA A CA 1
ATOM 3040 C C . ALA A 1 381 ? -9.862 -6.753 30.624 1.00 84.69 381 ALA A C 1
ATOM 3042 O O . ALA A 1 381 ? -10.273 -5.620 30.856 1.00 84.69 381 ALA A O 1
ATOM 3043 N N . CYS A 1 382 ? -9.702 -7.694 31.563 1.00 88.00 382 CYS A N 1
ATOM 3044 C CA . CYS A 1 382 ? -10.098 -7.547 32.969 1.00 88.00 382 CYS A CA 1
ATOM 3045 C C . CYS A 1 382 ? -8.914 -7.302 33.924 1.00 88.00 382 CYS A C 1
ATOM 3047 O O . CYS A 1 382 ? -9.137 -7.068 35.108 1.00 88.00 382 CYS A O 1
ATOM 3049 N N . GLY A 1 383 ? -7.667 -7.427 33.456 1.00 85.88 383 GLY A N 1
ATOM 3050 C CA . GLY A 1 383 ? -6.466 -7.275 34.287 1.00 85.88 383 GLY A CA 1
ATOM 3051 C C . GLY A 1 383 ? -6.198 -8.433 35.259 1.00 85.88 383 GLY A C 1
ATOM 3052 O O . GLY A 1 383 ? -5.587 -8.207 36.297 1.00 85.88 383 GLY A O 1
ATOM 3053 N N . GLY A 1 384 ? -6.683 -9.643 34.955 1.00 87.12 384 GLY A N 1
ATOM 3054 C CA . GLY A 1 384 ? -6.456 -10.845 35.774 1.00 87.12 384 GLY A CA 1
ATOM 3055 C C . GLY A 1 384 ? -5.288 -11.704 35.282 1.00 87.12 384 GLY A C 1
ATOM 3056 O O . GLY A 1 384 ? -4.544 -11.302 34.389 1.00 87.12 384 GLY A O 1
ATOM 3057 N N . GLU A 1 385 ? -5.184 -12.930 35.800 1.00 88.06 385 GLU A N 1
ATOM 3058 C CA . GLU A 1 385 ? -4.238 -13.953 35.330 1.00 88.06 385 GLU A CA 1
ATOM 3059 C C . GLU A 1 385 ? -4.966 -15.240 34.903 1.00 88.06 385 GLU A C 1
ATOM 3061 O O . GLU A 1 385 ? -5.976 -15.644 35.487 1.00 88.06 385 GLU A O 1
ATOM 3066 N N . ALA A 1 386 ? -4.468 -15.902 33.853 1.00 87.56 386 ALA A N 1
ATOM 3067 C CA . ALA A 1 386 ? -5.019 -17.171 33.386 1.00 87.56 386 ALA A CA 1
ATOM 3068 C C . ALA A 1 386 ? -4.467 -18.341 34.217 1.00 87.56 386 ALA A C 1
ATOM 3070 O O . ALA A 1 386 ? -3.292 -18.696 34.125 1.00 87.56 386 ALA A O 1
ATOM 3071 N N . MET A 1 387 ? -5.333 -18.969 35.011 1.00 88.31 387 MET A N 1
ATOM 3072 C CA . MET A 1 387 ? -4.938 -20.017 35.952 1.00 88.31 387 MET A CA 1
ATOM 3073 C C . MET A 1 387 ? -4.975 -21.415 35.329 1.00 88.31 387 MET A C 1
ATOM 3075 O O . MET A 1 387 ? -5.971 -21.810 34.726 1.00 88.31 387 MET A O 1
ATOM 3079 N N . ASN A 1 388 ? -3.911 -22.197 35.536 1.00 86.94 388 ASN A N 1
ATOM 3080 C CA . ASN A 1 388 ? -3.801 -23.590 35.070 1.00 86.94 388 ASN A CA 1
ATOM 3081 C C . ASN A 1 388 ? -3.984 -24.634 36.191 1.00 86.94 388 ASN A C 1
ATOM 3083 O O . ASN A 1 388 ? -4.117 -25.819 35.901 1.00 86.94 388 ASN A O 1
ATOM 3087 N N . SER A 1 389 ? -3.978 -24.216 37.462 1.00 83.44 389 SER A N 1
ATOM 3088 C CA . SER A 1 389 ? -4.277 -25.074 38.620 1.00 83.44 389 SER A CA 1
ATOM 3089 C C . SER A 1 389 ? -5.150 -24.331 39.635 1.00 83.44 389 SER A C 1
ATOM 3091 O O . SER A 1 389 ? -5.011 -23.119 39.804 1.00 83.44 389 SER A O 1
ATOM 3093 N N . ILE A 1 390 ? -6.055 -25.065 40.288 1.00 83.00 390 ILE A N 1
ATOM 3094 C CA . ILE A 1 390 ? -6.957 -24.553 41.330 1.00 83.00 390 ILE A CA 1
ATOM 3095 C C . ILE A 1 390 ? -6.182 -24.300 42.632 1.00 83.00 390 ILE A C 1
ATOM 3097 O O . ILE A 1 390 ? -6.529 -23.398 43.388 1.00 83.00 390 ILE A O 1
ATOM 3101 N N . ASP A 1 391 ? -5.099 -25.043 42.867 1.00 85.31 391 ASP A N 1
ATOM 3102 C CA . ASP A 1 391 ? -4.342 -24.988 44.125 1.00 85.31 391 ASP A CA 1
ATOM 3103 C C . ASP A 1 391 ? -3.627 -23.643 44.341 1.00 85.31 391 ASP A C 1
ATOM 3105 O O . ASP A 1 391 ? -3.362 -23.253 45.475 1.00 85.31 391 ASP A O 1
ATOM 3109 N N . ASN A 1 392 ? -3.354 -22.907 43.259 1.00 82.06 392 ASN A N 1
ATOM 3110 C CA . ASN A 1 392 ? -2.629 -21.634 43.283 1.00 82.06 392 ASN A CA 1
ATOM 3111 C C . ASN A 1 392 ? -3.557 -20.410 43.209 1.00 82.06 392 ASN A C 1
ATOM 3113 O O . ASN A 1 392 ? -3.111 -19.320 42.859 1.00 82.06 392 ASN A O 1
ATOM 3117 N N . LEU A 1 393 ? -4.854 -20.573 43.481 1.00 85.62 393 LEU A N 1
ATOM 3118 C CA . LEU A 1 393 ? -5.819 -19.487 43.345 1.00 85.62 393 LEU A CA 1
ATOM 3119 C C . LEU A 1 393 ? -5.664 -18.453 44.473 1.00 85.62 393 LEU A C 1
ATOM 3121 O O . LEU A 1 393 ? -5.999 -18.722 45.628 1.00 85.62 393 LEU A O 1
ATOM 3125 N N . THR A 1 394 ? -5.223 -17.242 44.135 1.00 87.44 394 THR A N 1
ATOM 3126 C CA . THR A 1 394 ? -5.226 -16.094 45.053 1.00 87.44 394 THR A CA 1
ATOM 3127 C C . THR A 1 394 ? -6.205 -15.020 44.576 1.00 87.44 394 THR A C 1
ATOM 3129 O O . THR A 1 394 ? -6.698 -15.045 43.447 1.00 87.44 394 THR A O 1
ATOM 3132 N N . LYS A 1 395 ? -6.515 -14.052 45.448 1.00 87.19 395 LYS A N 1
ATOM 3133 C CA . LYS A 1 395 ? -7.355 -12.897 45.080 1.00 87.19 395 LYS A CA 1
ATOM 3134 C C . LYS A 1 395 ? -6.715 -12.025 43.997 1.00 87.19 395 LYS A C 1
ATOM 3136 O O . LYS A 1 395 ? -7.438 -11.342 43.287 1.00 87.19 395 LYS A O 1
ATOM 3141 N N . GLU A 1 396 ? -5.390 -12.056 43.891 1.00 86.69 396 GLU A N 1
ATOM 3142 C CA . GLU A 1 396 ? -4.606 -11.265 42.937 1.00 86.69 396 GLU A CA 1
ATOM 3143 C C . GLU A 1 396 ? -4.762 -11.786 41.503 1.00 86.69 396 GLU A C 1
ATOM 3145 O O . GLU A 1 396 ? -4.655 -11.014 40.559 1.00 86.69 396 GLU A O 1
ATOM 3150 N N . CYS A 1 397 ? -5.105 -13.067 41.331 1.00 88.38 397 CYS A N 1
ATOM 3151 C CA . CYS A 1 397 ? -5.332 -13.666 40.015 1.00 88.38 397 CYS A CA 1
ATOM 3152 C C . CYS A 1 397 ? -6.663 -13.235 39.364 1.00 88.38 397 CYS A C 1
ATOM 3154 O O . CYS A 1 397 ? -6.883 -13.490 38.178 1.00 88.38 397 CYS A O 1
ATOM 3156 N N . LEU A 1 398 ? -7.588 -12.643 40.129 1.00 90.44 398 LEU A N 1
ATOM 3157 C CA . LEU A 1 398 ? -8.914 -12.263 39.642 1.00 90.44 398 LEU A CA 1
ATOM 3158 C C . LEU A 1 398 ? -8.857 -10.930 38.893 1.00 90.44 398 LEU A C 1
ATOM 3160 O O . LEU A 1 398 ? -8.418 -9.922 39.440 1.00 90.44 398 LEU A O 1
ATOM 3164 N N . GLY A 1 399 ? -9.391 -10.908 37.673 1.00 91.50 399 GLY A N 1
ATOM 3165 C CA . GLY A 1 399 ? -9.638 -9.661 36.952 1.00 91.50 399 GLY A CA 1
ATOM 3166 C C . GLY A 1 399 ? -10.837 -8.909 37.530 1.00 91.50 399 GLY A C 1
ATOM 3167 O O . GLY A 1 399 ? -11.694 -9.509 38.182 1.00 91.50 399 GLY A O 1
ATOM 3168 N N . PHE A 1 400 ? -10.931 -7.610 37.263 1.00 92.31 400 PHE A N 1
ATOM 3169 C CA . PHE A 1 400 ? -12.038 -6.762 37.702 1.00 92.31 400 PHE A CA 1
ATOM 3170 C C . PHE A 1 400 ? -12.682 -6.035 36.521 1.00 92.31 400 PHE A C 1
ATOM 3172 O O . PHE A 1 400 ? -11.992 -5.518 35.644 1.00 92.31 400 PHE A O 1
ATOM 3179 N N . VAL A 1 401 ? -14.013 -5.963 36.524 1.00 92.06 401 VAL A N 1
ATOM 3180 C CA . VAL A 1 401 ? -14.802 -5.226 35.528 1.00 92.06 401 VAL A CA 1
ATOM 3181 C C . VAL A 1 401 ? -15.999 -4.539 36.178 1.00 92.06 401 VAL A C 1
ATOM 3183 O O . VAL A 1 401 ? -16.601 -5.065 37.118 1.00 92.06 401 VAL A O 1
ATOM 3186 N N . GLU A 1 402 ? -16.366 -3.363 35.673 1.00 92.25 402 GLU A N 1
ATOM 3187 C CA . GLU A 1 402 ? -17.502 -2.604 36.205 1.00 92.25 402 GLU A CA 1
ATOM 3188 C C . GLU A 1 402 ? -18.838 -3.226 35.797 1.00 92.25 402 GLU A C 1
ATOM 3190 O O . GLU A 1 402 ? -19.734 -3.303 36.635 1.00 92.25 402 GLU A O 1
ATOM 3195 N N . ASP A 1 403 ? -18.959 -3.735 34.566 1.00 92.62 403 ASP A N 1
ATOM 3196 C CA . ASP A 1 403 ? -20.204 -4.304 34.051 1.00 92.62 403 ASP A CA 1
ATOM 3197 C C . ASP A 1 403 ? -19.969 -5.609 33.273 1.00 92.62 403 ASP A C 1
ATOM 3199 O O . ASP A 1 403 ? -19.140 -5.693 32.361 1.00 92.62 403 ASP A O 1
ATOM 3203 N N . VAL A 1 404 ? -20.777 -6.621 33.596 1.00 93.56 404 VAL A N 1
ATOM 3204 C CA . VAL A 1 404 ? -20.948 -7.843 32.801 1.00 93.56 404 VAL A CA 1
ATOM 3205 C C . VAL A 1 404 ? -22.424 -8.036 32.531 1.00 93.56 404 VAL A C 1
ATOM 3207 O O . VAL A 1 404 ? -23.203 -8.104 33.478 1.00 93.56 404 VAL A O 1
ATOM 3210 N N . TYR A 1 405 ? -22.833 -8.161 31.273 1.00 92.88 405 TYR A N 1
ATOM 3211 C CA . TYR A 1 405 ? -24.238 -8.405 30.955 1.00 92.88 405 TYR A CA 1
ATOM 3212 C C . TYR A 1 405 ? -24.439 -9.249 29.697 1.00 92.88 405 TYR A C 1
ATOM 3214 O O . TYR A 1 405 ? -23.693 -9.154 28.728 1.00 92.88 405 TYR A O 1
ATOM 3222 N N . GLU A 1 406 ? -25.476 -10.082 29.719 1.00 92.12 406 GLU A N 1
ATOM 3223 C CA . GLU A 1 406 ? -25.977 -10.813 28.562 1.00 92.12 406 GLU A CA 1
ATOM 3224 C C . GLU A 1 406 ? -26.974 -9.932 27.808 1.00 92.12 406 GLU A C 1
ATOM 3226 O O . GLU A 1 406 ? -27.965 -9.456 28.368 1.00 92.12 406 GLU A O 1
ATOM 3231 N N . HIS A 1 407 ? -26.736 -9.759 26.515 1.00 88.25 407 HIS A N 1
ATOM 3232 C CA . HIS A 1 407 ? -27.654 -9.123 25.592 1.00 88.25 407 HIS A CA 1
ATOM 3233 C C . HIS A 1 407 ? -28.077 -10.125 24.516 1.00 88.25 407 HIS A C 1
ATOM 3235 O O . HIS A 1 407 ? -27.269 -10.911 24.018 1.00 88.25 407 HIS A O 1
ATOM 3241 N N . VAL A 1 408 ? -29.361 -10.120 24.171 1.00 84.62 408 VAL A N 1
ATOM 3242 C CA . VAL A 1 408 ? -29.918 -10.998 23.138 1.00 84.62 408 VAL A CA 1
ATOM 3243 C C . VAL A 1 408 ? -30.137 -10.157 21.891 1.00 84.62 408 VAL A C 1
ATOM 3245 O O . VAL A 1 408 ? -30.934 -9.223 21.923 1.00 84.62 408 VAL A O 1
ATOM 3248 N N . LEU A 1 409 ? -29.425 -10.482 20.814 1.00 77.00 409 LEU A N 1
ATOM 3249 C CA . LEU A 1 409 ? -29.529 -9.801 19.523 1.00 77.00 409 LEU A CA 1
ATOM 3250 C C . LEU A 1 409 ? -29.890 -10.841 18.463 1.00 77.00 409 LEU A C 1
ATOM 3252 O O . LEU A 1 409 ? -29.145 -11.795 18.234 1.00 77.00 409 LEU A O 1
ATOM 3256 N N . GLY A 1 410 ? -31.060 -10.677 17.844 1.00 74.31 410 GLY A N 1
ATOM 3257 C CA . GLY A 1 410 ? -31.609 -11.676 16.927 1.00 74.31 410 GLY A CA 1
ATOM 3258 C C . GLY A 1 410 ? -31.840 -13.022 17.625 1.00 74.31 410 GLY A C 1
ATOM 3259 O O . GLY A 1 410 ? -32.556 -13.096 18.622 1.00 74.31 410 GLY A O 1
ATOM 3260 N N . GLU A 1 411 ? -31.234 -14.085 17.093 1.00 75.88 411 GLU A N 1
ATOM 3261 C CA . GLU A 1 411 ? -31.280 -15.443 17.666 1.00 75.88 411 GLU A CA 1
ATOM 3262 C C . GLU A 1 411 ? -30.062 -15.760 18.560 1.00 75.88 411 GLU A C 1
ATOM 3264 O O . GLU A 1 411 ? -30.018 -16.802 19.217 1.00 75.88 411 GLU A O 1
ATOM 3269 N N . GLY A 1 412 ? -29.072 -14.861 18.601 1.00 82.50 412 GLY A N 1
ATOM 3270 C CA . GLY A 1 412 ? -27.827 -15.022 19.345 1.00 82.50 412 GLY A CA 1
ATOM 3271 C C . GLY A 1 412 ? -27.882 -14.434 20.756 1.00 82.50 412 GLY A C 1
ATOM 3272 O O . GLY A 1 412 ? -28.574 -13.450 21.026 1.00 82.50 412 GLY A O 1
ATOM 3273 N N . LYS A 1 413 ? -27.106 -15.029 21.668 1.00 87.75 413 LYS A N 1
ATOM 3274 C CA . LYS A 1 413 ? -26.839 -14.477 23.002 1.00 87.75 413 LYS A CA 1
ATOM 3275 C C . LYS A 1 413 ? -25.393 -14.031 23.083 1.00 87.75 413 LYS A C 1
ATOM 3277 O O . LYS A 1 413 ? -24.499 -14.822 22.787 1.00 87.75 413 LYS A O 1
ATOM 3282 N N . TYR A 1 414 ? -25.191 -12.808 23.545 1.00 88.94 414 TYR A N 1
ATOM 3283 C CA . TYR A 1 414 ? -23.891 -12.169 23.595 1.00 88.94 414 TYR A CA 1
ATOM 3284 C C . TYR A 1 414 ? -23.592 -11.685 25.006 1.00 88.94 414 TYR A C 1
ATOM 3286 O O . TYR A 1 414 ? -24.405 -10.978 25.594 1.00 88.94 414 TYR A O 1
ATOM 3294 N N . THR A 1 415 ? -22.437 -12.056 25.555 1.00 90.50 415 THR A N 1
ATOM 3295 C CA . THR A 1 415 ? -22.017 -11.592 26.885 1.00 90.50 415 THR A CA 1
ATOM 3296 C C . THR A 1 415 ? -20.986 -10.485 26.736 1.00 90.50 415 THR A C 1
ATOM 3298 O O . THR A 1 415 ? -19.912 -10.713 26.187 1.00 90.50 415 THR A O 1
ATOM 3301 N N . PHE A 1 416 ? -21.315 -9.299 27.233 1.00 91.31 416 PHE A N 1
ATOM 3302 C CA . PHE A 1 416 ? -20.459 -8.121 27.253 1.00 91.31 416 PHE A CA 1
ATOM 3303 C C . PHE A 1 416 ? -19.709 -8.073 28.579 1.00 91.31 416 PHE A C 1
ATOM 3305 O O . PHE A 1 416 ? -20.325 -8.216 29.634 1.00 91.31 416 PHE A O 1
ATOM 3312 N N . VAL A 1 417 ? -18.395 -7.871 28.522 1.00 91.12 417 VAL A N 1
ATOM 3313 C CA . VAL A 1 417 ? -17.509 -7.751 29.685 1.00 91.12 417 VAL A CA 1
ATOM 3314 C C . VAL A 1 417 ? -16.696 -6.470 29.512 1.00 91.12 417 VAL A C 1
ATOM 3316 O O . VAL A 1 417 ? -15.845 -6.409 28.623 1.00 91.12 417 VAL A O 1
ATOM 3319 N N . GLN A 1 418 ? -16.980 -5.433 30.308 1.00 89.00 418 GLN A N 1
ATOM 3320 C CA . GLN A 1 418 ? -16.435 -4.087 30.084 1.00 89.00 418 GLN A CA 1
ATOM 3321 C C . GLN A 1 418 ? -16.227 -3.269 31.368 1.00 89.00 418 GLN A C 1
ATOM 3323 O O . GLN A 1 418 ? -16.731 -3.600 32.441 1.00 89.00 418 GLN A O 1
ATOM 3328 N N . GLY A 1 419 ? -15.508 -2.152 31.231 1.00 83.00 419 GLY A N 1
ATOM 3329 C CA . GLY A 1 419 ? -15.352 -1.153 32.296 1.00 83.00 419 GLY A CA 1
ATOM 3330 C C . GLY A 1 419 ? -14.086 -1.308 33.140 1.00 83.00 419 GLY A C 1
ATOM 3331 O O . GLY A 1 419 ? -13.975 -0.713 34.205 1.00 83.00 419 GLY A O 1
ATOM 3332 N N . TRP A 1 420 ? -13.101 -2.080 32.677 1.00 83.62 420 TRP A N 1
ATOM 3333 C CA . TRP A 1 420 ? -11.759 -2.020 33.255 1.00 83.62 420 TRP A CA 1
ATOM 3334 C C . TRP A 1 420 ? -11.006 -0.802 32.708 1.00 83.62 420 TRP A C 1
ATOM 3336 O O . TRP A 1 420 ? -10.918 -0.613 31.494 1.00 83.62 420 TRP A O 1
ATOM 3346 N N . LYS A 1 421 ? -10.463 0.039 33.596 1.00 75.00 421 LYS A N 1
ATOM 3347 C CA . LYS A 1 421 ? -9.803 1.300 33.206 1.00 75.00 421 LYS A CA 1
ATOM 3348 C C . LYS A 1 421 ? -8.548 1.073 32.369 1.00 75.00 421 LYS A C 1
ATOM 3350 O O . LYS A 1 421 ? -8.339 1.790 31.396 1.00 75.00 421 LYS A O 1
ATOM 3355 N N . ASP A 1 422 ? -7.786 0.037 32.705 1.00 74.75 422 ASP A N 1
ATOM 3356 C CA . ASP A 1 422 ? -6.560 -0.351 32.005 1.00 74.75 422 ASP A CA 1
ATOM 3357 C C . ASP A 1 422 ? -6.801 -1.533 31.053 1.00 74.75 422 ASP A C 1
ATOM 3359 O O . ASP A 1 422 ? -5.935 -2.394 30.882 1.00 74.75 422 ASP A O 1
ATOM 3363 N N . SER A 1 423 ? -8.004 -1.624 30.468 1.00 73.94 423 SER A N 1
ATOM 3364 C CA . SER A 1 423 ? -8.345 -2.700 29.537 1.00 73.94 423 SER A CA 1
ATOM 3365 C C . SER A 1 423 ? -7.421 -2.688 28.331 1.00 73.94 423 SER A C 1
ATOM 3367 O O . SER A 1 423 ? -7.366 -1.721 27.578 1.00 73.94 423 SER A O 1
ATOM 3369 N N . ARG A 1 424 ? -6.713 -3.801 28.128 1.00 72.75 424 ARG A N 1
ATOM 3370 C CA . ARG A 1 424 ? -5.813 -3.986 26.986 1.00 72.75 424 ARG A CA 1
ATOM 3371 C C . ARG A 1 424 ? -6.488 -4.698 25.825 1.00 72.75 424 ARG A C 1
ATOM 3373 O O . ARG A 1 424 ? -5.790 -5.209 24.965 1.00 72.75 424 ARG A O 1
ATOM 3380 N N . SER A 1 425 ? -7.818 -4.781 25.809 1.00 74.69 425 SER A N 1
ATOM 3381 C CA . SER A 1 425 ? -8.595 -5.377 24.723 1.00 74.69 425 SER A CA 1
ATOM 3382 C C . SER A 1 425 ? -9.836 -4.544 24.439 1.00 74.69 425 SER A C 1
ATOM 3384 O O . SER A 1 425 ? -10.450 -3.996 25.352 1.00 74.69 425 SER A O 1
ATOM 3386 N N . ALA A 1 426 ? -10.206 -4.453 23.166 1.00 76.94 426 ALA A N 1
ATOM 3387 C CA . ALA A 1 426 ? -11.419 -3.774 22.740 1.00 76.94 426 ALA A CA 1
ATOM 3388 C C . ALA A 1 426 ? -12.157 -4.617 21.701 1.00 76.94 426 ALA A C 1
ATOM 3390 O O . ALA A 1 426 ? -11.539 -5.250 20.845 1.00 76.94 426 ALA A O 1
ATOM 3391 N N . THR A 1 427 ? -13.484 -4.598 21.744 1.00 75.06 427 THR A N 1
ATOM 3392 C CA . THR A 1 427 ? -14.327 -5.295 20.771 1.00 75.06 427 THR A CA 1
ATOM 3393 C C . THR A 1 427 ? -15.224 -4.295 20.065 1.00 75.06 427 THR A C 1
ATOM 3395 O O . THR A 1 427 ? -16.063 -3.649 20.687 1.00 75.06 427 THR A O 1
ATOM 3398 N N . LYS A 1 428 ? -15.064 -4.168 18.749 1.00 72.50 428 LYS A N 1
ATOM 3399 C CA . LYS A 1 428 ? -16.019 -3.478 17.889 1.00 72.50 428 LYS A CA 1
ATOM 3400 C C . LYS A 1 428 ? -17.190 -4.415 17.637 1.00 72.50 428 LYS A C 1
ATOM 3402 O O . LYS A 1 428 ? -17.017 -5.450 16.998 1.00 72.50 428 LYS A O 1
ATOM 3407 N N . VAL A 1 429 ? -18.378 -4.023 18.071 1.00 71.69 429 VAL A N 1
ATOM 3408 C CA . VAL A 1 429 ? -19.617 -4.686 17.677 1.00 71.69 429 VAL A CA 1
ATOM 3409 C C . VAL A 1 429 ? -20.136 -4.002 16.424 1.00 71.69 429 VAL A C 1
ATOM 3411 O O . VAL A 1 429 ? -20.467 -2.818 16.446 1.00 71.69 429 VAL A O 1
ATOM 3414 N N . GLN A 1 430 ? -20.174 -4.745 15.322 1.00 67.50 430 GLN A N 1
ATOM 3415 C CA . GLN A 1 430 ? -20.695 -4.270 14.051 1.00 67.50 430 GLN A CA 1
ATOM 3416 C C . GLN A 1 430 ? -22.026 -4.955 13.763 1.00 67.50 430 GLN A C 1
ATOM 3418 O O . GLN A 1 430 ? -22.094 -6.181 13.675 1.00 67.50 430 GLN A O 1
ATOM 3423 N N . GLN A 1 431 ? -23.085 -4.158 13.657 1.00 64.38 431 GLN A N 1
ATOM 3424 C CA . GLN A 1 431 ? -24.433 -4.648 13.394 1.00 64.38 431 GLN A CA 1
ATOM 3425 C C . GLN A 1 431 ? -24.762 -4.456 11.913 1.00 64.38 431 GLN A C 1
ATOM 3427 O O . GLN A 1 431 ? -24.520 -3.381 11.367 1.00 64.38 431 GLN A O 1
ATOM 3432 N N . TYR A 1 432 ? -25.298 -5.491 11.265 1.00 56.94 432 TYR A N 1
ATOM 3433 C CA . TYR A 1 432 ? -25.719 -5.433 9.862 1.00 56.94 432 TYR A CA 1
ATOM 3434 C C . TYR A 1 432 ? -27.154 -5.939 9.702 1.00 56.94 432 TYR A C 1
ATOM 3436 O O . TYR A 1 432 ? -27.564 -6.869 10.407 1.00 56.94 432 TYR A O 1
ATOM 3444 N N . ILE A 1 433 ? -27.894 -5.323 8.772 1.00 51.53 433 ILE A N 1
ATOM 3445 C CA . ILE A 1 433 ? -29.255 -5.722 8.389 1.00 51.53 433 ILE A CA 1
ATOM 3446 C C . ILE A 1 433 ? -29.206 -6.953 7.476 1.00 51.53 433 ILE A C 1
ATOM 3448 O O . ILE A 1 433 ? -28.314 -7.061 6.633 1.00 51.53 433 ILE A O 1
ATOM 3452 N N . TYR A 1 434 ? -30.177 -7.852 7.651 1.00 51.19 434 TYR A N 1
ATOM 3453 C CA . TYR A 1 434 ? -30.458 -8.973 6.749 1.00 51.19 434 TYR A CA 1
ATOM 3454 C C . TYR A 1 434 ? -31.308 -8.578 5.538 1.00 51.19 434 TYR A C 1
ATOM 3456 O O . TYR A 1 434 ? -32.331 -7.884 5.750 1.00 51.19 434 TYR A O 1
#

Sequence (434 aa):
MLDPNKIKDFTKYDDTLCQLLEYLQEKPDQRDGNNAIRIAKNLHEKEEFKQPIERHALKFLKHLTAAQPPEAHFGEDKKSSTIVNDTWTEHSIRLCLPLYLSLIPSYHYLILSLATIYTAVNGDIKQLIIEVREMGMGSPEILKLVENCPKGAETLITRIIHTLTEQTPPSPELVEKVQDLYHKRVSDVRFLIPVLTGLEKREIINGLPKLIKLSQPVVKEVFNRLLIRNASSETSHASPILPSELLIALHQISPEECELKTIMNATTLCLNERAIYTHDVLAVAIQQLVDINPIPILVDAILALNQPDQPNDLNMVEIMEIQHRTEGDSCLVRGIVHDYGVRHPSMSKALKNAYILTCNISMEYEKTRAKHRNMERLTLACGGEAMNSIDNLTKECLGFVEDVYEHVLGEGKYTFVQGWKDSRSATKVQQYIY

Mean predicted aligned error: 17.15 Å

Foldseek 3Di:
DPDPVVPPPPPPPPPVVVVLLLVLLPDCPDPVNVVSLVVLLVCCVDPVSVVVLVVSLLVLLVLQLDQARPCVRPPDDPPDPDDPPSHDDPSSLVSNAPSLLSCCQVPVLCVQVVQVSLQSHDPVSVVVNLPGADHALPDVSLLVCLQVPDPNSLSSNLSVLQRNQVQPAHDLSSLVSQVVCCVPPNVQLSSCQSNQQVDAPVVCLVCVLVQLPDDPVSLLSSCCQQQDDPPPDPDDSDRNAALLRVLLSLLPDDCVSHPVVSSLVSNLSSVVPCVRDDPVSVVSSVVVQVVDPPRRPVSVVCVLQDDPPDRQDPLQEAEAEAEAADDDDWDKFLADKDQAADPDPPDDQKDFFDWDAAEPDDPDPDDDPDDPSVSVSNCLSQVAAYHHDPVPDDPRRIGTFGMWHWDDHDPTIMIGTHHDSRRNHMYTYHYDHD

Nearest PDB structures (foldseek):
  1q3r-assembly1_A  TM=4.363E-01  e=4.679E-10  Thermococcus sp. JCM 11816
  1q2v-assembly1_A  TM=4.224E-01  e=1.750E-09  Thermococcus sp. JCM 11816
  3j02-assembly1_A  TM=4.860E-01  e=3.674E-08  Methanococcus maripaludis
  1q3s-assembly1_A  TM=4.266E-01  e=4.828E-09  Thermococcus sp. JCM 11816
  4v81-assembly1_G  TM=4.394E-01  e=9.633E-08  Saccharomyces cerevisiae